Protein AF-A0A8H3FC81-F1 (afdb_monomer)

Sequence (682 aa):
MASRSHATSGPRAGRNNISHRGGIRKRGQHTGYVDRDGDLDMDSNGAGRGRGRGGRRHNTPTPQTNGHGNPFKDTRRNKFDLSAVQRGVFRAMGGAESGPRGRGGSSRLGKAVTGRNNYPTRGLDQIVIRGLQQSKAAANADGGLDALVSWLERKATVPGGEAVRVKKSRPEGNDVIISVRSEDIASVIRLNNYQFAGANLSIDLYQQGKPFAKDRTVSAEAAEVKALLLSALSRRYDQHMKLLDLSKLGEDPELVESGLLDTNSRISKLFPALMGVCDEQFDNQLKKTEAVVSISLANNNLFNLEHVFKLAKAFPNIKNLDLSNNQFKNIHALEKWRFEFPQLEHLVVSGNPIENGDPSFMSSLMDRYPKLRKLETTPGLPTKDVQVRRNPRINMSVAPPDFRDDADISKNFIIQFFPAFDTNRQLLLNEYYDNDTLFSMTANTQSPREQTTTTPHASLDQYIKSSRNLLKINHTRARMNRLAKGREKIRALWNTLPATRHPDLTSEPEKWCIECHSNVAVPDKIISAGVGGLIITAHGEFMQEDGMKRSFDRTIVLGPGAGSGGIRVVSDMMTVRAYGGYEAWVPNSTTQMPPFNVSSQQIRSSPAPIPALPDGFGRSVEGKTEEQLTKETMAMELTGRTHMTIEYSGLCLAESGWNLENAYRAFEGAKGNLPQEAFLPF

pLDDT: mean 72.3, std 24.31, range [21.53, 98.19]

Organism: NCBI:txid116794

Structure (mmCIF, N/CA/C/O backbone):
data_AF-A0A8H3FC81-F1
#
_entry.id   AF-A0A8H3FC81-F1
#
loop_
_atom_site.group_PDB
_atom_site.id
_atom_site.type_symbol
_atom_site.label_atom_id
_atom_site.label_alt_id
_atom_site.label_comp_id
_atom_site.label_asym_id
_atom_site.label_entity_id
_atom_site.label_seq_id
_atom_site.pdbx_PDB_ins_code
_atom_site.Cartn_x
_atom_site.Cartn_y
_atom_site.Cartn_z
_atom_site.occupancy
_atom_site.B_iso_or_equiv
_atom_site.auth_seq_id
_atom_site.auth_comp_id
_atom_site.auth_asym_id
_atom_site.auth_atom_id
_atom_site.pdbx_PDB_model_num
ATOM 1 N N . MET A 1 1 ? -64.518 -14.614 -14.170 1.00 32.28 1 MET A N 1
ATOM 2 C CA . MET A 1 1 ? -65.562 -13.767 -14.799 1.00 32.28 1 MET A CA 1
ATOM 3 C C . MET A 1 1 ? -65.579 -12.397 -14.114 1.00 32.28 1 MET A C 1
ATOM 5 O O . MET A 1 1 ? -64.723 -12.172 -13.271 1.00 32.28 1 MET A O 1
ATOM 9 N N . ALA A 1 2 ? -66.480 -11.501 -14.540 1.00 31.95 2 ALA A N 1
ATOM 10 C CA . ALA A 1 2 ? -66.739 -10.125 -14.069 1.00 31.95 2 ALA A CA 1
ATOM 11 C C . ALA A 1 2 ? -66.873 -9.962 -12.523 1.00 31.95 2 ALA A C 1
ATOM 13 O O . ALA A 1 2 ? -66.941 -10.966 -11.826 1.00 31.95 2 ALA A O 1
ATOM 14 N N . SER A 1 3 ? -66.931 -8.761 -11.917 1.00 30.77 3 SER A N 1
ATOM 15 C CA . SER A 1 3 ? -67.366 -7.418 -12.392 1.00 30.77 3 SER A CA 1
ATOM 16 C C . SER A 1 3 ? -66.769 -6.260 -11.544 1.00 30.77 3 SER A C 1
ATOM 18 O O . SER A 1 3 ? -66.480 -6.496 -10.380 1.00 30.77 3 SER A O 1
ATOM 20 N N . ARG A 1 4 ? -66.423 -5.080 -12.115 1.00 35.16 4 ARG A N 1
ATOM 21 C CA . ARG A 1 4 ? -67.112 -3.735 -12.074 1.00 35.16 4 ARG A CA 1
ATOM 22 C C . ARG A 1 4 ? -67.353 -3.126 -10.659 1.00 35.16 4 ARG A C 1
ATOM 24 O O . ARG A 1 4 ? -67.524 -3.881 -9.720 1.00 35.16 4 ARG A O 1
ATOM 31 N N . SER A 1 5 ? -67.392 -1.803 -10.406 1.00 34.72 5 SER A N 1
ATOM 32 C CA . SER A 1 5 ? -67.641 -0.586 -11.239 1.00 34.72 5 SER A CA 1
ATOM 33 C C . SER A 1 5 ? -66.877 0.650 -10.662 1.00 34.72 5 SER A C 1
ATOM 35 O O . SER A 1 5 ? -66.465 0.583 -9.514 1.00 34.72 5 SER A O 1
ATOM 37 N N . HIS A 1 6 ? -66.463 1.686 -11.422 1.00 35.03 6 HIS A N 1
ATOM 38 C CA . HIS A 1 6 ? -67.117 3.010 -11.690 1.00 35.03 6 HIS A CA 1
ATOM 39 C C . HIS A 1 6 ? -67.587 3.832 -10.445 1.00 35.03 6 HIS A C 1
ATOM 41 O O . HIS A 1 6 ? -67.964 3.231 -9.453 1.00 35.03 6 HIS A O 1
ATOM 47 N N . ALA A 1 7 ? -67.614 5.185 -10.416 1.00 32.62 7 ALA A N 1
ATOM 48 C CA . ALA A 1 7 ? -67.650 6.169 -11.519 1.00 32.62 7 ALA A CA 1
ATOM 49 C C . ALA A 1 7 ? -67.100 7.605 -11.193 1.00 32.62 7 ALA A C 1
ATOM 51 O O . ALA A 1 7 ? -67.294 8.114 -10.098 1.00 32.62 7 ALA A O 1
ATOM 52 N N . THR A 1 8 ? -66.471 8.242 -12.200 1.00 33.41 8 THR A N 1
ATOM 53 C CA . THR A 1 8 ? -66.674 9.615 -12.774 1.00 33.41 8 THR A CA 1
ATOM 54 C C . THR A 1 8 ? -66.892 10.910 -11.951 1.00 33.41 8 THR A C 1
ATOM 56 O O . THR A 1 8 ? -67.850 11.006 -11.190 1.00 33.41 8 THR A O 1
ATOM 59 N N . SER A 1 9 ? -66.203 12.000 -12.354 1.00 29.80 9 SER A N 1
ATOM 60 C CA . SER A 1 9 ? -66.708 13.400 -12.320 1.00 29.80 9 SER A CA 1
ATOM 61 C C . SER A 1 9 ? -65.948 14.369 -13.275 1.00 29.80 9 SER A C 1
ATOM 63 O O . SER A 1 9 ? -64.924 14.011 -13.853 1.00 29.80 9 SER A O 1
ATOM 65 N N . GLY A 1 10 ? -66.485 15.587 -13.467 1.00 24.23 10 GLY A N 1
ATOM 66 C CA . GLY A 1 10 ? -65.972 16.770 -14.211 1.00 24.23 10 GLY A CA 1
ATOM 67 C C . GLY A 1 10 ? -66.926 17.967 -13.944 1.00 24.23 10 GLY A C 1
ATOM 68 O O . GLY A 1 10 ? -67.717 17.824 -13.008 1.00 24.23 10 GLY A O 1
ATOM 69 N N . PRO A 1 11 ? -67.017 19.073 -14.735 1.00 46.19 11 PRO A N 1
ATOM 70 C CA . PRO A 1 11 ? -66.163 19.612 -15.822 1.00 46.19 11 PRO A CA 1
ATOM 71 C C . PRO A 1 11 ? -65.936 21.175 -15.775 1.00 46.19 11 PRO A C 1
ATOM 73 O O . PRO A 1 11 ? -66.490 21.840 -14.908 1.00 46.19 11 PRO A O 1
ATOM 76 N N . ARG A 1 12 ? -65.274 21.779 -16.802 1.00 29.88 12 ARG A N 1
ATOM 77 C CA . ARG A 1 12 ? -65.202 23.254 -17.143 1.00 29.88 12 ARG A CA 1
ATOM 78 C C . ARG A 1 12 ? -64.466 24.168 -16.114 1.00 29.88 12 ARG A C 1
ATOM 80 O O . ARG A 1 12 ? -64.293 23.756 -14.982 1.00 29.88 12 ARG A O 1
ATOM 87 N N . ALA A 1 13 ? -64.031 25.424 -16.359 1.00 30.47 13 ALA A N 1
ATOM 88 C CA . ALA A 1 13 ? -63.556 26.269 -17.501 1.00 30.47 13 ALA A CA 1
ATOM 89 C C . ALA A 1 13 ? -63.007 27.613 -16.886 1.00 30.47 13 ALA A C 1
ATOM 91 O O . ALA A 1 13 ? -63.213 27.809 -15.694 1.00 30.47 13 ALA A O 1
ATOM 92 N N . GLY A 1 14 ? -62.353 28.613 -17.516 1.00 28.66 14 GLY A N 1
ATOM 93 C CA . GLY A 1 14 ? -61.875 28.942 -18.883 1.00 28.66 14 GLY A CA 1
ATOM 94 C C . GLY A 1 14 ? -61.476 30.456 -18.981 1.00 28.66 14 GLY A C 1
ATOM 95 O O . GLY A 1 14 ? -61.712 31.171 -18.012 1.00 28.66 14 GLY A O 1
ATOM 96 N N . ARG A 1 15 ? -60.970 30.962 -20.139 1.00 30.52 15 ARG A 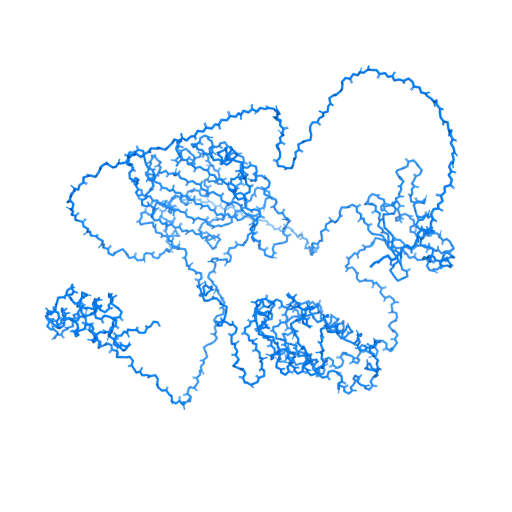N 1
ATOM 97 C CA . ARG A 1 15 ? -60.476 32.367 -20.429 1.00 30.52 15 ARG A CA 1
ATOM 98 C C . ARG A 1 15 ? -59.139 32.764 -19.753 1.00 30.52 15 ARG A C 1
ATOM 100 O O . ARG A 1 15 ? -58.801 32.172 -18.742 1.00 30.52 15 ARG A O 1
ATOM 107 N N . ASN A 1 16 ? -58.310 33.728 -20.204 1.00 30.41 16 ASN A N 1
ATOM 108 C CA . ASN A 1 16 ? -58.124 34.594 -21.409 1.00 30.41 16 ASN A CA 1
ATOM 109 C C . ASN A 1 16 ? -56.579 34.856 -21.509 1.00 30.41 16 ASN A C 1
ATOM 111 O O . ASN A 1 16 ? -55.932 34.745 -20.476 1.00 30.41 16 ASN A O 1
ATOM 115 N N . ASN A 1 17 ? -55.838 35.213 -22.575 1.00 29.75 17 ASN A N 1
ATOM 116 C CA . ASN A 1 17 ? -55.978 35.701 -23.968 1.00 29.75 17 ASN A CA 1
ATOM 117 C C . ASN A 1 17 ? -55.155 37.020 -24.142 1.00 29.75 17 ASN A C 1
ATOM 119 O O . ASN A 1 17 ? -55.218 37.864 -23.255 1.00 29.75 17 ASN A O 1
ATOM 123 N N . ILE A 1 18 ? -54.485 37.223 -25.298 1.00 32.50 18 ILE A N 1
ATOM 124 C CA . ILE A 1 18 ? -53.732 38.441 -25.742 1.00 32.50 18 ILE A CA 1
ATOM 125 C C . ILE A 1 18 ? -52.365 38.689 -25.032 1.00 32.50 18 ILE A C 1
ATOM 127 O O . ILE A 1 18 ? -52.228 38.402 -23.853 1.00 32.50 18 ILE A O 1
ATOM 131 N N . SER A 1 19 ? -51.343 39.352 -25.613 1.00 30.58 19 SER A N 1
ATOM 132 C CA . SER A 1 19 ? -50.511 39.103 -26.827 1.00 30.58 19 SER A CA 1
ATOM 133 C C . SER A 1 19 ? -49.368 40.147 -26.888 1.00 30.58 19 SER A C 1
ATOM 135 O O . SER A 1 19 ? -49.626 41.277 -26.483 1.00 30.58 19 SER A O 1
ATOM 137 N N . HIS A 1 20 ? -48.196 39.862 -27.494 1.00 30.52 20 HIS A N 1
ATOM 138 C CA . HIS A 1 20 ? -47.515 40.814 -28.410 1.00 30.52 20 HIS A CA 1
ATOM 139 C C . HIS A 1 20 ? -46.263 40.274 -29.149 1.00 30.52 20 HIS A C 1
ATOM 141 O O . HIS A 1 20 ? -45.411 39.620 -28.566 1.00 30.52 20 HIS A O 1
ATOM 147 N N . ARG A 1 21 ? -46.199 40.627 -30.446 1.00 31.66 21 ARG A N 1
ATOM 148 C CA . ARG A 1 21 ? -45.056 40.869 -31.369 1.00 31.66 21 ARG A CA 1
ATOM 149 C C . ARG A 1 21 ? -43.679 40.215 -31.105 1.00 31.66 21 ARG A C 1
ATOM 151 O O . ARG A 1 21 ? -43.029 40.481 -30.104 1.00 31.66 21 ARG A O 1
ATOM 158 N N . GLY A 1 22 ? -43.167 39.499 -32.115 1.00 28.27 22 GLY A N 1
ATOM 159 C CA . GLY A 1 22 ? -41.773 39.025 -32.191 1.00 28.27 22 GLY A CA 1
ATOM 160 C C . GLY A 1 22 ? -40.824 39.931 -32.999 1.00 28.27 22 GLY A C 1
ATOM 161 O O . GLY A 1 22 ? -41.234 40.957 -33.539 1.00 28.27 22 GLY A O 1
ATOM 162 N N . GLY A 1 23 ? -39.557 39.513 -33.119 1.00 27.97 23 GLY A N 1
ATOM 163 C CA . GLY A 1 23 ? -38.494 40.182 -33.887 1.00 27.97 23 GLY A CA 1
ATOM 164 C C . GLY A 1 23 ? -37.414 39.192 -34.357 1.00 27.97 23 GLY A C 1
ATOM 165 O O . GLY A 1 23 ? -37.316 38.087 -33.828 1.00 27.97 23 GLY A O 1
ATOM 166 N N . ILE A 1 24 ? -36.629 39.549 -35.383 1.00 30.50 24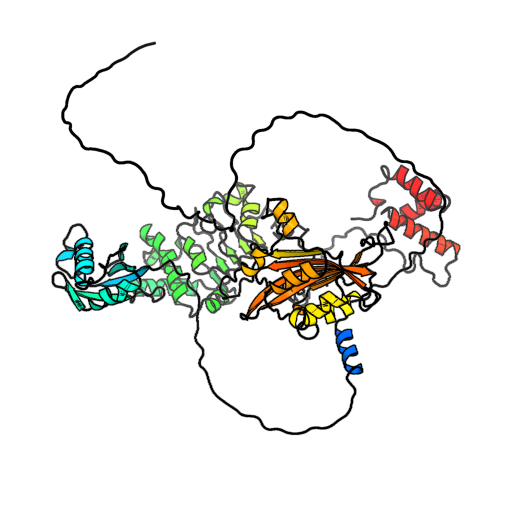 ILE A N 1
ATOM 167 C CA . ILE A 1 24 ? -35.805 38.601 -36.163 1.00 30.50 24 ILE A CA 1
ATOM 168 C C . ILE A 1 24 ? -34.304 38.963 -36.147 1.00 30.50 24 ILE A C 1
ATOM 170 O O . ILE A 1 24 ? -33.935 40.071 -36.513 1.00 30.50 24 ILE A O 1
ATOM 174 N N . ARG A 1 25 ? -33.458 37.956 -35.853 1.00 29.86 25 ARG A N 1
ATOM 175 C CA . ARG A 1 25 ? -31.992 37.844 -36.101 1.00 29.86 25 ARG A CA 1
ATOM 176 C C . ARG A 1 25 ? -31.046 38.928 -35.540 1.00 29.86 25 ARG A C 1
ATOM 178 O O . ARG A 1 25 ? -30.958 40.028 -36.073 1.00 29.86 25 ARG A O 1
ATOM 185 N N . LYS A 1 26 ? -30.052 38.462 -34.771 1.00 28.52 26 LYS A N 1
ATOM 186 C CA . LYS A 1 26 ? -28.643 38.423 -35.238 1.00 28.52 26 LYS A CA 1
ATOM 187 C C . LYS A 1 26 ? -27.841 37.342 -34.496 1.00 28.52 26 LYS A C 1
ATOM 189 O O . LYS A 1 26 ? -28.274 36.862 -33.455 1.00 28.52 26 LYS A O 1
ATOM 194 N N . ARG A 1 27 ? -26.716 36.906 -35.078 1.00 34.88 27 ARG A N 1
ATOM 195 C CA . ARG A 1 27 ? -25.801 35.913 -34.479 1.00 34.88 27 ARG A CA 1
ATOM 196 C C . ARG A 1 27 ? -24.856 36.593 -33.480 1.00 34.88 27 ARG A C 1
ATOM 198 O O . ARG A 1 27 ? -24.304 37.639 -33.805 1.00 34.88 27 ARG A O 1
ATOM 205 N N . GLY A 1 28 ? -24.613 35.938 -32.349 1.00 27.19 28 GLY A N 1
ATOM 206 C CA . GLY A 1 28 ? -23.443 36.120 -31.483 1.00 27.19 28 GLY A CA 1
ATOM 207 C C . GLY A 1 28 ? -22.762 34.760 -31.285 1.00 27.19 28 GLY A C 1
ATOM 208 O O . GLY A 1 28 ? -23.417 33.728 -31.436 1.00 27.19 28 GLY A O 1
ATOM 209 N N . GLN A 1 29 ? -21.453 34.736 -31.036 1.00 30.94 29 GLN A N 1
ATOM 210 C CA . GLN A 1 29 ? -20.688 33.485 -30.942 1.00 30.94 29 GLN A CA 1
ATOM 211 C C . GLN A 1 29 ? -20.950 32.765 -29.613 1.00 30.94 29 GLN A C 1
ATOM 213 O O . GLN A 1 29 ? -20.891 33.384 -28.555 1.00 30.94 29 GLN A O 1
ATOM 218 N N . HIS A 1 30 ? -21.155 31.447 -29.667 1.00 29.67 30 HIS A N 1
ATOM 219 C CA . HIS A 1 30 ? -20.969 30.582 -28.503 1.00 29.67 30 HIS A CA 1
ATOM 220 C C . HIS A 1 30 ? -19.531 30.063 -28.487 1.00 29.67 30 HIS A C 1
ATOM 222 O O . HIS A 1 30 ? -19.045 29.535 -29.487 1.00 29.67 30 HIS A O 1
ATOM 228 N N . THR A 1 31 ? -18.864 30.196 -27.345 1.00 34.22 31 THR A N 1
ATOM 229 C CA . THR A 1 31 ? -17.616 29.492 -27.051 1.00 34.22 31 THR A CA 1
ATOM 230 C C . THR A 1 31 ? -17.909 28.014 -26.795 1.00 34.22 31 THR A C 1
ATOM 232 O O . THR A 1 31 ? -18.851 27.674 -26.077 1.00 34.22 31 THR A O 1
ATOM 235 N N . GLY A 1 32 ? -17.113 27.126 -27.394 1.00 36.81 32 GLY A N 1
ATOM 236 C CA . GLY A 1 32 ? -17.171 25.696 -27.095 1.00 36.81 32 GLY A CA 1
ATOM 237 C C . GLY A 1 32 ? -16.589 25.411 -25.711 1.00 36.81 32 GLY A C 1
ATOM 238 O O . GLY A 1 32 ? -15.549 25.966 -25.355 1.00 36.81 32 GLY A O 1
ATOM 239 N N . TYR A 1 33 ? -17.246 24.546 -24.940 1.00 38.47 33 TYR A N 1
ATOM 240 C CA . TYR A 1 33 ? -16.637 23.963 -23.747 1.00 38.47 33 TYR A CA 1
ATOM 241 C C . TYR A 1 33 ? -15.645 22.879 -24.174 1.00 38.47 33 TYR A C 1
ATOM 243 O O . TYR A 1 33 ? -16.011 21.968 -24.912 1.00 38.47 33 TYR A O 1
ATOM 251 N N . VAL A 1 34 ? -14.410 22.985 -23.687 1.00 43.31 34 VAL A N 1
ATOM 252 C CA . VAL A 1 34 ? -13.430 21.893 -23.709 1.00 43.31 34 VAL A CA 1
ATOM 253 C C . VAL A 1 34 ? -13.700 21.004 -22.496 1.00 43.31 34 VAL A C 1
ATOM 255 O O . VAL A 1 34 ? -14.080 21.508 -21.434 1.00 43.31 34 VAL A O 1
ATOM 258 N N . ASP A 1 35 ? -13.530 19.695 -22.651 1.00 56.59 35 ASP A N 1
ATOM 259 C CA . ASP A 1 35 ? -13.721 18.736 -21.567 1.00 56.59 35 ASP A CA 1
ATOM 260 C C . ASP A 1 35 ? -12.479 18.640 -20.642 1.00 56.59 35 ASP A C 1
ATOM 262 O O . ASP A 1 35 ? -11.594 19.501 -20.662 1.00 56.59 35 ASP A O 1
ATOM 266 N N . ARG A 1 36 ? -12.434 17.633 -19.758 1.00 41.94 36 ARG A N 1
ATOM 267 C CA . ARG A 1 36 ? -11.358 17.494 -18.766 1.00 41.94 36 ARG A CA 1
ATOM 268 C C . ARG A 1 36 ? -10.114 16.756 -19.279 1.00 41.94 36 ARG A C 1
ATOM 270 O O . ARG A 1 36 ? -9.071 16.885 -18.638 1.00 41.94 36 ARG A O 1
ATOM 277 N N . ASP A 1 37 ? -10.209 16.044 -20.401 1.00 51.12 37 ASP A N 1
ATOM 278 C CA . ASP A 1 37 ? -9.068 15.398 -21.062 1.00 51.12 37 ASP A CA 1
ATOM 279 C C . ASP A 1 37 ? -8.472 16.283 -22.181 1.00 51.12 37 ASP A C 1
ATOM 281 O O . ASP A 1 37 ? -7.291 16.146 -22.513 1.00 51.12 37 ASP A O 1
ATOM 285 N N . GLY A 1 38 ? -9.226 17.285 -22.652 1.00 49.28 38 GLY A N 1
ATOM 286 C CA . GLY A 1 38 ? -8.713 18.448 -23.386 1.00 49.28 38 GLY A CA 1
ATOM 287 C C . GLY A 1 38 ? -9.051 18.493 -24.876 1.00 49.28 38 GLY A C 1
ATOM 288 O O . GLY A 1 38 ? -8.530 19.362 -25.578 1.00 49.28 38 GLY A O 1
ATOM 289 N N . ASP A 1 39 ? -9.898 17.583 -25.357 1.00 50.69 39 ASP A N 1
ATOM 290 C CA . ASP A 1 39 ? -10.284 17.499 -26.765 1.00 50.69 39 ASP A CA 1
ATOM 291 C C . ASP A 1 39 ? -11.514 18.379 -27.087 1.00 50.69 39 ASP A C 1
ATOM 293 O O . ASP A 1 39 ? -12.327 18.729 -26.226 1.00 50.69 39 ASP A O 1
ATOM 297 N N . LEU A 1 40 ? -11.631 18.768 -28.361 1.00 40.72 40 LEU A N 1
ATOM 298 C CA . LEU A 1 40 ? -12.757 19.520 -28.924 1.00 40.72 40 LEU A CA 1
ATOM 299 C C . LEU A 1 40 ? -13.397 18.692 -30.041 1.00 40.72 40 LEU A C 1
ATOM 301 O O . LEU A 1 40 ? -12.865 18.638 -31.151 1.00 40.72 40 LEU A O 1
ATOM 305 N N . ASP A 1 41 ? -14.547 18.079 -29.756 1.00 37.34 41 ASP A N 1
ATOM 306 C CA . ASP A 1 41 ? -15.315 17.327 -30.752 1.00 37.34 41 ASP A CA 1
ATOM 307 C C . ASP A 1 41 ? -15.876 18.265 -31.833 1.00 37.34 41 ASP A C 1
ATOM 309 O O . ASP A 1 41 ? -16.852 18.992 -31.639 1.00 37.34 41 ASP A O 1
ATOM 313 N N . MET A 1 42 ? -15.231 18.230 -32.998 1.00 46.91 42 MET A N 1
ATOM 314 C CA . MET A 1 42 ? -15.599 18.957 -34.210 1.00 46.91 42 MET A CA 1
ATOM 315 C C . MET A 1 42 ? -15.561 18.004 -35.406 1.00 46.91 42 MET A C 1
ATOM 317 O O . MET A 1 42 ? -14.600 18.001 -36.167 1.00 46.91 42 MET A O 1
ATOM 321 N N . ASP A 1 43 ? -16.620 17.213 -35.585 1.00 35.41 43 ASP A N 1
ATOM 322 C CA . ASP A 1 43 ? -16.966 16.647 -36.893 1.00 35.41 43 ASP A CA 1
ATOM 323 C C . ASP A 1 43 ? -18.451 16.258 -36.960 1.00 35.41 43 ASP A C 1
ATOM 325 O O . ASP A 1 43 ? -19.036 15.771 -35.991 1.00 35.41 43 ASP A O 1
ATOM 329 N N . SER A 1 44 ? -19.085 16.474 -38.117 1.00 31.56 44 SER A N 1
ATOM 330 C CA . SER A 1 44 ? -20.471 16.051 -38.359 1.00 31.56 44 SER A CA 1
ATOM 331 C C . SER A 1 44 ? -20.728 15.752 -39.840 1.00 31.56 44 SER A C 1
ATOM 333 O O . SER A 1 44 ? -20.261 16.481 -40.710 1.00 31.56 44 SER A O 1
ATOM 335 N N . ASN A 1 45 ? -21.538 14.715 -40.094 1.00 32.28 45 ASN A N 1
ATOM 336 C CA . ASN A 1 45 ? -21.927 14.147 -41.397 1.00 32.28 45 ASN A CA 1
ATOM 337 C C . ASN A 1 45 ? -20.830 13.461 -42.241 1.00 32.28 45 ASN A C 1
ATOM 339 O O . ASN A 1 45 ? -19.771 14.006 -42.519 1.00 32.28 45 ASN A O 1
ATOM 343 N N . GLY A 1 46 ? -21.162 12.265 -42.750 1.00 28.70 46 GLY A N 1
ATOM 344 C CA . GLY A 1 46 ? -20.309 11.491 -43.663 1.00 28.70 46 GLY A CA 1
ATOM 345 C C . GLY A 1 46 ? -20.778 10.044 -43.860 1.00 28.70 46 GLY A C 1
ATOM 346 O O . GLY A 1 46 ? -20.097 9.111 -43.449 1.00 28.70 46 GLY A O 1
ATOM 347 N N . ALA A 1 47 ? -21.963 9.828 -44.442 1.00 30.80 47 ALA A N 1
ATOM 348 C CA . ALA A 1 47 ? -22.516 8.480 -44.633 1.00 30.80 47 ALA A CA 1
ATOM 349 C C . ALA A 1 47 ? -21.989 7.791 -45.911 1.00 30.80 47 ALA A C 1
ATOM 351 O O . ALA A 1 47 ? -22.005 8.384 -46.987 1.00 30.80 47 ALA A O 1
ATOM 352 N N . GLY A 1 48 ? -21.613 6.508 -45.819 1.00 28.75 48 GLY A N 1
ATOM 353 C CA . GLY A 1 48 ? -21.176 5.695 -46.962 1.00 28.75 48 GLY A CA 1
ATOM 354 C C . GLY A 1 48 ? -21.380 4.190 -46.738 1.00 28.75 48 GLY A C 1
ATOM 355 O O . GLY A 1 48 ? -21.153 3.682 -45.643 1.00 28.75 48 GLY A O 1
ATOM 356 N N . ARG A 1 49 ? -21.836 3.466 -47.771 1.00 32.03 49 ARG A N 1
ATOM 357 C CA . ARG A 1 49 ? -22.077 2.005 -47.752 1.00 32.03 49 ARG A CA 1
ATOM 358 C C . ARG A 1 49 ? -20.964 1.264 -48.505 1.00 32.03 49 ARG A C 1
ATOM 360 O O . ARG A 1 49 ? -20.551 1.730 -49.560 1.00 32.03 49 ARG A O 1
ATOM 367 N N . GLY A 1 50 ? -20.585 0.060 -48.065 1.00 28.80 50 GLY A N 1
ATOM 368 C CA . GLY A 1 50 ? -19.706 -0.829 -48.842 1.00 28.80 50 GLY A CA 1
ATOM 369 C C . GLY A 1 50 ? -19.631 -2.262 -48.298 1.00 28.80 50 GLY A C 1
ATOM 370 O O . GLY A 1 50 ? -19.467 -2.464 -47.100 1.00 28.80 50 GLY A O 1
ATOM 371 N N . ARG A 1 51 ? -19.754 -3.265 -49.180 1.00 29.91 51 ARG A N 1
ATOM 372 C CA . ARG A 1 51 ? -19.492 -4.696 -48.904 1.00 29.91 51 ARG A CA 1
ATOM 373 C C . ARG A 1 51 ? -18.152 -5.093 -49.538 1.00 29.91 51 ARG A C 1
ATOM 375 O O . ARG A 1 51 ? -17.846 -4.599 -50.616 1.00 29.91 51 ARG A O 1
ATOM 382 N N . GLY A 1 52 ? -17.438 -6.072 -48.975 1.00 27.41 52 GLY A N 1
ATOM 383 C CA . GLY A 1 52 ? -16.299 -6.701 -49.659 1.00 27.41 52 GLY A CA 1
ATOM 384 C C . GLY A 1 52 ? -15.745 -7.941 -48.949 1.00 27.41 52 GLY A C 1
ATOM 385 O O . GLY A 1 52 ? -15.304 -7.855 -47.809 1.00 27.41 52 GLY A O 1
ATOM 386 N N . ARG A 1 53 ? -15.751 -9.097 -49.628 1.00 29.58 53 ARG A N 1
ATOM 387 C CA . ARG A 1 53 ? -14.946 -10.285 -49.270 1.00 29.58 53 ARG A CA 1
ATOM 388 C C . ARG A 1 53 ? -13.592 -10.198 -49.982 1.00 29.58 53 ARG A C 1
ATOM 390 O O . ARG A 1 53 ? -13.553 -9.732 -51.115 1.00 29.58 53 ARG A O 1
ATOM 397 N N . GLY A 1 54 ? -12.539 -10.780 -49.409 1.00 26.52 54 GLY A N 1
ATOM 398 C CA . GLY A 1 54 ? -11.309 -11.056 -50.161 1.00 26.52 54 GLY A CA 1
ATOM 399 C C . GLY A 1 54 ? -10.144 -11.516 -49.291 1.00 26.52 54 GLY A C 1
ATOM 400 O O . GLY A 1 54 ? -9.430 -10.691 -48.742 1.00 26.52 54 GLY A O 1
ATOM 401 N N . GLY A 1 55 ? -9.932 -12.829 -49.190 1.00 28.11 55 GLY A N 1
ATOM 402 C CA . GLY A 1 55 ? -8.707 -13.406 -48.627 1.00 28.11 55 GLY A CA 1
ATOM 403 C C . GLY A 1 55 ? -7.945 -14.193 -49.692 1.00 28.11 55 GLY A C 1
ATOM 404 O O . GLY A 1 55 ? -8.565 -14.778 -50.580 1.00 28.11 55 GLY A O 1
ATOM 405 N N . ARG A 1 56 ? -6.613 -14.246 -49.595 1.00 27.41 56 ARG A N 1
ATOM 406 C CA . ARG A 1 56 ? -5.766 -15.162 -50.376 1.00 27.41 56 ARG A CA 1
ATOM 407 C C . ARG A 1 56 ? -4.553 -15.609 -49.559 1.00 27.41 56 ARG A C 1
ATOM 409 O O . ARG A 1 56 ? -4.038 -14.850 -48.746 1.00 27.41 56 ARG A O 1
ATOM 416 N N . ARG A 1 57 ? -4.132 -16.856 -49.780 1.00 28.09 57 ARG A N 1
ATOM 417 C CA . ARG A 1 57 ? -2.912 -17.475 -49.235 1.00 28.09 57 ARG A CA 1
ATOM 418 C C . ARG A 1 57 ? -1.857 -17.564 -50.341 1.00 28.09 57 ARG A C 1
ATOM 420 O O . ARG A 1 57 ? -2.241 -17.793 -51.481 1.00 28.09 57 ARG A O 1
ATOM 427 N N . HIS A 1 58 ? -0.582 -17.513 -49.969 1.00 28.41 58 HIS A N 1
ATOM 428 C CA . HIS A 1 58 ? 0.510 -18.372 -50.462 1.00 28.41 58 HIS A CA 1
ATOM 429 C C . HIS A 1 58 ? 1.659 -18.230 -49.444 1.00 28.41 58 HIS A C 1
ATOM 431 O O . HIS A 1 58 ? 1.911 -17.127 -48.973 1.00 28.41 58 HIS A O 1
ATOM 437 N N . ASN A 1 59 ? 2.097 -19.315 -48.802 1.00 26.59 59 ASN A N 1
ATOM 438 C CA . ASN A 1 59 ? 3.018 -20.377 -49.248 1.00 26.59 59 ASN A CA 1
ATOM 439 C C . ASN A 1 59 ? 4.497 -20.006 -49.074 1.00 26.59 59 ASN A C 1
ATOM 441 O O . ASN A 1 59 ? 4.940 -18.932 -49.461 1.00 26.59 59 ASN A O 1
ATOM 445 N N . THR A 1 60 ? 5.233 -20.956 -48.500 1.00 28.55 60 THR A N 1
ATOM 446 C CA . THR A 1 60 ? 6.692 -20.982 -48.355 1.00 28.55 60 THR A CA 1
ATOM 447 C C . THR A 1 60 ? 7.377 -21.319 -49.691 1.00 28.55 60 THR A C 1
ATOM 449 O O . THR A 1 60 ? 6.702 -21.642 -50.674 1.00 28.55 60 THR A O 1
ATOM 452 N N . PRO A 1 61 ? 8.718 -21.252 -49.737 1.00 31.45 61 PRO A N 1
ATOM 453 C CA . PRO A 1 61 ? 9.447 -22.519 -49.601 1.00 31.45 61 PRO A CA 1
ATOM 454 C C . PRO A 1 61 ? 10.629 -22.472 -48.616 1.00 31.45 61 PRO A C 1
ATOM 456 O O . PRO A 1 61 ? 11.244 -21.435 -48.388 1.00 31.45 61 PRO A O 1
ATOM 459 N N . THR A 1 62 ? 10.956 -23.636 -48.057 1.00 28.72 62 THR A N 1
ATOM 460 C CA . THR A 1 62 ? 12.189 -23.918 -47.305 1.00 28.72 62 THR A CA 1
ATOM 461 C C . THR A 1 62 ? 13.276 -24.483 -48.223 1.00 28.72 62 THR A C 1
ATOM 463 O O . THR A 1 62 ? 12.964 -25.187 -49.183 1.00 28.72 62 THR A O 1
ATOM 466 N N . PRO A 1 63 ? 14.555 -24.270 -47.877 1.00 31.25 63 PRO A N 1
ATOM 467 C CA . PRO A 1 63 ? 15.595 -25.279 -48.105 1.00 31.25 63 PRO A CA 1
ATOM 468 C C . PRO A 1 63 ? 16.150 -25.835 -46.781 1.00 31.25 63 PRO A C 1
ATOM 470 O O . PRO A 1 63 ? 16.206 -25.134 -45.773 1.00 31.25 63 PRO A O 1
ATOM 473 N N . GLN A 1 64 ? 16.597 -27.092 -46.792 1.00 26.11 64 GLN A N 1
ATOM 474 C CA . GLN A 1 64 ? 17.394 -27.706 -45.719 1.00 26.11 64 GLN A CA 1
ATOM 475 C C . GLN A 1 64 ? 18.881 -27.700 -46.108 1.00 26.11 64 GLN A C 1
ATOM 477 O O . GLN A 1 64 ? 19.181 -27.883 -47.286 1.00 26.11 64 GLN A O 1
ATOM 482 N N . THR A 1 65 ? 19.807 -27.609 -45.144 1.00 26.48 65 THR A N 1
ATOM 483 C CA . THR A 1 65 ? 20.738 -28.706 -44.748 1.00 26.48 65 THR A CA 1
ATOM 484 C C . THR A 1 65 ? 21.867 -28.229 -43.810 1.00 26.48 65 THR A C 1
ATOM 486 O O . THR A 1 65 ? 22.233 -27.062 -43.821 1.00 26.48 65 THR A O 1
ATOM 489 N N . ASN A 1 66 ? 22.382 -29.170 -43.000 1.00 26.33 66 ASN A N 1
ATOM 490 C CA . ASN A 1 66 ? 23.728 -29.274 -42.391 1.00 26.33 66 ASN A CA 1
ATOM 491 C C . ASN A 1 66 ? 24.372 -27.971 -41.841 1.00 26.33 66 ASN A C 1
ATOM 493 O O . ASN A 1 66 ? 24.903 -27.174 -42.598 1.00 26.33 66 ASN A O 1
ATOM 497 N N . GLY A 1 67 ? 24.424 -27.681 -40.538 1.00 24.88 67 GLY A N 1
ATOM 498 C CA . GLY A 1 67 ? 24.842 -28.552 -39.433 1.00 24.88 67 GLY A CA 1
ATOM 499 C C . GLY A 1 67 ? 26.333 -28.355 -39.099 1.00 24.88 67 GLY A C 1
ATOM 500 O O . GLY A 1 67 ? 27.161 -28.628 -39.955 1.00 24.88 67 GLY A O 1
ATOM 501 N N . HIS A 1 68 ? 26.653 -27.888 -37.879 1.00 28.19 68 HIS A N 1
ATOM 502 C CA . HIS A 1 68 ? 27.774 -28.306 -37.001 1.00 28.19 68 HIS A CA 1
ATOM 503 C C . HIS A 1 68 ? 27.985 -27.313 -35.832 1.00 28.19 68 HIS A C 1
ATOM 505 O O . HIS A 1 68 ? 27.665 -26.136 -35.948 1.00 28.19 68 HIS A O 1
ATOM 511 N N . GLY A 1 69 ? 28.587 -27.787 -34.731 1.00 26.19 69 GLY A N 1
ATOM 512 C CA . GLY A 1 69 ? 29.326 -26.940 -33.779 1.00 26.19 69 GLY A CA 1
ATOM 513 C C . GLY A 1 69 ? 28.526 -26.235 -32.677 1.00 26.19 69 GLY A C 1
ATOM 514 O O . GLY A 1 69 ? 28.365 -25.021 -32.714 1.00 26.19 69 GLY A O 1
ATOM 515 N N . ASN A 1 70 ? 28.135 -26.968 -31.630 1.00 30.86 70 ASN A N 1
ATOM 516 C CA . ASN A 1 70 ? 27.748 -26.376 -30.344 1.00 30.86 70 ASN A CA 1
ATOM 517 C C . ASN A 1 70 ? 28.866 -26.592 -29.308 1.00 30.86 70 ASN A C 1
ATOM 519 O O . ASN A 1 70 ? 29.307 -27.732 -29.149 1.00 30.86 70 ASN A O 1
ATOM 523 N N . PRO A 1 71 ? 29.289 -25.549 -28.576 1.00 31.62 71 PRO A N 1
ATOM 524 C CA . PRO A 1 71 ? 29.862 -25.743 -27.250 1.00 31.62 71 PRO A CA 1
ATOM 525 C C . PRO A 1 71 ? 29.257 -24.763 -26.230 1.00 31.62 71 PRO A C 1
ATOM 527 O O . PRO A 1 71 ? 29.845 -23.726 -25.920 1.00 31.62 71 PRO A O 1
ATOM 530 N N . PHE A 1 72 ? 28.111 -25.118 -25.642 1.00 26.25 72 PHE A N 1
ATOM 531 C CA . PHE A 1 72 ? 27.735 -24.548 -24.345 1.00 26.25 72 PHE A CA 1
ATOM 532 C C . PHE A 1 72 ? 28.769 -24.992 -23.303 1.00 26.25 72 PHE A C 1
ATOM 534 O O . PHE A 1 72 ? 29.041 -26.184 -23.158 1.00 26.25 72 PHE A O 1
ATOM 541 N N . LYS A 1 73 ? 29.355 -24.030 -22.588 1.00 28.05 73 LYS A N 1
ATOM 542 C CA . LYS A 1 73 ? 30.349 -24.258 -21.536 1.00 28.05 73 LYS A CA 1
ATOM 543 C C . LYS A 1 73 ? 29.971 -23.413 -20.326 1.00 28.05 73 LYS A C 1
ATOM 545 O O . LYS A 1 73 ? 29.641 -22.243 -20.502 1.00 28.05 73 LYS A O 1
ATOM 550 N N . ASP A 1 74 ? 30.010 -24.001 -19.131 1.00 32.09 74 ASP A N 1
ATOM 551 C CA . ASP A 1 74 ? 29.566 -23.355 -17.890 1.00 32.09 74 ASP A CA 1
ATOM 552 C C . ASP A 1 74 ? 30.169 -21.959 -17.685 1.00 32.09 74 ASP A C 1
ATOM 554 O O . ASP A 1 74 ? 31.376 -21.809 -17.460 1.00 32.09 74 ASP A O 1
ATOM 558 N N . THR A 1 75 ? 29.309 -20.940 -17.671 1.00 28.27 75 THR A N 1
ATOM 559 C CA . THR A 1 75 ? 29.637 -19.624 -17.124 1.00 28.27 75 THR A CA 1
ATOM 560 C C . THR A 1 75 ? 29.193 -19.556 -15.665 1.00 28.27 75 THR A C 1
ATOM 562 O O . THR A 1 75 ? 28.072 -19.893 -15.283 1.00 28.27 75 THR A O 1
ATOM 565 N N . ARG A 1 76 ? 30.137 -19.176 -14.803 1.00 30.55 76 ARG A N 1
ATOM 566 C CA . ARG A 1 76 ? 29.966 -19.183 -13.347 1.00 30.55 76 ARG A CA 1
ATOM 567 C C . ARG A 1 76 ? 28.993 -18.078 -12.934 1.00 30.55 76 ARG A C 1
ATOM 569 O O . ARG A 1 76 ? 29.027 -16.990 -13.498 1.00 30.55 76 ARG A O 1
ATOM 576 N N . ARG A 1 77 ? 28.193 -18.319 -11.887 1.00 33.09 77 ARG A N 1
ATOM 577 C CA . ARG A 1 77 ? 27.365 -17.284 -11.240 1.00 33.09 77 ARG A CA 1
ATOM 578 C C . ARG A 1 77 ? 28.251 -16.176 -10.652 1.00 33.09 77 ARG A C 1
ATOM 580 O O . ARG A 1 77 ? 28.658 -16.261 -9.494 1.00 33.09 77 ARG A O 1
ATOM 587 N N . ASN A 1 78 ? 28.529 -15.135 -11.433 1.00 32.34 78 ASN A N 1
ATOM 588 C CA . ASN A 1 78 ? 29.149 -13.914 -10.931 1.00 32.34 78 ASN A CA 1
ATOM 589 C C . ASN A 1 78 ? 28.147 -13.185 -10.028 1.00 32.34 78 ASN A C 1
ATOM 591 O O . ASN A 1 78 ? 27.104 -12.712 -10.468 1.00 32.34 78 ASN A O 1
ATOM 595 N N . LYS A 1 79 ? 28.459 -13.129 -8.733 1.00 32.22 79 LYS A N 1
ATOM 596 C CA . LYS A 1 79 ? 27.657 -12.423 -7.733 1.00 32.22 79 LYS A CA 1
ATOM 597 C C . LYS A 1 79 ? 27.924 -10.922 -7.870 1.00 32.22 79 LYS A C 1
ATOM 599 O O . LYS A 1 79 ? 29.076 -10.511 -7.751 1.00 32.22 79 LYS A O 1
ATOM 604 N N . PHE A 1 80 ? 26.887 -10.121 -8.110 1.00 38.62 80 PHE A N 1
ATOM 605 C CA . PHE A 1 80 ? 27.020 -8.675 -8.313 1.00 38.62 80 PHE A CA 1
ATOM 606 C C . PHE A 1 80 ? 27.436 -7.967 -7.009 1.00 38.62 80 PHE A C 1
ATOM 608 O O . PHE A 1 80 ? 26.612 -7.635 -6.158 1.00 38.62 80 PHE A O 1
ATOM 615 N N . ASP A 1 81 ? 28.745 -7.796 -6.822 1.00 41.00 81 ASP A N 1
ATOM 616 C CA . ASP A 1 81 ? 29.342 -7.142 -5.658 1.00 41.00 81 ASP A CA 1
ATOM 617 C C . ASP A 1 81 ? 29.485 -5.632 -5.894 1.00 41.00 81 ASP A C 1
ATOM 619 O O . ASP A 1 81 ? 30.462 -5.161 -6.482 1.00 41.00 81 ASP A O 1
ATOM 623 N N . LEU A 1 82 ? 28.526 -4.859 -5.381 1.00 46.25 82 LEU A N 1
ATOM 624 C CA . LEU A 1 82 ? 28.542 -3.392 -5.420 1.00 46.25 82 LEU A CA 1
ATOM 625 C C . LEU A 1 82 ? 29.802 -2.779 -4.775 1.00 46.25 82 LEU A C 1
ATOM 627 O O . LEU A 1 82 ? 30.237 -1.705 -5.194 1.00 46.25 82 LEU A O 1
ATOM 631 N N . SER A 1 83 ? 30.474 -3.470 -3.841 1.00 39.47 83 SER A N 1
ATOM 632 C CA . SER A 1 83 ? 31.738 -2.977 -3.269 1.00 39.47 83 SER A CA 1
ATOM 633 C C . SER A 1 83 ? 32.903 -2.983 -4.275 1.00 39.47 83 SER A C 1
ATOM 635 O O . SER A 1 83 ? 33.923 -2.331 -4.048 1.00 39.47 83 SER A O 1
ATOM 637 N N . ALA A 1 84 ? 32.761 -3.642 -5.433 1.00 39.41 84 ALA A N 1
ATOM 638 C CA . ALA A 1 84 ? 33.716 -3.531 -6.535 1.00 39.41 84 ALA A CA 1
ATOM 639 C C . ALA A 1 84 ? 33.700 -2.141 -7.199 1.00 39.41 84 ALA A C 1
ATOM 641 O O . ALA A 1 84 ? 34.756 -1.663 -7.613 1.00 39.41 84 ALA A O 1
ATOM 642 N N . VAL A 1 85 ? 32.549 -1.451 -7.236 1.00 41.38 85 VAL A N 1
ATOM 643 C CA . VAL A 1 85 ? 32.449 -0.061 -7.733 1.00 41.38 85 VAL A CA 1
ATOM 644 C C . VAL A 1 85 ? 33.285 0.868 -6.848 1.00 41.38 85 VAL A C 1
ATOM 646 O O . VAL A 1 85 ? 34.099 1.651 -7.342 1.00 41.38 85 VAL A O 1
ATOM 649 N N . GLN A 1 86 ? 33.188 0.677 -5.530 1.00 36.88 86 GLN A N 1
ATOM 650 C CA . GLN A 1 86 ? 33.965 1.395 -4.518 1.00 36.88 86 GLN A CA 1
ATOM 651 C C . GLN A 1 86 ? 35.489 1.210 -4.685 1.00 36.88 86 GLN A C 1
ATOM 653 O O . GLN A 1 86 ? 36.257 2.100 -4.328 1.00 36.88 86 GLN A O 1
ATOM 658 N N . ARG A 1 87 ? 35.940 0.090 -5.272 1.00 35.41 87 ARG A N 1
ATOM 659 C CA . ARG A 1 87 ? 37.362 -0.191 -5.557 1.00 35.41 87 ARG A CA 1
ATOM 660 C C . ARG A 1 87 ? 37.863 0.398 -6.885 1.00 35.41 87 ARG A C 1
ATOM 662 O O . ARG A 1 87 ? 39.072 0.546 -7.049 1.00 35.41 87 ARG A O 1
ATOM 669 N N . GLY A 1 88 ? 36.974 0.757 -7.814 1.00 37.00 88 GLY A N 1
ATOM 670 C CA . GLY A 1 88 ? 37.343 1.368 -9.099 1.00 37.00 88 GLY A CA 1
ATOM 671 C C . GLY A 1 88 ? 37.701 2.854 -8.985 1.00 37.00 88 GLY A C 1
ATOM 672 O O . GLY A 1 88 ? 38.740 3.287 -9.485 1.00 37.00 88 GLY A O 1
ATOM 673 N N . VAL A 1 89 ? 36.875 3.631 -8.276 1.00 34.62 89 VAL A N 1
ATOM 674 C CA . VAL A 1 89 ? 36.989 5.104 -8.207 1.00 34.62 89 VAL A CA 1
ATOM 675 C C . VAL A 1 89 ? 38.328 5.565 -7.610 1.00 34.62 89 VAL A C 1
ATOM 677 O O . VAL A 1 89 ? 38.926 6.524 -8.097 1.00 34.62 89 VAL A O 1
ATOM 680 N N . PHE A 1 90 ? 38.874 4.830 -6.634 1.00 30.30 90 PHE A N 1
ATOM 681 C CA . PHE A 1 90 ? 40.170 5.138 -6.010 1.00 30.30 90 PHE A CA 1
ATOM 682 C C . PHE A 1 90 ? 41.397 4.987 -6.933 1.00 30.30 90 PHE A C 1
ATOM 684 O O . PHE A 1 90 ? 42.487 5.401 -6.543 1.00 30.30 90 PHE A O 1
ATOM 691 N N . ARG A 1 91 ? 41.257 4.446 -8.154 1.00 33.59 91 ARG A N 1
ATOM 692 C CA . ARG A 1 91 ? 42.337 4.427 -9.164 1.00 33.59 91 ARG A CA 1
ATOM 693 C C . ARG A 1 91 ? 42.244 5.528 -10.225 1.00 33.59 91 ARG A C 1
ATOM 695 O O . ARG A 1 91 ? 43.215 5.722 -10.945 1.00 33.59 91 ARG A O 1
ATOM 702 N N . ALA A 1 92 ? 41.130 6.258 -10.310 1.00 32.97 92 ALA A N 1
ATOM 703 C CA . ALA A 1 92 ? 40.905 7.281 -11.340 1.00 32.97 92 ALA A CA 1
ATOM 704 C C . ALA A 1 92 ? 41.175 8.730 -10.873 1.00 32.97 92 ALA A C 1
ATOM 706 O O . ALA A 1 92 ? 41.103 9.651 -11.679 1.00 32.97 92 ALA A O 1
ATOM 707 N N . MET A 1 93 ? 41.475 8.939 -9.585 1.00 29.95 93 MET A N 1
ATOM 708 C CA . MET A 1 93 ? 41.543 10.262 -8.930 1.00 29.95 93 MET A CA 1
ATOM 709 C C . MET A 1 93 ? 42.915 10.570 -8.286 1.00 29.95 93 MET A C 1
ATOM 711 O O . MET A 1 93 ? 43.017 11.385 -7.372 1.00 29.95 93 MET A O 1
ATOM 715 N N . GLY A 1 94 ? 43.989 9.907 -8.729 1.00 25.91 94 GLY A N 1
ATOM 716 C CA . GLY A 1 94 ? 45.346 10.130 -8.213 1.00 25.91 94 GLY A CA 1
ATOM 717 C C . GLY A 1 94 ? 46.086 11.256 -8.942 1.00 25.91 94 GLY A C 1
ATOM 718 O O . GLY A 1 94 ? 46.799 10.973 -9.900 1.00 25.91 94 GLY A O 1
ATOM 719 N N . GLY A 1 95 ? 45.951 12.510 -8.489 1.00 24.89 95 GLY A N 1
ATOM 720 C CA . GLY A 1 95 ? 46.587 13.669 -9.139 1.00 24.89 95 GLY A CA 1
ATOM 721 C C . GLY A 1 95 ? 46.794 14.903 -8.245 1.00 24.89 95 GLY A C 1
ATOM 722 O O . GLY A 1 95 ? 45.920 15.752 -8.164 1.00 24.89 95 GLY A O 1
ATOM 723 N N . ALA A 1 96 ? 47.976 14.983 -7.626 1.00 24.81 96 ALA A N 1
ATOM 724 C CA . ALA A 1 96 ? 48.696 16.173 -7.134 1.00 24.81 96 ALA A CA 1
ATOM 725 C C . ALA A 1 96 ? 47.958 17.351 -6.421 1.00 24.81 96 ALA A C 1
ATOM 727 O O . ALA A 1 96 ? 47.479 18.287 -7.047 1.00 24.81 96 ALA A O 1
ATOM 728 N N . GLU A 1 97 ? 48.126 17.368 -5.090 1.00 24.66 97 GLU A N 1
ATOM 729 C CA . GLU A 1 97 ? 48.625 18.500 -4.266 1.00 24.66 97 GLU A CA 1
ATOM 730 C C . GLU A 1 97 ? 47.807 19.771 -3.904 1.00 24.66 97 GLU A C 1
ATOM 732 O O . GLU A 1 97 ? 47.094 20.393 -4.683 1.00 24.66 97 GLU A O 1
ATOM 737 N N . SER A 1 98 ? 48.128 20.243 -2.685 1.00 25.94 98 SER A N 1
ATOM 738 C CA . SER A 1 98 ? 47.940 21.583 -2.088 1.00 25.94 98 SER A CA 1
ATOM 739 C C . SER A 1 98 ? 46.561 22.002 -1.522 1.00 25.94 98 SER A C 1
ATOM 741 O O . SER A 1 98 ? 45.520 21.962 -2.166 1.00 25.94 98 SER A O 1
ATOM 743 N N . GLY A 1 99 ? 46.591 22.464 -0.262 1.00 22.84 99 GLY A N 1
ATOM 744 C CA . GLY A 1 99 ? 45.559 23.277 0.412 1.00 22.84 99 GLY A CA 1
ATOM 745 C C . GLY A 1 99 ? 46.212 24.570 0.947 1.00 22.84 99 GLY A C 1
ATOM 746 O O . GLY A 1 99 ? 47.167 25.020 0.314 1.00 22.84 99 GLY A O 1
ATOM 747 N N . PRO A 1 100 ? 45.860 25.129 2.134 1.00 39.09 100 PRO A N 1
ATOM 748 C CA . PRO A 1 100 ? 44.822 24.722 3.099 1.00 39.09 100 PRO A CA 1
ATOM 749 C C . PRO A 1 100 ? 44.010 25.906 3.723 1.00 39.09 100 PRO A C 1
ATOM 751 O O . PRO A 1 100 ? 44.228 27.066 3.391 1.00 39.09 100 PRO A O 1
ATOM 754 N N . ARG A 1 101 ? 43.190 25.609 4.759 1.00 24.77 101 ARG A N 1
ATOM 755 C CA . ARG A 1 101 ? 42.441 26.535 5.669 1.00 24.77 101 ARG A CA 1
ATOM 756 C C . ARG A 1 101 ? 41.157 27.161 5.069 1.00 24.77 101 ARG A C 1
ATOM 758 O O . ARG A 1 101 ? 41.103 27.439 3.885 1.00 24.77 101 ARG A O 1
ATOM 765 N N . GLY A 1 102 ? 40.103 27.444 5.848 1.00 22.44 102 GLY A N 1
ATOM 766 C CA . GLY A 1 102 ? 39.850 27.132 7.268 1.00 22.44 102 GLY A CA 1
ATOM 767 C C . GLY A 1 102 ? 38.705 27.963 7.896 1.00 22.44 102 GLY A C 1
ATOM 768 O O . GLY A 1 102 ? 38.190 28.873 7.259 1.00 22.44 102 GLY A O 1
ATOM 769 N N . ARG A 1 103 ? 38.394 27.689 9.180 1.00 24.39 103 ARG A N 1
ATOM 770 C CA . ARG A 1 103 ? 37.313 28.271 10.029 1.00 24.39 103 ARG A CA 1
ATOM 771 C C . ARG A 1 103 ? 35.863 27.923 9.637 1.00 24.39 103 ARG A C 1
ATOM 773 O O . ARG A 1 103 ? 35.521 27.784 8.474 1.00 24.39 103 ARG A O 1
ATOM 780 N N . GLY A 1 104 ? 35.011 27.817 10.661 1.00 21.53 104 GLY A N 1
ATOM 781 C CA . GLY A 1 104 ? 33.555 27.659 10.552 1.00 21.53 104 GLY A CA 1
ATOM 782 C C . GLY A 1 104 ? 32.799 28.720 11.363 1.00 21.53 104 GLY A C 1
ATOM 783 O O . GLY A 1 104 ? 33.412 29.626 11.928 1.00 21.53 104 GLY A O 1
ATOM 784 N N . GLY A 1 105 ? 31.473 28.586 11.446 1.00 24.02 105 GLY A N 1
ATOM 785 C CA . GLY A 1 105 ? 30.573 29.460 12.211 1.00 24.02 105 GLY A CA 1
ATOM 786 C C . GLY A 1 105 ? 29.411 28.669 12.822 1.00 24.02 105 GLY A C 1
ATOM 787 O O . GLY A 1 105 ? 29.111 27.570 12.365 1.00 24.02 105 GLY A O 1
ATOM 788 N N . SER A 1 106 ? 28.786 29.198 13.879 1.00 22.81 106 SER A N 1
ATOM 789 C CA . SER A 1 106 ? 27.807 28.475 14.711 1.00 22.81 106 SER A CA 1
ATOM 790 C C . SER A 1 106 ? 26.503 29.258 14.912 1.00 22.81 106 SER A C 1
ATOM 792 O O . SER A 1 106 ? 26.498 30.488 14.828 1.00 22.81 106 SER A O 1
ATOM 794 N N . SER A 1 107 ? 25.433 28.542 15.292 1.00 24.14 107 SER A N 1
ATOM 795 C CA . SER A 1 107 ? 24.074 29.029 15.618 1.00 24.14 107 SER A CA 1
ATOM 796 C C . SER A 1 107 ? 23.248 29.512 14.397 1.00 24.14 107 SER A C 1
ATOM 798 O O . SER A 1 107 ? 23.813 29.852 13.366 1.00 24.14 107 SER A O 1
ATOM 800 N N . ARG A 1 108 ? 21.901 29.522 14.402 1.00 24.98 108 ARG A N 1
ATOM 801 C CA . ARG A 1 108 ? 20.931 29.633 15.521 1.00 24.98 108 ARG A CA 1
ATOM 802 C C . ARG A 1 108 ? 19.725 28.675 15.421 1.00 24.98 108 ARG A C 1
ATOM 804 O O . ARG A 1 108 ? 19.548 27.966 14.441 1.00 24.98 108 ARG A O 1
ATOM 811 N N . LEU A 1 109 ? 18.917 28.668 16.486 1.00 23.59 109 LEU A N 1
ATOM 812 C CA . LEU A 1 109 ? 17.755 27.801 16.713 1.00 23.59 109 LEU A CA 1
ATOM 813 C C . LEU A 1 109 ? 16.532 28.187 15.852 1.00 23.59 109 LEU A C 1
ATOM 815 O O . LEU A 1 109 ? 16.281 29.370 15.632 1.00 23.59 109 LEU A O 1
ATOM 819 N N . GLY A 1 110 ? 15.696 27.199 15.506 1.00 25.16 110 GLY A N 1
ATOM 820 C CA . GLY A 1 110 ? 14.359 27.381 14.916 1.00 25.16 110 GLY A CA 1
ATOM 821 C C . GLY A 1 110 ? 13.393 26.285 15.388 1.00 25.16 110 GLY A C 1
ATOM 822 O O . GLY A 1 110 ? 13.562 25.125 15.037 1.00 25.16 110 GLY A O 1
ATOM 823 N N . LYS A 1 111 ? 12.425 26.644 16.245 1.00 26.53 111 LYS A N 1
ATOM 824 C CA . LYS A 1 111 ? 11.535 25.727 16.994 1.00 26.53 111 LYS A CA 1
ATOM 825 C C . LYS A 1 111 ? 10.774 24.705 16.132 1.00 26.53 111 LYS A C 1
ATOM 827 O O . LYS A 1 111 ? 10.276 25.032 15.061 1.00 26.53 111 LYS A O 1
ATOM 832 N N . ALA A 1 112 ? 10.564 23.514 16.696 1.00 24.12 112 ALA A N 1
ATOM 833 C C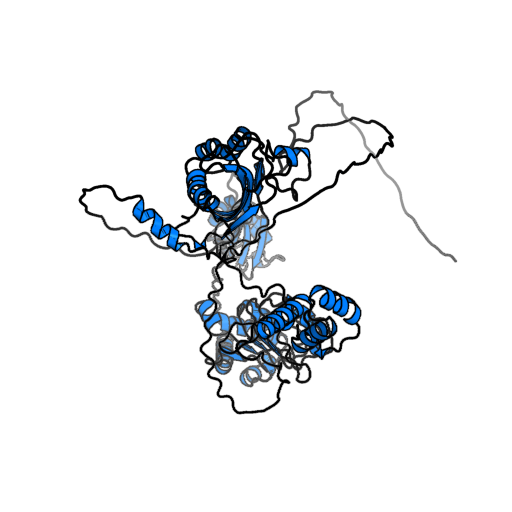A . ALA A 1 112 ? 9.637 22.509 16.177 1.00 24.12 112 ALA A CA 1
ATOM 834 C C . ALA A 1 112 ? 8.158 22.934 16.306 1.00 24.12 112 ALA A C 1
ATOM 836 O O . ALA A 1 112 ? 7.784 23.624 17.257 1.00 24.12 112 ALA A O 1
ATOM 837 N N . VAL A 1 113 ? 7.316 22.438 15.392 1.00 29.70 113 VAL A N 1
ATOM 838 C CA . VAL A 1 113 ? 5.843 22.443 15.471 1.00 29.70 113 VAL A CA 1
ATOM 839 C C . VAL A 1 113 ? 5.331 21.068 15.025 1.00 29.70 113 VAL A C 1
ATOM 841 O O . VAL A 1 113 ? 5.930 20.427 14.163 1.00 29.70 113 VAL A O 1
ATOM 844 N N . THR A 1 114 ? 4.249 20.591 15.636 1.00 27.03 114 THR A N 1
ATOM 845 C CA . THR A 1 114 ? 3.726 19.225 15.495 1.00 27.03 114 THR A CA 1
ATOM 846 C C . THR A 1 114 ? 2.392 19.166 14.737 1.00 27.03 114 THR A C 1
ATOM 848 O O . THR A 1 114 ? 1.529 20.014 14.923 1.00 27.03 114 THR A O 1
ATOM 851 N N . GLY A 1 115 ? 2.172 18.077 13.987 1.00 26.50 115 GLY A N 1
ATOM 852 C CA . GLY A 1 115 ? 0.846 17.441 13.913 1.00 26.50 115 GLY A CA 1
ATOM 853 C C . GLY A 1 115 ? -0.095 17.738 12.728 1.00 26.50 115 GLY A C 1
ATOM 854 O O . GLY A 1 115 ? -0.887 18.665 12.770 1.00 26.50 115 GLY A O 1
ATOM 855 N N . ARG A 1 116 ? -0.128 16.780 11.787 1.00 28.59 116 ARG A N 1
ATOM 856 C CA . ARG A 1 116 ? -1.327 16.146 11.174 1.00 28.59 116 ARG A CA 1
ATOM 857 C C . ARG A 1 116 ? -2.446 16.999 10.527 1.00 28.59 116 ARG A C 1
ATOM 859 O O . ARG A 1 116 ? -3.308 17.553 11.192 1.00 28.59 116 ARG A O 1
ATOM 866 N N . ASN A 1 117 ? -2.520 16.847 9.202 1.00 29.20 117 ASN A N 1
ATOM 867 C CA . ASN A 1 117 ? -3.692 16.641 8.330 1.00 29.20 117 ASN A CA 1
ATOM 868 C C . ASN A 1 117 ? -5.117 16.883 8.878 1.00 29.20 117 ASN A C 1
ATOM 870 O O . ASN A 1 117 ? -5.581 16.167 9.765 1.00 29.20 117 ASN A O 1
ATOM 874 N N . ASN A 1 118 ? -5.901 17.653 8.114 1.00 29.66 118 ASN A N 1
ATOM 875 C CA . ASN A 1 118 ? -7.302 17.322 7.823 1.00 29.66 118 ASN A CA 1
ATOM 876 C C . ASN A 1 118 ? -7.648 17.744 6.374 1.00 29.66 118 ASN A C 1
ATOM 878 O O . ASN A 1 118 ? -7.020 18.658 5.840 1.00 29.66 118 ASN A O 1
ATOM 882 N N . TYR A 1 119 ? -8.596 17.074 5.707 1.00 28.44 119 TYR A N 1
ATOM 883 C CA . TYR A 1 119 ? -8.952 17.378 4.306 1.00 28.44 119 TYR A CA 1
ATOM 884 C C . TYR A 1 119 ? -9.981 18.526 4.220 1.00 28.44 119 TYR A C 1
ATOM 886 O O . TYR A 1 119 ? -11.025 18.436 4.867 1.00 28.44 119 TYR A O 1
ATOM 894 N N . PRO A 1 120 ? -9.765 19.572 3.396 1.00 35.38 120 PRO A N 1
ATOM 895 C CA . PRO A 1 120 ? -10.695 20.696 3.311 1.00 35.38 120 PRO A CA 1
ATOM 896 C C . PRO A 1 120 ? -11.924 20.377 2.445 1.00 35.38 120 PRO A C 1
ATOM 898 O O . PRO A 1 120 ? -11.847 20.284 1.216 1.00 35.38 120 PRO A O 1
ATOM 901 N N . THR A 1 121 ? -13.099 20.304 3.070 1.00 35.03 121 THR A N 1
ATOM 902 C CA . THR A 1 121 ? -14.371 20.540 2.370 1.00 35.03 121 THR A CA 1
ATOM 903 C C . THR A 1 121 ? -14.448 22.004 1.933 1.00 35.03 121 THR A C 1
ATOM 905 O O . THR A 1 121 ? -14.148 22.896 2.722 1.00 35.03 121 THR A O 1
ATOM 908 N N . ARG A 1 122 ? -14.855 22.272 0.685 1.00 44.44 122 ARG A N 1
ATOM 909 C CA . ARG A 1 122 ? -14.859 23.627 0.099 1.00 44.44 122 ARG A CA 1
ATOM 910 C C . ARG A 1 122 ? -15.662 24.652 0.922 1.00 44.44 122 ARG A C 1
ATOM 912 O O . ARG A 1 122 ? -16.889 24.613 0.894 1.00 44.44 122 ARG A O 1
ATOM 919 N N . GLY A 1 123 ? -14.958 25.619 1.514 1.00 59.94 123 GLY A N 1
ATOM 920 C CA . GLY A 1 123 ? -15.445 26.984 1.770 1.00 59.94 123 GLY A CA 1
ATOM 921 C C . GLY A 1 123 ? -16.642 27.142 2.710 1.00 59.94 123 GLY A C 1
ATOM 922 O O . GLY A 1 123 ? -17.370 28.123 2.578 1.00 59.94 123 GLY A O 1
ATOM 923 N N . LEU A 1 124 ? -16.879 26.186 3.613 1.00 75.00 124 LEU A N 1
ATOM 924 C CA . LEU A 1 124 ? -17.857 26.325 4.691 1.00 75.00 124 LEU A CA 1
ATOM 925 C C . LEU A 1 124 ? -17.195 26.013 6.029 1.00 75.00 124 LEU A C 1
ATOM 927 O O . LEU A 1 124 ? -16.834 24.865 6.290 1.00 75.00 124 LEU A O 1
ATOM 931 N N . ASP A 1 125 ? -17.100 27.032 6.872 1.00 82.44 125 ASP A N 1
ATOM 932 C CA . ASP A 1 125 ? -16.546 26.945 8.217 1.00 82.44 125 ASP A CA 1
ATOM 933 C C . ASP A 1 125 ? -17.660 26.902 9.262 1.00 82.44 125 ASP A C 1
ATOM 935 O O . ASP A 1 125 ? -18.793 27.341 9.030 1.00 82.44 125 ASP A O 1
ATOM 939 N N . GLN A 1 126 ? -17.339 26.325 10.419 1.00 88.06 126 GLN A N 1
ATOM 940 C CA . GLN A 1 126 ? -18.301 26.083 11.487 1.00 88.06 126 GLN A CA 1
ATOM 941 C C . GLN A 1 126 ? -18.072 27.022 12.671 1.00 88.06 126 GLN A C 1
ATOM 943 O O . GLN A 1 126 ? -16.944 27.263 13.102 1.00 88.06 126 GLN A O 1
ATOM 948 N N . ILE A 1 127 ? -19.175 27.541 13.202 1.00 88.06 127 ILE A N 1
ATOM 949 C CA . ILE A 1 127 ? -19.220 28.456 14.345 1.00 88.06 127 ILE A CA 1
ATOM 950 C C . ILE A 1 127 ? -20.160 27.838 15.378 1.00 88.06 127 ILE A C 1
ATOM 952 O O . ILE A 1 127 ? -21.238 27.356 15.020 1.00 88.06 127 ILE A O 1
ATOM 956 N N . VAL A 1 128 ? -19.747 27.843 16.644 1.00 89.12 128 VAL A N 1
ATOM 957 C CA . VAL A 1 128 ? -20.564 27.404 17.780 1.00 89.12 128 VAL A CA 1
ATOM 958 C C . VAL A 1 128 ? -21.132 28.620 18.507 1.00 89.12 128 VAL A C 1
ATOM 960 O O . VAL A 1 128 ? -20.436 29.614 18.710 1.00 89.12 128 VAL A O 1
ATOM 963 N N . ILE A 1 129 ? -22.413 28.543 18.861 1.00 88.12 129 ILE A N 1
ATOM 964 C CA . ILE A 1 129 ? -23.192 29.623 19.462 1.00 88.12 129 ILE A CA 1
ATOM 965 C C . ILE A 1 129 ? -23.867 29.102 20.729 1.00 88.12 129 ILE A C 1
ATOM 967 O O . ILE A 1 129 ? -24.644 28.150 20.677 1.00 88.12 129 ILE A O 1
ATOM 971 N N . ARG A 1 130 ? -23.596 29.751 21.861 1.00 88.69 130 ARG A N 1
ATOM 972 C CA . ARG A 1 130 ? -24.180 29.446 23.178 1.00 88.69 130 ARG A CA 1
ATOM 973 C C . ARG A 1 130 ? -25.085 30.583 23.633 1.00 88.69 130 ARG A C 1
ATOM 975 O O . ARG A 1 130 ? -24.949 31.705 23.151 1.00 88.69 130 ARG A O 1
ATOM 982 N N . GLY A 1 131 ? -25.981 30.305 24.579 1.00 82.75 131 GLY A N 1
ATOM 983 C CA . GLY A 1 131 ? -26.920 31.291 25.133 1.00 82.75 131 GLY A CA 1
ATOM 984 C C . GLY A 1 131 ? -28.363 31.165 24.626 1.00 82.75 131 GLY A C 1
ATOM 985 O O . GLY A 1 131 ? -29.237 31.879 25.114 1.00 82.75 131 GLY A O 1
ATOM 986 N N . LEU A 1 132 ? -28.646 30.262 23.673 1.00 86.06 132 LEU A N 1
ATOM 987 C CA . LEU A 1 132 ? -29.997 30.107 23.113 1.00 86.06 132 LEU A CA 1
ATOM 988 C C . LEU A 1 132 ? -31.009 29.626 24.163 1.00 86.06 132 LEU A C 1
ATOM 990 O O . LEU A 1 132 ? -32.065 30.241 24.291 1.00 86.06 132 LEU A O 1
ATOM 994 N N . GLN A 1 133 ? -30.677 28.589 24.942 1.00 82.88 133 GLN A N 1
ATOM 995 C CA . GLN A 1 133 ? -31.563 28.039 25.984 1.00 82.88 133 GLN A CA 1
ATOM 996 C C . GLN A 1 133 ? -31.871 29.040 27.110 1.00 82.88 133 GLN A C 1
ATOM 998 O O . GLN A 1 133 ? -32.930 28.975 27.723 1.00 82.88 133 GLN A O 1
ATOM 1003 N N . GLN A 1 134 ? -30.960 29.978 27.375 1.00 83.94 134 GLN A N 1
ATOM 1004 C CA . GLN A 1 134 ? -31.129 31.049 28.359 1.00 83.94 134 GLN A CA 1
ATOM 1005 C C . GLN A 1 134 ? -31.984 32.209 27.817 1.00 83.94 134 GLN A C 1
ATOM 1007 O O . GLN A 1 134 ? -32.406 33.081 28.577 1.00 83.94 134 GLN A O 1
ATOM 1012 N N . SER A 1 135 ? -32.225 32.251 26.504 1.00 86.62 135 SER A N 1
ATOM 1013 C CA . SER A 1 135 ? -33.009 33.293 25.846 1.00 86.62 135 SER A CA 1
ATOM 1014 C C . SER A 1 135 ? -34.509 32.985 25.879 1.00 86.62 135 SER A C 1
ATOM 1016 O O . SER A 1 135 ? -34.928 31.828 25.861 1.00 86.62 135 SER A O 1
ATOM 1018 N N . LYS A 1 136 ? -35.352 34.021 25.814 1.00 85.75 136 LYS A N 1
ATOM 1019 C CA . LYS A 1 136 ? -36.817 33.859 25.758 1.00 85.75 136 LYS A CA 1
ATOM 1020 C C . LYS A 1 136 ? -37.309 33.132 24.496 1.00 85.75 136 LYS A C 1
ATOM 1022 O O . LYS A 1 136 ? -38.452 32.691 24.475 1.00 85.75 136 LYS A O 1
ATOM 1027 N N . ALA A 1 137 ? -36.468 32.984 23.467 1.00 84.81 137 ALA A N 1
ATOM 1028 C CA . ALA A 1 137 ? -36.795 32.217 22.265 1.00 84.81 137 ALA A CA 1
ATOM 1029 C C . ALA A 1 137 ? -36.759 30.692 22.491 1.00 84.81 137 ALA A C 1
ATOM 1031 O O . ALA A 1 137 ? -37.348 29.958 21.705 1.00 84.81 137 ALA A O 1
ATOM 1032 N N . ALA A 1 138 ? -36.137 30.207 23.575 1.00 83.25 138 ALA A N 1
ATOM 1033 C CA . ALA A 1 138 ? -36.086 28.780 23.909 1.00 83.25 138 ALA A CA 1
ATOM 1034 C C . ALA A 1 138 ? -37.471 28.144 24.149 1.00 83.25 138 ALA A C 1
ATOM 1036 O O . ALA A 1 138 ? -37.609 26.928 24.063 1.00 83.25 138 ALA A O 1
ATOM 1037 N N . ALA A 1 139 ? -38.493 28.961 24.432 1.00 80.88 139 ALA A N 1
ATOM 1038 C CA . ALA A 1 139 ? -39.881 28.532 24.605 1.00 80.88 139 ALA A CA 1
ATOM 1039 C C . ALA A 1 139 ? -40.642 28.311 23.278 1.00 80.88 139 ALA A C 1
ATOM 1041 O O . ALA A 1 139 ? -41.802 27.899 23.300 1.00 80.88 139 ALA A O 1
ATOM 1042 N N . ASN A 1 140 ? -40.026 28.595 22.126 1.00 85.31 140 ASN A N 1
ATOM 1043 C CA . ASN A 1 140 ? 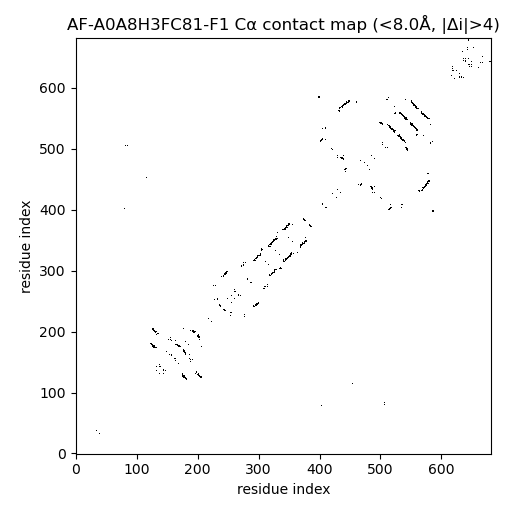-40.617 28.318 20.820 1.00 85.31 140 ASN A CA 1
ATOM 1044 C C . ASN A 1 140 ? -40.608 26.806 20.509 1.00 85.31 140 ASN A C 1
ATOM 1046 O O . ASN A 1 140 ? -39.763 26.060 21.001 1.00 85.31 140 ASN A O 1
ATOM 1050 N N . ALA A 1 141 ? -41.493 26.357 19.613 1.00 79.31 141 ALA A N 1
ATOM 1051 C CA . ALA A 1 141 ? -41.610 24.945 19.220 1.00 79.31 141 ALA A CA 1
ATOM 1052 C C . ALA A 1 141 ? -40.359 24.356 18.523 1.00 79.31 141 ALA A C 1
ATOM 1054 O O . ALA A 1 141 ? -40.207 23.139 18.462 1.00 79.31 141 ALA A O 1
ATOM 1055 N N . ASP A 1 142 ? -39.464 25.207 18.013 1.00 80.62 142 ASP A N 1
ATOM 1056 C CA . ASP A 1 142 ? -38.166 24.873 17.409 1.00 80.62 142 ASP A CA 1
ATOM 1057 C C . ASP A 1 142 ? -36.980 25.023 18.391 1.00 80.62 142 ASP A C 1
ATOM 1059 O O . ASP A 1 142 ? -35.821 24.901 17.993 1.00 80.62 142 ASP A O 1
ATOM 1063 N N . GLY A 1 143 ? -37.244 25.367 19.658 1.00 81.44 143 GLY A N 1
ATOM 1064 C CA . GLY A 1 143 ? -36.223 25.783 20.625 1.00 81.44 143 GLY A CA 1
ATOM 1065 C C . GLY A 1 143 ? -35.600 27.157 20.330 1.00 81.44 143 GLY A C 1
ATOM 1066 O O . GLY A 1 143 ? -34.568 27.495 20.909 1.00 81.44 143 GLY A O 1
ATOM 1067 N N . GLY A 1 144 ? -36.190 27.948 19.426 1.00 84.25 144 GLY A N 1
ATOM 1068 C CA . GLY A 1 144 ? -35.719 29.279 19.037 1.00 84.25 144 GLY A CA 1
ATOM 1069 C C . GLY A 1 144 ? -34.615 29.295 17.974 1.00 84.25 144 GLY A C 1
ATOM 1070 O O . GLY A 1 144 ? -34.030 30.354 17.727 1.00 84.25 144 GLY A O 1
ATOM 1071 N N . LEU A 1 145 ? -34.316 28.152 17.353 1.00 87.06 145 LEU A N 1
ATOM 1072 C CA . LEU A 1 145 ? -33.265 27.981 16.350 1.00 87.06 145 LEU A CA 1
ATOM 1073 C C . LEU A 1 145 ? -33.461 28.871 15.110 1.00 87.06 145 LEU A C 1
ATOM 1075 O O . LEU A 1 145 ? -32.526 29.567 14.707 1.00 87.06 145 LEU A O 1
ATOM 1079 N N . ASP A 1 146 ? -34.659 28.898 14.530 1.00 86.75 146 ASP A N 1
ATOM 1080 C CA . ASP A 1 146 ? -34.964 29.681 13.327 1.00 86.75 146 ASP A CA 1
ATOM 1081 C C . ASP A 1 146 ? -35.011 31.180 13.642 1.00 86.75 146 ASP A C 1
ATOM 1083 O O . ASP A 1 146 ? -34.584 32.011 12.834 1.00 86.75 146 ASP A O 1
ATOM 1087 N N . ALA A 1 147 ? -35.453 31.540 14.852 1.00 88.31 147 ALA A N 1
ATOM 1088 C CA . ALA A 1 147 ? -35.406 32.911 15.353 1.00 88.31 147 ALA A CA 1
ATOM 1089 C C . ALA A 1 147 ? -33.957 33.402 15.538 1.00 88.31 147 ALA A C 1
ATOM 1091 O O . ALA A 1 147 ? -33.647 34.546 15.190 1.00 88.31 147 ALA A O 1
ATOM 1092 N N . LEU A 1 148 ? -33.065 32.534 16.033 1.00 89.62 148 LEU A N 1
ATOM 1093 C CA . LEU A 1 148 ? -31.634 32.803 16.169 1.00 89.62 148 LEU A CA 1
ATOM 1094 C C . LEU A 1 148 ? -30.959 32.943 14.797 1.00 89.62 148 LEU A C 1
ATOM 1096 O O . LEU A 1 148 ? -30.298 33.950 14.553 1.00 89.62 148 LEU A O 1
ATOM 1100 N N . VAL A 1 149 ? -31.166 31.997 13.874 1.00 90.75 149 VAL A N 1
ATOM 1101 C CA . VAL A 1 149 ? -30.619 32.065 12.503 1.00 90.75 149 VAL A CA 1
ATOM 1102 C C . VAL A 1 149 ? -31.103 33.329 11.784 1.00 90.75 149 VAL A C 1
ATOM 1104 O O . VAL A 1 149 ? -30.290 34.101 11.274 1.00 90.75 149 VAL A O 1
ATOM 1107 N N . SER A 1 150 ? -32.405 33.622 11.845 1.00 89.00 150 SER A N 1
ATOM 1108 C CA . SER A 1 150 ? -33.000 34.828 11.250 1.00 89.00 150 SER A CA 1
ATOM 1109 C C . SER A 1 150 ? -32.521 36.132 11.899 1.00 89.00 150 SER A C 1
ATOM 1111 O O . SER A 1 150 ? -32.635 37.203 11.301 1.00 89.00 150 SER A O 1
ATOM 1113 N N . TRP A 1 151 ? -32.015 36.099 13.134 1.00 91.94 151 TRP A N 1
ATOM 1114 C CA . TRP A 1 151 ? -31.368 37.246 13.775 1.00 91.94 151 TRP A CA 1
ATOM 1115 C C . TRP A 1 151 ? -29.903 37.375 13.338 1.00 91.94 151 TRP A C 1
ATOM 1117 O O . TRP A 1 151 ? -29.487 38.472 12.964 1.00 91.94 151 TRP A O 1
ATOM 1127 N N . LEU A 1 152 ? -29.159 36.263 13.292 1.00 90.00 152 LEU A N 1
ATOM 1128 C CA . LEU A 1 152 ? -27.754 36.209 12.876 1.00 90.00 152 LEU A CA 1
ATOM 1129 C C . LEU A 1 152 ? -27.565 36.719 11.445 1.00 90.00 152 LEU A C 1
ATOM 1131 O O . LEU A 1 152 ? -26.763 37.625 11.234 1.00 90.00 152 LEU A O 1
ATOM 1135 N N . GLU A 1 153 ? -28.336 36.223 10.472 1.00 90.62 153 GLU A N 1
ATOM 1136 C CA . GLU A 1 153 ? -28.212 36.663 9.071 1.00 90.62 153 GLU A CA 1
ATOM 1137 C C . GLU A 1 153 ? -28.463 38.171 8.909 1.00 90.62 153 GLU A C 1
ATOM 1139 O O . GLU A 1 153 ? -27.746 38.854 8.173 1.00 90.62 153 GLU A O 1
ATOM 1144 N N . ARG A 1 154 ? -29.443 38.720 9.642 1.00 88.88 154 ARG A N 1
ATOM 1145 C CA . ARG A 1 154 ? -29.776 40.155 9.617 1.00 88.88 154 ARG A CA 1
ATOM 1146 C C . ARG A 1 154 ? -28.770 41.034 10.358 1.00 88.88 154 ARG A C 1
ATOM 1148 O O . ARG A 1 154 ? -28.610 42.187 9.975 1.00 88.88 154 ARG A O 1
ATOM 1155 N N . LYS A 1 155 ? -28.132 40.541 11.426 1.00 88.25 155 LYS A N 1
ATOM 1156 C CA . LYS A 1 155 ? -27.169 41.314 12.233 1.00 88.25 155 LYS A CA 1
ATOM 1157 C C . LYS A 1 155 ? -25.722 41.183 11.760 1.00 88.25 155 LYS A C 1
ATOM 1159 O O . LYS A 1 155 ? -24.946 42.113 11.966 1.00 88.25 155 LYS A O 1
ATOM 1164 N N . ALA A 1 156 ? -25.362 40.075 11.116 1.00 86.94 156 ALA A N 1
ATOM 1165 C CA . ALA A 1 156 ? -24.040 39.886 10.530 1.00 86.94 156 ALA A CA 1
ATOM 1166 C C . ALA A 1 156 ? -23.898 40.659 9.207 1.00 86.94 156 ALA A C 1
ATOM 1168 O O . ALA A 1 156 ? -22.854 41.269 8.976 1.00 86.94 156 ALA A O 1
ATOM 1169 N N . THR A 1 157 ? -24.955 40.699 8.381 1.00 87.38 157 THR A N 1
ATOM 1170 C CA . THR A 1 157 ? -24.982 41.472 7.126 1.00 87.38 157 THR A CA 1
ATOM 1171 C C . THR A 1 157 ? -24.727 42.961 7.385 1.00 87.38 157 THR A C 1
ATOM 1173 O O . THR A 1 157 ? -25.460 43.617 8.124 1.00 87.38 157 THR A O 1
ATOM 1176 N N . VAL A 1 158 ? -23.686 43.507 6.753 1.00 78.75 158 VAL A N 1
ATOM 1177 C CA . VAL A 1 158 ? -23.345 44.938 6.802 1.00 78.75 158 VAL A CA 1
ATOM 1178 C C . VAL A 1 158 ? -24.182 45.698 5.760 1.00 78.75 158 VAL A C 1
ATOM 1180 O O . VAL A 1 158 ? -24.338 45.192 4.648 1.00 78.75 158 VAL A O 1
ATOM 1183 N N . PRO A 1 159 ? -24.704 46.908 6.054 1.00 69.50 159 PRO A N 1
ATOM 1184 C CA . PRO A 1 159 ? -25.382 47.731 5.052 1.00 69.50 159 PRO A CA 1
ATOM 1185 C C . PRO A 1 159 ? -24.497 47.964 3.816 1.00 69.50 159 PRO A C 1
ATOM 1187 O O . PRO A 1 159 ? -23.412 48.526 3.928 1.00 69.50 159 PRO A O 1
ATOM 1190 N N . GLY A 1 160 ? -24.958 47.509 2.647 1.00 69.12 160 GLY A N 1
ATOM 1191 C CA . GLY A 1 160 ? -24.222 47.593 1.377 1.00 69.12 160 GLY A CA 1
ATOM 1192 C C . GLY A 1 160 ? -23.255 46.436 1.071 1.00 69.12 160 GLY A C 1
ATOM 1193 O O . GLY A 1 160 ? -22.657 46.443 0.000 1.00 69.12 160 GLY A O 1
ATOM 1194 N N . GLY A 1 161 ? -23.100 45.447 1.961 1.00 72.69 161 GLY A N 1
ATOM 1195 C CA . GLY A 1 161 ? -22.306 44.232 1.711 1.00 72.69 161 GLY A CA 1
ATOM 1196 C C . GLY A 1 161 ? -23.106 43.076 1.088 1.00 72.69 161 GLY A C 1
ATOM 1197 O O . GLY A 1 161 ? -24.329 43.156 0.953 1.00 72.69 161 GLY A O 1
ATOM 1198 N N . GLU A 1 162 ? -22.429 41.968 0.750 1.00 78.06 162 GLU A N 1
ATOM 1199 C CA . GLU A 1 162 ? -23.121 40.703 0.442 1.00 78.06 162 GLU A CA 1
ATOM 1200 C C . GLU A 1 162 ? -23.879 40.208 1.691 1.00 78.06 162 GLU A C 1
ATOM 1202 O O . GLU A 1 162 ? -23.457 40.415 2.833 1.00 78.06 162 GLU A O 1
ATOM 1207 N N . ALA A 1 163 ? -25.043 39.592 1.480 1.00 83.50 163 ALA A N 1
ATOM 1208 C CA . ALA A 1 163 ? -25.914 39.166 2.565 1.00 83.50 163 ALA A CA 1
ATOM 1209 C C . ALA A 1 163 ? -25.454 37.823 3.155 1.00 83.50 163 ALA A C 1
ATOM 1211 O O . ALA A 1 163 ? -25.526 36.790 2.486 1.00 83.50 163 ALA A O 1
ATOM 1212 N N . VAL A 1 164 ? -25.051 37.837 4.429 1.00 86.81 164 VAL A N 1
ATOM 1213 C CA . VAL A 1 164 ? -24.588 36.655 5.177 1.00 86.81 164 VAL A CA 1
ATOM 1214 C C . VAL A 1 164 ? -25.688 35.592 5.200 1.00 86.81 164 VAL A C 1
ATOM 1216 O O . VAL A 1 164 ? -26.851 35.905 5.480 1.00 86.81 164 VAL A O 1
ATOM 1219 N N . ARG A 1 165 ? -25.342 34.329 4.908 1.00 87.69 165 ARG A N 1
ATOM 1220 C CA . ARG A 1 165 ? -26.310 33.216 4.875 1.00 87.69 165 ARG A CA 1
ATOM 1221 C C . ARG A 1 165 ? -25.800 31.951 5.553 1.00 87.69 165 ARG A C 1
ATOM 1223 O O . ARG A 1 165 ? -24.831 31.342 5.098 1.00 87.69 165 ARG A O 1
ATOM 1230 N N . VAL A 1 166 ? -26.537 31.488 6.559 1.00 89.25 166 VAL A N 1
ATOM 1231 C CA . VAL A 1 166 ? -26.315 30.201 7.222 1.00 89.25 166 VAL A CA 1
ATOM 1232 C C . VAL A 1 166 ? -26.700 29.082 6.254 1.00 89.25 166 VAL A C 1
ATOM 1234 O O . VAL A 1 166 ? -27.842 28.975 5.817 1.00 89.25 166 VAL A O 1
ATOM 1237 N N . LYS A 1 167 ? -25.736 28.237 5.876 1.00 86.62 167 LYS A N 1
ATOM 1238 C CA . LYS A 1 167 ? -25.964 27.132 4.926 1.00 86.62 167 LYS A CA 1
ATOM 1239 C C . LYS A 1 167 ? -26.463 25.861 5.598 1.00 86.62 167 LYS A C 1
ATOM 1241 O O . LYS A 1 167 ? -27.108 25.049 4.941 1.00 86.62 167 LYS A O 1
ATOM 1246 N N . LYS A 1 168 ? -26.144 25.682 6.882 1.00 83.81 168 LYS A N 1
ATOM 1247 C CA . LYS A 1 168 ? -26.665 24.629 7.765 1.00 83.81 168 LYS A CA 1
ATOM 1248 C C . LYS A 1 168 ? -26.686 25.146 9.198 1.00 83.81 168 LYS A C 1
ATOM 1250 O O . LYS A 1 168 ? -25.723 25.785 9.615 1.00 83.81 168 LYS A O 1
ATOM 1255 N N . SER A 1 169 ? -27.720 24.809 9.952 1.00 88.25 169 SER A N 1
ATOM 1256 C CA . SER A 1 169 ? -27.797 24.956 11.407 1.00 88.25 169 SER A CA 1
ATOM 1257 C C . SER A 1 169 ? -28.109 23.591 12.024 1.00 88.25 169 SER A C 1
ATOM 1259 O O . SER A 1 169 ? -28.749 22.749 11.391 1.00 88.25 169 SER A O 1
ATOM 1261 N N . ARG A 1 170 ? -27.622 23.337 13.241 1.00 84.56 170 ARG A N 1
ATOM 1262 C CA . ARG A 1 170 ? -28.000 22.168 14.048 1.00 84.56 170 ARG A CA 1
ATOM 1263 C C . ARG A 1 170 ? -27.788 22.445 15.541 1.00 84.56 170 ARG A C 1
ATOM 1265 O O . ARG A 1 170 ? -26.752 23.015 15.886 1.00 84.56 170 ARG A O 1
ATOM 1272 N N . PRO A 1 171 ? -28.698 22.029 16.434 1.00 81.88 171 PRO A N 1
ATOM 1273 C CA . PRO A 1 171 ? -28.402 21.974 17.860 1.00 81.88 171 PRO A CA 1
ATOM 1274 C C . PRO A 1 171 ? -27.425 20.820 18.158 1.00 81.88 171 PRO A C 1
ATOM 1276 O O . PRO A 1 171 ? -27.483 19.761 17.528 1.00 81.88 171 PRO A O 1
ATOM 1279 N N . GLU A 1 172 ? -26.531 21.010 19.127 1.00 77.25 172 GLU A N 1
ATOM 1280 C CA . GLU A 1 172 ? -25.693 19.962 19.721 1.00 77.25 172 GLU A CA 1
ATOM 1281 C C . GLU A 1 172 ? -25.676 20.145 21.247 1.00 77.25 172 GLU A C 1
ATOM 1283 O O . GLU A 1 172 ? -24.848 20.856 21.814 1.00 77.25 172 GLU A O 1
ATOM 1288 N N . GLY A 1 173 ? -26.647 19.524 21.923 1.00 77.06 173 GLY A N 1
ATOM 1289 C CA . GLY A 1 173 ? -26.875 19.731 23.354 1.00 77.06 173 GLY A CA 1
ATOM 1290 C C . GLY A 1 173 ? -27.459 21.117 23.628 1.00 77.06 173 GLY A C 1
ATOM 1291 O O . GLY A 1 173 ? -28.570 21.411 23.189 1.00 77.06 173 GLY A O 1
ATOM 1292 N N . ASN A 1 174 ? -26.711 21.952 24.352 1.00 75.31 174 ASN A N 1
ATOM 1293 C CA . ASN A 1 174 ? -27.125 23.313 24.718 1.00 75.31 174 ASN A CA 1
ATOM 1294 C C . ASN A 1 174 ? -26.574 24.390 23.765 1.00 75.31 174 ASN A C 1
ATOM 1296 O O . ASN A 1 174 ? -27.012 25.541 23.821 1.00 75.31 174 ASN A O 1
ATOM 1300 N N . ASP A 1 175 ? -25.651 24.003 22.880 1.00 81.94 175 ASP A N 1
ATOM 1301 C CA . ASP A 1 175 ? -25.018 24.869 21.891 1.00 81.94 175 ASP A CA 1
ATOM 1302 C C . ASP A 1 175 ? -25.679 24.676 20.511 1.00 81.94 175 ASP A C 1
ATOM 1304 O O . ASP A 1 175 ? -26.189 23.603 20.179 1.00 81.94 175 ASP A O 1
ATOM 1308 N N . VAL A 1 176 ? -25.636 25.706 19.666 1.00 86.00 176 VAL A N 1
ATOM 1309 C CA . VAL A 1 176 ? -26.035 25.644 18.253 1.00 86.00 176 VAL A CA 1
ATOM 1310 C C . VAL A 1 176 ? -24.797 25.763 17.379 1.00 86.00 176 VAL A C 1
ATOM 1312 O O . VAL A 1 176 ? -24.020 26.702 17.521 1.00 86.00 176 VAL A O 1
ATOM 1315 N N . ILE A 1 177 ? -24.629 24.842 16.434 1.00 88.62 177 ILE A N 1
ATOM 1316 C CA . ILE A 1 177 ? -23.552 24.892 15.446 1.00 88.62 177 ILE A CA 1
ATOM 1317 C C . ILE A 1 177 ? -24.137 25.305 14.101 1.00 88.62 177 ILE A C 1
ATOM 1319 O O . ILE A 1 177 ? -25.041 24.656 13.566 1.00 88.62 177 ILE A O 1
ATOM 1323 N N . ILE A 1 178 ? -23.591 26.379 13.539 1.00 89.69 178 ILE A N 1
ATOM 1324 C CA . ILE A 1 178 ? -23.916 26.863 12.197 1.00 89.69 178 ILE A CA 1
ATOM 1325 C C . ILE A 1 178 ? -22.738 26.642 11.246 1.00 89.69 178 ILE A C 1
ATOM 1327 O O . ILE A 1 178 ? -21.582 26.603 11.660 1.00 89.69 178 ILE A O 1
ATOM 1331 N N . SER A 1 179 ? -23.036 26.493 9.958 1.00 87.69 179 SER A N 1
ATOM 1332 C CA . SER A 1 179 ? -22.059 26.504 8.865 1.00 87.69 179 SER A CA 1
ATOM 1333 C C . SER A 1 179 ? -22.308 27.727 7.983 1.00 87.69 179 SER A C 1
ATOM 1335 O O . SER A 1 179 ? -23.392 27.852 7.405 1.00 87.69 179 SER A O 1
ATOM 1337 N N . VAL A 1 180 ? -21.318 28.608 7.878 1.00 88.44 180 VAL A N 1
ATOM 1338 C CA . VAL A 1 180 ? -21.331 29.830 7.050 1.00 88.44 180 VAL A CA 1
ATOM 1339 C C . VAL A 1 180 ? -20.175 29.780 6.051 1.00 88.44 180 VAL A C 1
ATOM 1341 O O . VAL A 1 180 ? -19.344 28.874 6.138 1.00 88.44 180 VAL A O 1
ATOM 1344 N N . ARG A 1 181 ? -20.110 30.697 5.078 1.00 84.88 181 ARG A N 1
ATOM 1345 C CA . ARG A 1 181 ? -18.929 30.752 4.206 1.00 84.88 181 ARG A CA 1
ATOM 1346 C C . ARG A 1 181 ? -17.702 31.254 4.972 1.00 84.88 181 ARG A C 1
ATOM 1348 O O . ARG A 1 181 ? -17.842 31.976 5.958 1.00 84.88 181 ARG A O 1
ATOM 1355 N N . SER A 1 182 ? -16.506 30.910 4.501 1.00 80.19 182 SER A N 1
ATOM 1356 C CA . SER A 1 182 ? -15.244 31.322 5.134 1.00 80.19 182 SER A CA 1
ATOM 1357 C C . SER A 1 182 ? -15.092 32.851 5.231 1.00 80.19 182 SER A C 1
ATOM 1359 O O . SER A 1 182 ? -14.570 33.360 6.220 1.00 80.19 182 SER A O 1
ATOM 1361 N N . GLU A 1 183 ? -15.607 33.599 4.252 1.00 80.88 183 GLU A N 1
ATOM 1362 C CA . GLU A 1 183 ? -15.641 35.067 4.264 1.00 80.88 183 GLU A CA 1
ATOM 1363 C C . GLU A 1 183 ? -16.666 35.670 5.251 1.00 80.88 183 GLU A C 1
ATOM 1365 O O . GLU A 1 183 ? -16.449 36.766 5.769 1.00 80.88 183 GLU A O 1
ATOM 1370 N N . ASP A 1 184 ? -17.747 34.951 5.580 1.00 85.19 184 ASP A N 1
ATOM 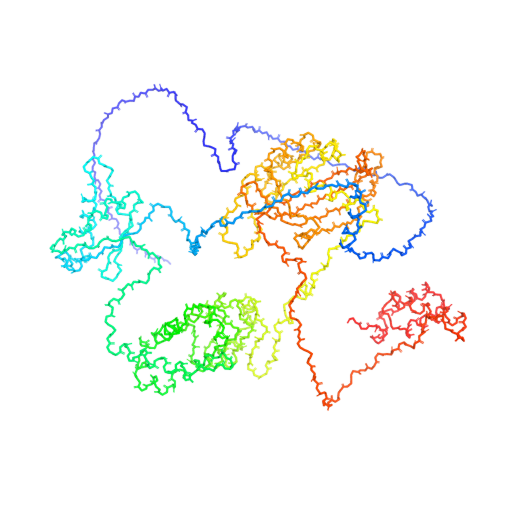1371 C CA . ASP A 1 184 ? -18.808 35.427 6.484 1.00 85.19 184 ASP A CA 1
ATOM 1372 C C . ASP A 1 184 ? -18.384 35.398 7.967 1.00 85.19 184 ASP A C 1
ATOM 1374 O O . ASP A 1 184 ? -18.981 36.088 8.801 1.00 85.19 184 ASP A O 1
ATOM 1378 N N . ILE A 1 185 ? -17.364 34.599 8.316 1.00 83.81 185 ILE A N 1
ATOM 1379 C CA . ILE A 1 185 ? -16.960 34.293 9.701 1.00 83.81 185 ILE A CA 1
ATOM 1380 C C . ILE A 1 185 ? -16.801 35.558 10.550 1.00 83.81 185 ILE A C 1
ATOM 1382 O O . ILE A 1 185 ? -17.385 35.659 11.630 1.00 83.81 185 ILE A O 1
ATOM 1386 N N . ALA A 1 186 ? -16.013 36.527 10.077 1.00 81.62 186 ALA A N 1
ATOM 1387 C CA . ALA A 1 186 ? -15.686 37.729 10.844 1.00 81.62 186 ALA A CA 1
ATOM 1388 C C . ALA A 1 186 ? -16.936 38.575 11.147 1.00 81.62 186 ALA A C 1
ATOM 1390 O O . ALA A 1 186 ? -17.088 39.105 12.250 1.00 81.62 186 ALA A O 1
ATOM 1391 N N . SER A 1 187 ? -17.870 38.638 10.194 1.00 84.88 187 SER A N 1
ATOM 1392 C CA . SER A 1 187 ? -19.149 39.342 10.328 1.00 84.88 187 SER A CA 1
ATOM 1393 C C . SER A 1 187 ? -20.056 38.718 11.391 1.00 84.88 187 SER A C 1
ATOM 1395 O O . SER A 1 187 ? -20.790 39.451 12.059 1.00 84.88 187 SER A O 1
ATOM 1397 N N . VAL A 1 188 ? -19.981 37.392 11.569 1.00 86.19 188 VAL A N 1
ATOM 1398 C CA . VAL A 1 188 ? -20.744 36.624 12.568 1.00 86.19 188 VAL A CA 1
ATOM 1399 C C . VAL A 1 188 ? -20.073 36.646 13.945 1.00 86.19 188 VAL A C 1
ATOM 1401 O O . VAL A 1 188 ? -20.747 36.922 14.933 1.00 86.19 188 VAL A O 1
ATOM 1404 N N . ILE A 1 189 ? -18.755 36.428 14.039 1.00 86.06 189 ILE A N 1
ATOM 1405 C CA . ILE A 1 189 ? -18.015 36.446 15.320 1.00 86.06 189 ILE A CA 1
ATOM 1406 C C . ILE A 1 189 ? -18.069 37.828 15.987 1.00 86.06 189 ILE A C 1
ATOM 1408 O O . ILE A 1 189 ? -18.101 37.926 17.211 1.00 86.06 189 ILE A O 1
ATOM 1412 N N . ARG A 1 190 ? -18.190 38.910 15.208 1.00 85.81 190 ARG A N 1
ATOM 1413 C CA . ARG A 1 190 ? -18.453 40.269 15.716 1.00 85.81 190 ARG A CA 1
ATOM 1414 C C . ARG A 1 190 ? -19.733 40.384 16.568 1.00 85.81 190 ARG A C 1
ATOM 1416 O O . ARG A 1 190 ? -19.869 41.355 17.306 1.00 85.81 190 ARG A O 1
ATOM 1423 N N . LEU A 1 191 ? -20.657 39.421 16.484 1.00 86.12 191 LEU A N 1
ATOM 1424 C CA . LEU A 1 191 ? -21.867 39.349 17.313 1.00 86.12 191 LEU A CA 1
ATOM 1425 C C . LEU A 1 191 ? -21.648 38.621 18.656 1.00 86.12 191 LEU A C 1
ATOM 1427 O O . LEU A 1 191 ? -22.603 38.426 19.406 1.00 86.12 191 LEU A O 1
ATOM 1431 N N . ASN A 1 192 ? -20.418 38.217 18.987 1.00 88.25 192 ASN A N 1
ATOM 1432 C CA . ASN A 1 192 ? -20.093 37.668 20.302 1.00 88.25 192 ASN A CA 1
ATOM 1433 C C . ASN A 1 192 ? -20.432 38.684 21.416 1.00 88.25 192 ASN A C 1
ATOM 1435 O O . ASN A 1 192 ? -20.184 39.882 21.276 1.00 88.25 192 ASN A O 1
ATOM 1439 N N . ASN A 1 193 ? -21.010 38.203 22.515 1.00 84.69 193 ASN A N 1
ATOM 1440 C CA . ASN A 1 193 ? -21.591 38.966 23.628 1.00 84.69 193 ASN A CA 1
ATOM 1441 C C . ASN A 1 193 ? -22.796 39.873 23.292 1.00 84.69 193 ASN A C 1
ATOM 1443 O O . ASN A 1 193 ? -23.254 40.607 24.168 1.00 84.69 193 ASN A O 1
ATOM 1447 N N . TYR A 1 194 ? -23.366 39.825 22.080 1.00 88.44 194 TYR A N 1
ATOM 1448 C CA . TYR A 1 194 ? -24.619 40.540 21.795 1.00 88.44 194 TYR A CA 1
ATOM 1449 C C . TYR A 1 194 ? -25.813 39.876 22.490 1.00 88.44 194 TYR A C 1
ATOM 1451 O O . TYR A 1 194 ? -25.903 38.650 22.577 1.00 88.44 194 TYR A O 1
ATOM 1459 N N . GLN A 1 195 ? -26.780 40.693 22.915 1.00 88.44 195 GLN A N 1
ATOM 1460 C CA . GLN A 1 195 ? -28.019 40.208 23.514 1.00 88.44 195 GLN A CA 1
ATOM 1461 C C . GLN A 1 195 ? -29.031 39.763 22.440 1.00 88.44 195 GLN A C 1
ATOM 1463 O O . GLN A 1 195 ? -29.427 40.540 21.566 1.00 88.44 195 GLN A O 1
ATOM 1468 N N . PHE A 1 196 ? -29.501 38.521 22.546 1.00 89.12 196 PHE A N 1
ATOM 1469 C CA . PHE A 1 196 ? -30.570 37.922 21.750 1.00 89.12 196 PHE A CA 1
ATOM 1470 C C . PHE A 1 196 ? -31.694 37.434 22.674 1.00 89.12 196 PHE A C 1
ATOM 1472 O O . PHE A 1 196 ? -31.459 36.685 23.619 1.00 89.12 196 PHE A O 1
ATOM 1479 N N . ALA A 1 197 ? -32.926 37.894 22.425 1.00 85.19 197 ALA A N 1
ATOM 1480 C CA . ALA A 1 197 ? -34.131 37.537 23.188 1.00 85.19 197 ALA A CA 1
ATOM 1481 C C . ALA A 1 197 ? -33.963 37.560 24.733 1.00 85.19 197 ALA A C 1
ATOM 1483 O O . ALA A 1 197 ? -34.606 36.796 25.451 1.00 85.19 197 ALA A O 1
ATOM 1484 N N . GLY A 1 198 ? -33.114 38.458 25.250 1.00 80.81 198 GLY A N 1
ATOM 1485 C CA . GLY A 1 198 ? -32.842 38.658 26.679 1.00 80.81 198 GLY A CA 1
ATOM 1486 C C . GLY A 1 198 ? -31.529 38.058 27.205 1.00 80.81 198 GLY A C 1
ATOM 1487 O O . GLY A 1 198 ? -31.039 38.546 28.219 1.00 80.81 198 GLY A O 1
ATOM 1488 N N . ALA A 1 199 ? -30.921 37.088 26.517 1.00 86.69 199 ALA A N 1
ATOM 1489 C CA . ALA A 1 199 ? -29.654 36.465 26.923 1.00 86.69 199 ALA A CA 1
ATOM 1490 C C . ALA A 1 199 ? -28.483 36.922 26.042 1.00 86.69 199 ALA A C 1
ATOM 1492 O O . ALA A 1 199 ? -28.680 37.244 24.873 1.00 86.69 199 ALA A O 1
ATOM 1493 N N . ASN A 1 200 ? -27.264 36.930 26.580 1.00 87.12 200 ASN A N 1
ATOM 1494 C CA . ASN A 1 200 ? -26.062 37.236 25.800 1.00 87.12 200 ASN A CA 1
ATOM 1495 C C . ASN A 1 200 ? -25.564 35.974 25.084 1.00 87.12 200 ASN A C 1
ATOM 1497 O O . ASN A 1 200 ? -25.476 34.910 25.697 1.00 87.12 200 ASN A O 1
ATOM 1501 N N . LEU A 1 201 ? -25.226 36.095 23.799 1.00 88.31 201 LEU A N 1
ATOM 1502 C CA . LEU A 1 201 ? -24.688 34.991 23.007 1.00 88.31 201 LEU A CA 1
ATOM 1503 C C . LEU A 1 201 ? -23.164 34.896 23.139 1.00 88.31 201 LEU A C 1
ATOM 1505 O O . LEU A 1 201 ? -22.471 35.898 22.988 1.00 88.31 201 LEU A O 1
ATOM 1509 N N . SER A 1 202 ? -22.638 33.687 23.331 1.00 86.88 202 SER A N 1
ATOM 1510 C CA . SER A 1 202 ? -21.208 33.379 23.163 1.00 86.88 202 SER A CA 1
ATOM 1511 C C . SER A 1 202 ? -21.010 32.766 21.776 1.00 86.88 202 SER A C 1
ATOM 1513 O O . SER A 1 202 ? -21.732 31.835 21.426 1.00 86.88 202 SER A O 1
ATOM 1515 N N . ILE A 1 203 ? -20.092 33.308 20.970 1.00 89.31 203 ILE A N 1
ATOM 1516 C CA . ILE A 1 203 ? -19.890 32.922 19.561 1.00 89.31 203 ILE A CA 1
ATOM 1517 C C . ILE A 1 203 ? -18.401 32.659 19.297 1.00 89.31 203 ILE A C 1
ATOM 1519 O O . ILE A 1 203 ? -17.609 33.600 19.255 1.00 89.31 203 ILE A O 1
ATOM 1523 N N . ASP A 1 204 ? -18.044 31.390 19.072 1.00 83.12 204 ASP A N 1
ATOM 1524 C CA . ASP A 1 204 ? -16.664 30.919 18.869 1.00 83.12 204 ASP A CA 1
ATOM 1525 C C . ASP A 1 204 ? -16.500 30.130 17.554 1.00 83.12 204 ASP A C 1
ATOM 1527 O O . ASP A 1 204 ? -17.445 29.532 17.035 1.00 83.12 204 ASP A O 1
ATOM 1531 N N . LEU A 1 205 ? -15.267 30.038 17.040 1.00 81.06 205 LEU A N 1
ATOM 1532 C CA . LEU A 1 205 ? -14.922 29.089 15.971 1.00 81.06 205 LEU A CA 1
ATOM 1533 C C . LEU A 1 205 ? -15.027 27.636 16.458 1.00 81.06 205 LEU A C 1
ATOM 1535 O O . LEU A 1 205 ? -14.452 27.270 17.485 1.00 81.06 205 LEU A O 1
ATOM 1539 N N . TYR A 1 206 ? -15.688 26.779 15.678 1.00 76.69 206 TYR A N 1
ATOM 1540 C CA . TYR A 1 206 ? -15.823 25.356 15.987 1.00 76.69 206 TYR A CA 1
ATOM 1541 C C . TYR A 1 206 ? -14.537 24.587 15.642 1.00 76.69 206 TYR A C 1
ATOM 1543 O O . TYR A 1 206 ? -14.337 24.104 14.527 1.00 76.69 206 TYR A O 1
ATOM 1551 N N . GLN A 1 207 ? -13.637 24.476 16.620 1.00 66.75 207 GLN A N 1
ATOM 1552 C CA . GLN A 1 207 ? -12.369 23.759 16.476 1.00 66.75 207 GLN A CA 1
ATOM 1553 C C . GLN A 1 207 ? -12.557 22.247 16.667 1.00 66.75 207 GLN A C 1
ATOM 1555 O O . GLN A 1 207 ? -12.567 21.752 17.796 1.00 66.75 207 GLN A O 1
ATOM 1560 N N . GLN A 1 208 ? -12.653 21.498 15.562 1.00 48.16 208 GLN A N 1
ATOM 1561 C CA . GLN A 1 208 ? -12.583 20.032 15.599 1.00 48.16 208 GLN A CA 1
ATOM 1562 C C . GLN A 1 208 ? -11.298 19.577 16.311 1.00 48.16 208 GLN A C 1
ATOM 1564 O O . GLN A 1 208 ? -10.200 19.990 15.944 1.00 48.16 208 GLN A O 1
ATOM 1569 N N . GLY A 1 209 ? -11.431 18.701 17.309 1.00 44.94 209 GLY A N 1
ATOM 1570 C CA . GLY A 1 209 ? -10.294 18.083 18.002 1.00 44.94 209 GLY A CA 1
ATOM 1571 C C . GLY A 1 209 ? -9.912 18.705 19.348 1.00 44.94 209 GLY A C 1
ATOM 1572 O O . GLY A 1 209 ? -9.160 18.075 20.088 1.00 44.94 209 GLY A O 1
ATOM 1573 N N . LYS A 1 210 ? -10.475 19.857 19.740 1.00 35.59 210 LYS A N 1
ATOM 1574 C CA . LYS A 1 210 ? -10.558 20.176 21.175 1.00 35.59 210 LYS A CA 1
ATOM 1575 C C . LYS A 1 210 ? -11.670 19.326 21.797 1.00 35.59 210 LYS A C 1
ATOM 1577 O O . LYS A 1 210 ? -12.758 19.267 21.219 1.00 35.59 210 LYS A O 1
ATOM 1582 N N . PRO A 1 211 ? -11.454 18.685 22.960 1.00 33.56 211 PRO A N 1
ATOM 1583 C CA . PRO A 1 211 ? -12.563 18.165 23.743 1.00 33.56 211 PRO A CA 1
ATOM 1584 C C . PRO A 1 211 ? -13.534 19.310 24.034 1.00 33.56 211 PRO A C 1
ATOM 1586 O O . PRO A 1 211 ? -13.098 20.409 24.384 1.00 33.56 211 PRO A O 1
ATOM 1589 N N . PHE A 1 212 ? -14.841 19.059 23.928 1.00 34.41 212 PHE A N 1
ATOM 1590 C CA . PHE A 1 212 ? -15.816 19.950 24.550 1.00 34.41 212 PHE A CA 1
ATOM 1591 C C . PHE A 1 212 ? -15.425 20.105 26.020 1.00 34.41 212 PHE A C 1
ATOM 1593 O O . PHE A 1 212 ? -15.275 19.095 26.717 1.00 34.41 212 PHE A O 1
ATOM 1600 N N . ALA A 1 213 ? -15.264 21.350 26.472 1.00 32.97 213 ALA A N 1
ATOM 1601 C CA . ALA A 1 213 ? -15.073 21.669 27.877 1.00 32.97 213 ALA A CA 1
ATOM 1602 C C . ALA A 1 213 ? -16.355 21.292 28.623 1.00 32.97 213 ALA A C 1
ATOM 1604 O O . ALA A 1 213 ? -17.288 22.079 28.765 1.00 32.97 213 ALA A O 1
ATOM 1605 N N . LYS A 1 214 ? -16.425 20.024 29.032 1.00 41.56 214 LYS A N 1
ATOM 1606 C CA . LYS A 1 214 ? -17.440 19.535 29.943 1.00 41.56 214 LYS A CA 1
ATOM 1607 C C . LYS A 1 214 ? -17.161 20.167 31.300 1.00 41.56 214 LYS A C 1
ATOM 1609 O O . LYS A 1 214 ? -16.561 19.517 32.149 1.00 41.56 214 LYS A O 1
ATOM 1614 N N . ASP A 1 215 ? -17.797 21.304 31.553 1.00 32.28 215 ASP A N 1
ATOM 1615 C CA . ASP A 1 215 ? -18.391 21.565 32.866 1.00 32.28 215 ASP A CA 1
ATOM 1616 C C . ASP A 1 215 ? -19.574 20.602 33.089 1.00 32.28 215 ASP A C 1
ATOM 1618 O O . ASP A 1 215 ? -20.715 20.968 33.357 1.00 32.28 215 ASP A O 1
ATOM 1622 N N . ARG A 1 216 ? -19.270 19.303 32.988 1.00 42.53 216 ARG A N 1
ATOM 1623 C CA . ARG A 1 216 ? -19.793 18.360 33.950 1.00 42.53 216 ARG A CA 1
ATOM 1624 C C . ARG A 1 216 ? -18.935 18.572 35.183 1.00 42.53 216 ARG A C 1
ATOM 1626 O O . ARG A 1 216 ? -17.845 18.012 35.279 1.00 42.53 216 ARG A O 1
ATOM 1633 N N . THR A 1 217 ? -19.496 19.274 36.158 1.00 37.84 217 THR A N 1
ATOM 1634 C CA . THR A 1 217 ? -19.441 18.726 37.509 1.00 37.84 217 THR A CA 1
ATOM 1635 C C . THR A 1 217 ? -19.806 17.247 37.381 1.00 37.84 217 THR A C 1
ATOM 1637 O O . THR A 1 217 ? -20.927 16.888 37.014 1.00 37.84 217 THR A O 1
ATOM 1640 N N . VAL A 1 218 ? -18.804 16.376 37.504 1.00 45.44 218 VAL A N 1
ATOM 1641 C CA . VAL A 1 218 ? -19.043 14.937 37.484 1.00 45.44 218 VAL A CA 1
ATOM 1642 C C . VAL A 1 218 ? -19.856 14.679 38.741 1.00 45.44 218 VAL A C 1
ATOM 1644 O O . VAL A 1 218 ? -19.355 14.913 39.839 1.00 45.44 218 VAL A O 1
ATOM 1647 N N . SER A 1 219 ? -21.129 14.308 38.582 1.00 58.16 219 SER A N 1
ATOM 1648 C CA . SER A 1 219 ? -21.972 13.995 39.734 1.00 58.16 219 SER A CA 1
ATOM 1649 C C . SER A 1 219 ? -21.300 12.868 40.524 1.00 58.16 219 SER A C 1
ATOM 1651 O O . SER A 1 219 ? -20.579 12.057 39.932 1.00 58.16 219 SER A O 1
ATOM 1653 N N . ALA A 1 220 ? -21.440 12.861 41.851 1.00 64.38 220 ALA A N 1
ATOM 1654 C CA . ALA A 1 220 ? -20.626 11.998 42.712 1.00 64.38 220 ALA A CA 1
ATOM 1655 C C . ALA A 1 220 ? -20.721 10.521 42.287 1.00 64.38 220 ALA A C 1
ATOM 1657 O O . ALA A 1 220 ? -19.705 9.844 42.153 1.00 64.38 220 ALA A O 1
ATOM 1658 N N . GLU A 1 221 ? -21.923 10.097 41.904 1.00 69.06 221 GLU A N 1
ATOM 1659 C CA . GLU A 1 221 ? -22.266 8.764 41.407 1.00 69.06 221 GLU A CA 1
ATOM 1660 C C . GLU A 1 221 ? -21.543 8.439 40.085 1.00 69.06 221 GLU A C 1
ATOM 1662 O O . GLU A 1 221 ? -21.139 7.307 39.838 1.00 69.06 221 GLU A O 1
ATOM 1667 N N . ALA A 1 222 ? -21.334 9.429 39.209 1.00 73.00 222 ALA A N 1
ATOM 1668 C CA . ALA A 1 222 ? -20.605 9.252 37.953 1.00 73.00 222 ALA A CA 1
ATOM 1669 C C . ALA A 1 222 ? -19.076 9.212 38.143 1.00 73.00 222 ALA A C 1
ATOM 1671 O O . ALA A 1 222 ? -18.374 8.632 37.310 1.00 73.00 222 ALA A O 1
ATOM 1672 N N . ALA A 1 223 ? -18.554 9.809 39.220 1.00 78.56 223 ALA A N 1
ATOM 1673 C CA . ALA A 1 223 ? -17.149 9.687 39.613 1.00 78.56 223 ALA A CA 1
ATOM 1674 C C . ALA A 1 223 ? -16.890 8.339 40.306 1.00 78.56 223 ALA A C 1
ATOM 1676 O O . ALA A 1 223 ? -15.920 7.657 39.980 1.00 78.56 223 ALA A O 1
ATOM 1677 N N . GLU A 1 224 ? -17.802 7.927 41.184 1.00 83.25 224 GLU A N 1
ATOM 1678 C CA . GLU A 1 224 ? -17.824 6.636 41.873 1.00 83.25 224 GLU A CA 1
ATOM 1679 C C . GLU A 1 224 ? -17.919 5.465 40.884 1.00 83.25 224 GLU A C 1
ATOM 1681 O O . GLU A 1 224 ? -17.046 4.599 40.875 1.00 83.25 224 GLU A O 1
ATOM 1686 N N . VAL A 1 225 ? -18.874 5.496 39.944 1.00 83.94 225 VAL A N 1
ATOM 1687 C CA . VAL A 1 225 ? -18.962 4.504 38.856 1.00 83.94 225 VAL A CA 1
ATOM 1688 C C . VAL A 1 225 ? -17.683 4.476 38.013 1.00 83.94 225 VAL A C 1
ATOM 1690 O O . VAL A 1 225 ? -17.229 3.399 37.632 1.00 83.94 225 VAL A O 1
ATOM 1693 N N . LYS A 1 226 ? -17.042 5.622 37.738 1.00 85.62 226 LYS A N 1
ATOM 1694 C CA . LYS A 1 226 ? -15.746 5.637 37.034 1.00 85.62 226 LYS A CA 1
ATOM 1695 C C . LYS A 1 226 ? -14.636 4.967 37.856 1.00 85.62 226 LYS A C 1
ATOM 1697 O O . LYS A 1 226 ? -13.836 4.232 37.278 1.00 85.62 226 LYS A O 1
ATOM 1702 N N . ALA A 1 227 ? -14.577 5.208 39.165 1.00 85.50 227 ALA A N 1
ATOM 1703 C CA . ALA A 1 227 ? -13.593 4.592 40.055 1.00 85.50 227 ALA A CA 1
ATOM 1704 C C . ALA A 1 227 ? -13.794 3.070 40.157 1.00 85.50 227 ALA A C 1
ATOM 1706 O O . ALA A 1 227 ? -12.831 2.317 40.018 1.00 85.50 227 ALA A O 1
ATOM 1707 N N . LEU A 1 228 ? -15.045 2.616 40.288 1.00 87.25 228 LEU A N 1
ATOM 1708 C CA . LEU A 1 228 ? -15.411 1.200 40.282 1.00 87.25 228 LEU A CA 1
ATOM 1709 C C . LEU A 1 228 ? -14.996 0.507 38.976 1.00 87.25 228 LEU A C 1
ATOM 1711 O O . LEU A 1 228 ? -14.325 -0.521 39.007 1.00 87.25 228 LEU A O 1
ATOM 1715 N N . LEU A 1 229 ? -15.333 1.094 37.821 1.00 87.25 229 LEU A N 1
ATOM 1716 C CA . LEU A 1 229 ? -14.947 0.544 36.517 1.00 87.25 229 LEU A CA 1
ATOM 1717 C C . LEU A 1 229 ? -13.422 0.474 36.354 1.00 87.25 229 LEU A C 1
ATOM 1719 O O . LEU A 1 229 ? -12.924 -0.473 35.752 1.00 87.25 229 LEU A O 1
ATOM 1723 N N . LEU A 1 230 ? -12.673 1.437 36.904 1.00 87.88 230 LEU A N 1
ATOM 1724 C CA . LEU A 1 230 ? -11.209 1.400 36.907 1.00 87.88 230 LEU A CA 1
ATOM 1725 C C . LEU A 1 230 ? -10.651 0.298 37.827 1.00 87.88 230 LEU A C 1
ATOM 1727 O O . LEU A 1 230 ? -9.686 -0.359 37.444 1.00 87.88 230 LEU A O 1
ATOM 1731 N N . SER A 1 231 ? -11.269 0.063 38.989 1.00 87.56 231 SER A N 1
ATOM 1732 C CA . SER A 1 231 ? -10.918 -1.033 39.907 1.00 87.56 231 SER A CA 1
ATOM 1733 C C . SER A 1 231 ? -11.144 -2.405 39.263 1.00 87.56 231 SER A C 1
ATOM 1735 O O . SER A 1 231 ? -10.242 -3.241 39.231 1.00 87.56 231 SER A O 1
ATOM 1737 N N . ALA A 1 232 ? -12.311 -2.610 38.645 1.00 87.44 232 ALA A N 1
ATOM 1738 C CA . ALA A 1 232 ? -12.618 -3.841 37.924 1.00 87.44 232 ALA A CA 1
ATOM 1739 C C . ALA A 1 232 ? -11.662 -4.068 36.735 1.00 87.44 232 ALA A C 1
ATOM 1741 O O . ALA A 1 232 ? -11.218 -5.192 36.507 1.00 87.44 232 ALA A O 1
ATOM 1742 N N . LEU A 1 233 ? -11.299 -3.009 35.997 1.00 89.38 233 LEU A N 1
ATOM 1743 C CA . LEU A 1 233 ? -10.342 -3.081 34.885 1.00 89.38 233 LEU A CA 1
ATOM 1744 C C . LEU A 1 233 ? -8.910 -3.402 35.338 1.00 89.38 233 LEU A C 1
ATOM 1746 O O . LEU A 1 233 ? -8.235 -4.172 34.659 1.00 89.38 233 LEU A O 1
ATOM 1750 N N . SER A 1 234 ? -8.437 -2.839 36.455 1.00 88.75 234 SER A N 1
ATOM 1751 C CA . SER A 1 234 ? -7.081 -3.102 36.959 1.00 88.75 234 SER A CA 1
ATOM 1752 C C . SER A 1 234 ? -6.957 -4.504 37.562 1.00 88.75 234 SER A C 1
ATOM 1754 O O . SER A 1 234 ? -5.996 -5.207 37.257 1.00 88.75 234 SER A O 1
ATOM 1756 N N . ARG A 1 235 ? -7.976 -4.964 38.305 1.00 91.50 235 ARG A N 1
ATOM 1757 C CA . ARG A 1 235 ? -8.113 -6.352 38.791 1.00 91.50 235 ARG A CA 1
ATOM 1758 C C . ARG A 1 235 ? -8.117 -7.387 37.656 1.00 91.50 235 ARG A C 1
ATOM 1760 O O . ARG A 1 235 ? -7.714 -8.526 37.869 1.00 91.50 235 ARG A O 1
ATOM 1767 N N . ARG A 1 236 ? -8.564 -6.994 36.459 1.00 91.38 236 ARG A N 1
ATOM 1768 C CA . ARG A 1 236 ? -8.688 -7.836 35.254 1.00 91.38 236 ARG A CA 1
ATOM 1769 C C . ARG A 1 236 ? -7.573 -7.636 34.218 1.00 91.38 236 ARG A C 1
ATOM 1771 O O . ARG A 1 236 ? -7.703 -8.107 33.088 1.00 91.38 236 ARG A O 1
ATOM 1778 N N . TYR A 1 237 ? -6.489 -6.944 34.565 1.00 93.62 237 TYR A N 1
ATOM 1779 C CA . TYR A 1 237 ? -5.362 -6.714 33.660 1.00 93.62 237 TYR A CA 1
ATOM 1780 C C . TYR A 1 237 ? -4.102 -7.462 34.117 1.00 93.62 237 TYR A C 1
ATOM 1782 O O . TYR A 1 237 ? -3.491 -7.129 35.131 1.00 93.62 237 TYR A O 1
ATOM 1790 N N . ASP A 1 238 ? -3.674 -8.443 33.322 1.00 91.56 238 ASP A N 1
ATOM 1791 C CA . ASP A 1 238 ? -2.389 -9.120 33.492 1.00 91.56 238 ASP A CA 1
ATOM 1792 C C . ASP A 1 238 ? -1.290 -8.335 32.756 1.00 91.56 238 ASP A C 1
ATOM 1794 O O . ASP A 1 238 ? -1.223 -8.304 31.521 1.00 91.56 238 ASP A O 1
ATOM 1798 N N . GLN A 1 239 ? -0.395 -7.718 33.532 1.00 89.12 239 GLN A N 1
ATOM 1799 C CA . GLN A 1 239 ? 0.748 -6.948 33.037 1.00 89.12 239 GLN A CA 1
ATOM 1800 C C . GLN A 1 239 ? 1.826 -7.809 32.348 1.00 89.12 239 GLN A C 1
ATOM 1802 O O . GLN A 1 239 ? 2.535 -7.304 31.474 1.00 89.12 239 GLN A O 1
ATOM 1807 N N . HIS A 1 240 ? 1.968 -9.082 32.723 1.00 87.69 240 HIS A N 1
ATOM 1808 C CA . HIS A 1 240 ? 2.948 -10.006 32.152 1.00 87.69 240 HIS A CA 1
ATOM 1809 C C . HIS A 1 240 ? 2.466 -10.556 30.802 1.00 87.69 240 HIS A C 1
ATOM 1811 O O . HIS A 1 240 ? 3.191 -10.474 29.810 1.00 87.69 240 HIS A O 1
ATOM 1817 N N . MET A 1 241 ? 1.220 -11.039 30.729 1.00 87.69 241 MET A N 1
ATOM 1818 C CA . MET A 1 241 ? 0.603 -11.490 29.471 1.00 87.69 241 MET A CA 1
ATOM 1819 C C . MET A 1 241 ? 0.088 -10.345 28.584 1.00 87.69 241 MET A C 1
ATOM 1821 O O . MET A 1 241 ? -0.314 -10.586 27.438 1.00 87.69 241 MET A O 1
ATOM 1825 N N . LYS A 1 242 ? 0.105 -9.101 29.087 1.00 92.88 242 LYS A N 1
ATOM 1826 C CA . LYS A 1 242 ? -0.419 -7.903 28.404 1.00 92.88 242 LYS A CA 1
ATOM 1827 C C . LYS A 1 242 ? -1.871 -8.102 27.963 1.00 92.88 242 LYS A C 1
ATOM 1829 O O . LYS A 1 242 ? -2.256 -7.774 26.834 1.00 92.88 242 LYS A O 1
ATOM 1834 N N . LEU A 1 243 ? -2.637 -8.721 28.861 1.00 93.38 243 LEU A N 1
ATOM 1835 C CA . LEU A 1 243 ? -3.973 -9.261 28.645 1.00 93.38 243 LEU A CA 1
ATOM 1836 C C . LEU A 1 243 ? -4.990 -8.490 29.481 1.00 93.38 243 LEU A C 1
ATOM 1838 O O . LEU A 1 243 ? -4.853 -8.400 30.696 1.00 93.38 243 LEU A O 1
ATOM 1842 N N . LEU A 1 244 ? -6.028 -7.977 28.824 1.00 94.06 244 LEU A N 1
ATOM 1843 C CA . LEU A 1 244 ? -7.216 -7.452 29.489 1.00 94.06 244 LEU A CA 1
ATOM 1844 C C . LEU A 1 244 ? -8.328 -8.510 29.441 1.00 94.06 244 LEU A C 1
ATOM 1846 O O . LEU A 1 244 ? -8.857 -8.815 28.367 1.00 94.06 244 LEU A O 1
ATOM 1850 N N . ASP A 1 245 ? -8.667 -9.082 30.593 1.00 93.38 245 ASP A N 1
ATOM 1851 C CA . ASP A 1 245 ? -9.686 -10.122 30.717 1.00 93.38 245 ASP A CA 1
ATOM 1852 C C . ASP A 1 245 ? -11.081 -9.519 30.941 1.00 93.38 245 ASP A C 1
ATOM 1854 O O . ASP A 1 245 ? -11.522 -9.253 32.062 1.00 93.38 245 ASP A O 1
ATOM 1858 N N . LEU A 1 246 ? -11.805 -9.322 29.842 1.00 92.56 246 LEU A N 1
ATOM 1859 C CA . LEU A 1 246 ? -13.204 -8.906 29.842 1.00 92.56 246 LEU A CA 1
ATOM 1860 C C . LEU A 1 246 ? -14.150 -10.116 29.705 1.00 92.56 246 LEU A C 1
ATOM 1862 O O . LEU A 1 246 ? -15.283 -9.949 29.250 1.00 92.56 246 LEU A O 1
ATOM 1866 N N . SER A 1 247 ? -13.720 -11.331 30.068 1.00 92.25 247 SER A N 1
ATOM 1867 C CA . SER A 1 247 ? -14.584 -12.517 30.111 1.00 92.25 247 SER A CA 1
ATOM 1868 C C . SER A 1 247 ? -15.580 -12.466 31.278 1.00 92.25 247 SER A C 1
ATOM 1870 O O . SER A 1 247 ? -15.310 -11.865 32.323 1.00 92.25 247 SER A O 1
ATOM 1872 N N . LYS A 1 248 ? -16.751 -13.098 31.110 1.00 90.31 248 LYS A N 1
ATOM 1873 C CA . LYS A 1 248 ? -17.791 -13.227 32.156 1.00 90.31 248 LYS A CA 1
ATOM 1874 C C . LYS A 1 248 ? -18.164 -11.906 32.862 1.00 90.31 248 LYS A C 1
ATOM 1876 O O . LYS A 1 248 ? -18.443 -11.902 34.057 1.00 90.31 248 LYS A O 1
ATOM 1881 N N . LEU A 1 249 ? -18.198 -10.765 32.164 1.00 87.25 249 LEU A N 1
ATOM 1882 C CA . LEU A 1 249 ? -18.463 -9.463 32.811 1.00 87.25 249 LEU A CA 1
ATOM 1883 C C . LEU A 1 249 ? -19.863 -9.357 33.438 1.00 87.25 249 LEU A C 1
ATOM 1885 O O . LEU A 1 249 ? -20.058 -8.563 34.352 1.00 87.25 249 LEU A O 1
ATOM 1889 N N . GLY A 1 250 ? -20.825 -10.162 32.975 1.00 83.12 250 GLY A N 1
ATOM 1890 C CA . GLY A 1 250 ? -22.152 -10.279 33.590 1.00 83.12 250 GLY A CA 1
ATOM 1891 C C . GLY A 1 250 ? -22.190 -11.089 34.895 1.00 83.12 250 GLY A C 1
ATOM 1892 O O . GLY A 1 250 ? -23.216 -11.087 35.563 1.00 83.12 250 GLY A O 1
ATOM 1893 N N . GLU A 1 251 ? -21.100 -11.777 35.248 1.00 86.50 251 GLU A N 1
ATOM 1894 C CA . GLU A 1 251 ? -20.949 -12.561 36.485 1.00 86.50 251 GLU A CA 1
ATOM 1895 C C . GLU A 1 251 ? -19.990 -11.886 37.490 1.00 86.50 251 GLU A C 1
ATOM 1897 O O . GLU A 1 251 ? -19.717 -12.449 38.547 1.00 86.50 251 GLU A O 1
ATOM 1902 N N . ASP A 1 252 ? -19.437 -10.707 37.175 1.00 87.50 252 ASP A N 1
ATOM 1903 C CA . ASP A 1 252 ? -18.454 -10.043 38.038 1.00 87.50 252 ASP A CA 1
ATOM 1904 C C . ASP A 1 252 ? -19.125 -9.425 39.284 1.00 87.50 252 ASP A C 1
ATOM 1906 O O . ASP A 1 252 ? -19.976 -8.544 39.119 1.00 87.50 252 ASP A O 1
ATOM 1910 N N . PRO A 1 253 ? -18.753 -9.827 40.519 1.00 84.62 253 PRO A N 1
ATOM 1911 C CA . PRO A 1 253 ? -19.459 -9.402 41.730 1.00 84.62 253 PRO A CA 1
ATOM 1912 C C . PRO A 1 253 ? -19.550 -7.882 41.908 1.00 84.62 253 PRO A C 1
ATOM 1914 O O . PRO A 1 253 ? -20.619 -7.380 42.242 1.00 84.62 253 PRO A O 1
ATOM 1917 N N . GLU A 1 254 ? -18.483 -7.136 41.602 1.00 83.19 254 GLU A N 1
ATOM 1918 C CA . GLU A 1 254 ? -18.448 -5.670 41.743 1.00 83.19 254 GLU A CA 1
ATOM 1919 C C . GLU A 1 254 ? -19.393 -4.972 40.737 1.00 83.19 254 GLU A C 1
ATOM 1921 O O . GLU A 1 254 ? -19.981 -3.924 41.020 1.00 83.19 254 GLU A O 1
ATOM 1926 N N . LEU A 1 255 ? -19.582 -5.558 39.548 1.00 83.69 255 LEU A N 1
ATOM 1927 C CA . LEU A 1 255 ? -20.483 -5.030 38.513 1.00 83.69 255 LEU A CA 1
ATOM 1928 C C . LEU A 1 255 ? -21.949 -5.436 38.733 1.00 83.69 255 LEU A C 1
ATOM 1930 O O . LEU A 1 255 ? -22.852 -4.724 38.286 1.00 83.69 255 LEU A O 1
ATOM 1934 N N . VAL A 1 256 ? -22.184 -6.553 39.428 1.00 85.94 256 VAL A N 1
ATOM 1935 C CA . VAL A 1 256 ? -23.514 -6.985 39.882 1.00 85.94 256 VAL A CA 1
ATOM 1936 C C . VAL A 1 256 ? -23.970 -6.145 41.078 1.00 85.94 256 VAL A C 1
ATOM 1938 O O . VAL A 1 256 ? -25.050 -5.562 41.026 1.00 85.94 256 VAL A O 1
ATOM 1941 N N . GLU A 1 257 ? -23.145 -6.014 42.120 1.00 84.50 257 GLU A N 1
ATOM 1942 C CA . GLU A 1 257 ? -23.481 -5.287 43.357 1.00 84.50 257 GLU A CA 1
ATOM 1943 C C . GLU A 1 257 ? -23.746 -3.789 43.118 1.00 84.50 257 GLU A C 1
ATOM 1945 O O . GLU A 1 257 ? -24.623 -3.196 43.741 1.00 84.50 257 GLU A O 1
ATOM 1950 N N . SER A 1 258 ? -23.064 -3.183 42.143 1.00 80.31 258 SER A N 1
ATOM 1951 C CA . SER A 1 258 ? -23.266 -1.779 41.748 1.00 80.31 258 SER A CA 1
ATOM 1952 C C . SER A 1 258 ? -24.529 -1.501 40.918 1.00 80.31 258 SER A C 1
ATOM 1954 O O . SER A 1 258 ? -24.766 -0.358 40.514 1.00 80.31 258 SER A O 1
ATOM 1956 N N . GLY A 1 259 ? -25.328 -2.522 40.593 1.00 80.06 259 GLY A N 1
ATOM 1957 C CA . GLY A 1 259 ? -26.544 -2.387 39.785 1.00 80.06 259 GLY A CA 1
ATOM 1958 C C . GLY A 1 259 ? -26.307 -1.933 38.333 1.00 80.06 259 GLY A C 1
ATOM 1959 O O . GLY A 1 259 ? -27.238 -1.598 37.591 1.00 80.06 259 GLY A O 1
ATOM 1960 N N . LEU A 1 260 ? -25.057 -1.910 37.858 1.00 77.94 260 LEU A N 1
ATOM 1961 C CA . LEU A 1 260 ? -24.735 -1.511 36.481 1.00 77.94 260 LEU A CA 1
ATOM 1962 C C . LEU A 1 260 ? -25.269 -2.507 35.433 1.00 77.94 260 LEU A C 1
ATOM 1964 O O . LEU A 1 260 ? -25.340 -2.176 34.245 1.00 77.94 260 LEU A O 1
ATOM 1968 N N . LEU A 1 261 ? -25.697 -3.690 35.875 1.00 79.44 261 LEU A N 1
ATOM 1969 C CA . LEU A 1 261 ? -26.240 -4.767 35.051 1.00 79.44 261 LEU A CA 1
ATOM 1970 C C . LEU A 1 261 ? -27.782 -4.874 35.086 1.00 79.44 261 LEU A C 1
ATOM 1972 O O . LEU A 1 261 ? -28.344 -5.530 34.216 1.00 79.44 261 LEU A O 1
ATOM 1976 N N . ASP A 1 262 ? -28.485 -4.160 35.979 1.00 78.62 262 ASP A N 1
ATOM 1977 C CA . ASP A 1 262 ? -29.945 -4.276 36.222 1.00 78.62 262 ASP A CA 1
ATOM 1978 C C . ASP A 1 262 ? -30.855 -4.046 35.001 1.00 78.62 262 ASP A C 1
ATOM 1980 O O . ASP A 1 262 ? -32.067 -4.258 35.049 1.00 78.62 262 ASP A O 1
ATOM 1984 N N . THR A 1 263 ? -30.341 -3.454 33.922 1.00 79.12 263 THR A N 1
ATOM 1985 C CA . THR A 1 263 ? -31.169 -2.995 32.802 1.00 79.12 263 THR A CA 1
ATOM 1986 C C . THR A 1 263 ? -30.370 -2.938 31.508 1.00 79.12 263 THR A C 1
ATOM 1988 O O . THR A 1 263 ? -29.288 -2.354 31.468 1.00 79.12 263 THR A O 1
ATOM 1991 N N . ASN A 1 264 ? -30.960 -3.392 30.396 1.00 76.00 264 ASN A N 1
ATOM 1992 C CA . ASN A 1 264 ? -30.367 -3.329 29.047 1.00 76.00 264 ASN A CA 1
ATOM 1993 C C . ASN A 1 264 ? -29.838 -1.929 28.654 1.00 76.00 264 ASN A C 1
ATOM 1995 O O . ASN A 1 264 ? -28.855 -1.815 27.922 1.00 76.00 264 ASN A O 1
ATOM 1999 N N . SER A 1 265 ? -30.449 -0.855 29.173 1.00 77.56 265 SER A N 1
ATOM 2000 C CA . SER A 1 265 ? -30.005 0.544 29.021 1.00 77.56 265 SER A CA 1
ATOM 2001 C C . SER A 1 265 ? -28.683 0.859 29.736 1.00 77.56 265 SER A C 1
ATOM 2003 O O . SER A 1 265 ? -27.923 1.691 29.240 1.00 77.56 265 SER A O 1
ATOM 2005 N N . ARG A 1 266 ? -28.396 0.215 30.878 1.00 79.00 266 ARG A N 1
ATOM 2006 C CA . ARG A 1 266 ? -27.115 0.304 31.599 1.00 79.00 266 ARG A CA 1
ATOM 2007 C C . ARG A 1 266 ? -26.073 -0.624 30.961 1.00 79.00 266 ARG A C 1
ATOM 2009 O O . ARG A 1 266 ? -25.020 -0.132 30.565 1.00 79.00 266 ARG A O 1
ATOM 2016 N N . ILE A 1 267 ? -26.419 -1.890 30.690 1.00 79.00 267 ILE A N 1
ATOM 2017 C CA . ILE A 1 267 ? -25.552 -2.868 29.991 1.00 79.00 267 ILE A CA 1
ATOM 2018 C C . ILE A 1 267 ? -25.027 -2.300 28.657 1.00 79.00 267 ILE A C 1
ATOM 2020 O O . ILE A 1 267 ? -23.826 -2.309 28.392 1.00 79.00 267 ILE A O 1
ATOM 2024 N N . SER A 1 268 ? -25.903 -1.701 27.840 1.00 79.06 268 SER A N 1
ATOM 2025 C CA . SER A 1 268 ? -25.520 -1.096 26.549 1.00 79.06 268 SER A CA 1
ATOM 2026 C C . SER A 1 268 ? -24.608 0.134 26.670 1.00 79.06 268 SER A C 1
ATOM 2028 O O . SER A 1 268 ? -24.061 0.591 25.666 1.00 79.06 268 SER A O 1
ATOM 2030 N N . LYS A 1 269 ? -24.447 0.694 27.875 1.00 83.31 269 LYS A N 1
ATOM 2031 C CA . LYS A 1 269 ? -23.545 1.815 28.184 1.00 83.31 269 LYS A CA 1
ATOM 2032 C C . LYS A 1 269 ? -22.282 1.359 28.921 1.00 83.31 269 LYS A C 1
ATOM 2034 O O . LYS A 1 269 ? -21.280 2.058 28.816 1.00 83.31 269 LYS A O 1
ATOM 2039 N N . LEU A 1 270 ? -22.303 0.196 29.580 1.00 84.69 270 LEU A N 1
ATOM 2040 C CA . LEU A 1 270 ? -21.186 -0.373 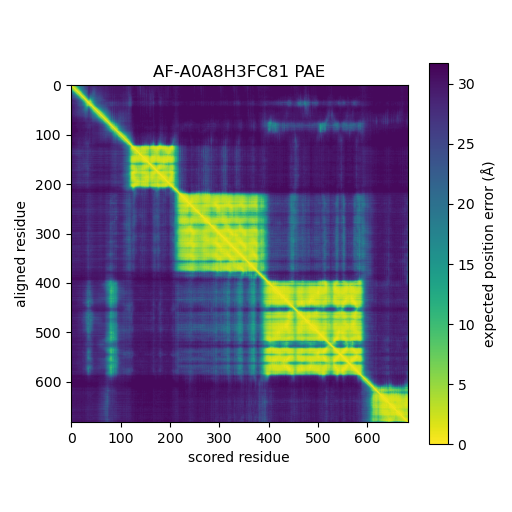30.339 1.00 84.69 270 LEU A CA 1
ATOM 2041 C C . LEU A 1 270 ? -19.930 -0.548 29.475 1.00 84.69 270 LEU A C 1
ATOM 2043 O O . LEU A 1 270 ? -18.910 0.067 29.762 1.00 84.69 270 LEU A O 1
ATOM 2047 N N . PHE A 1 271 ? -20.008 -1.293 28.368 1.00 84.50 271 PHE A N 1
ATOM 2048 C CA . PHE A 1 271 ? -18.872 -1.452 27.445 1.00 84.50 271 PHE A CA 1
ATOM 2049 C C . PHE A 1 271 ? -18.365 -0.109 26.884 1.00 84.50 271 PHE A C 1
ATOM 2051 O O . PHE A 1 271 ? -17.164 0.156 26.953 1.00 84.50 271 PHE A O 1
ATOM 2058 N N . PRO A 1 272 ? -19.234 0.794 26.385 1.00 85.31 272 PRO A N 1
ATOM 2059 C CA . PRO A 1 272 ? -18.832 2.153 26.033 1.00 85.31 272 PRO A CA 1
ATOM 2060 C C . PRO A 1 272 ? -18.177 2.978 27.150 1.00 85.31 272 PRO A C 1
ATOM 2062 O O . PRO A 1 272 ? -17.356 3.834 26.823 1.00 85.31 272 PRO A O 1
ATOM 2065 N N . ALA A 1 273 ? -18.532 2.756 28.418 1.00 85.62 273 ALA A N 1
ATOM 2066 C CA . ALA A 1 273 ? -17.926 3.421 29.569 1.00 85.62 273 ALA A CA 1
ATOM 2067 C C . ALA A 1 273 ? -16.560 2.812 29.914 1.00 85.62 273 ALA A C 1
ATOM 2069 O O . ALA A 1 273 ? -15.592 3.559 30.000 1.00 85.62 273 ALA A O 1
ATOM 2070 N N . LEU A 1 274 ? -16.457 1.478 29.998 1.00 86.06 274 LEU A N 1
ATOM 2071 C CA . LEU A 1 274 ? -15.197 0.742 30.174 1.00 86.06 274 LEU A CA 1
ATOM 2072 C C . LEU A 1 274 ? -14.150 1.186 29.146 1.00 86.06 274 LEU A C 1
ATOM 2074 O O . LEU A 1 274 ? -13.040 1.551 29.517 1.00 86.06 274 LEU A O 1
ATOM 2078 N N . MET A 1 275 ? -14.520 1.246 27.861 1.00 89.38 275 MET A N 1
ATOM 2079 C CA . MET A 1 275 ? -13.614 1.707 26.802 1.00 89.38 275 MET A CA 1
ATOM 2080 C C . MET A 1 275 ? -13.161 3.160 26.998 1.00 89.38 275 MET A C 1
ATOM 2082 O O . MET A 1 275 ? -11.989 3.451 26.786 1.00 89.38 275 MET A O 1
ATOM 2086 N N . GLY A 1 276 ? -14.053 4.052 27.446 1.00 85.75 276 GLY A N 1
ATOM 2087 C CA . GLY A 1 276 ? -13.705 5.442 27.758 1.00 85.75 276 GLY A CA 1
ATOM 2088 C C . GLY A 1 276 ? -12.778 5.572 28.970 1.00 85.75 276 GLY A C 1
ATOM 2089 O O . GLY A 1 276 ? -11.831 6.349 28.930 1.00 85.75 276 GLY A O 1
ATOM 2090 N N . VAL A 1 277 ? -12.983 4.762 30.015 1.00 86.56 277 VAL A N 1
ATOM 2091 C CA . VAL A 1 277 ? -12.056 4.681 31.156 1.00 86.56 277 VAL A CA 1
ATOM 2092 C C . VAL A 1 277 ? -10.693 4.161 30.690 1.00 86.56 277 VAL A C 1
ATOM 2094 O O . VAL A 1 277 ? -9.680 4.765 31.025 1.00 86.56 277 VAL A O 1
ATOM 2097 N N . CYS A 1 278 ? -10.650 3.126 29.843 1.00 84.69 278 CYS A N 1
ATOM 2098 C CA . CYS A 1 278 ? -9.410 2.654 29.220 1.00 84.69 278 CYS A CA 1
ATOM 2099 C C . CYS A 1 278 ? -8.731 3.708 28.331 1.00 84.69 278 CYS A C 1
ATOM 2101 O O . CYS A 1 278 ? -7.508 3.726 28.271 1.00 84.69 278 CYS A O 1
ATOM 2103 N N . ASP A 1 279 ? -9.475 4.549 27.607 1.00 84.12 279 ASP A N 1
ATOM 2104 C CA . ASP A 1 279 ? -8.906 5.649 26.811 1.00 84.12 279 ASP A CA 1
ATOM 2105 C C . ASP A 1 279 ? -8.268 6.723 27.713 1.00 84.12 279 ASP A C 1
ATOM 2107 O O . ASP A 1 279 ? -7.203 7.242 27.391 1.00 84.12 279 ASP A O 1
ATOM 2111 N N . GLU A 1 280 ? -8.870 7.009 28.870 1.00 84.94 280 GLU A N 1
ATOM 2112 C CA . GLU A 1 280 ? -8.397 8.017 29.831 1.00 84.94 280 GLU A CA 1
ATOM 2113 C C . GLU A 1 280 ? -7.207 7.560 30.709 1.00 84.94 280 GLU A C 1
ATOM 2115 O O . GLU A 1 280 ? -6.669 8.377 31.453 1.00 84.94 280 GLU A O 1
ATOM 2120 N N . GLN A 1 281 ? -6.774 6.291 30.647 1.00 82.12 281 GLN A N 1
ATOM 2121 C CA . GLN A 1 281 ? -5.628 5.772 31.426 1.00 82.12 281 GLN A CA 1
ATOM 2122 C C . GLN A 1 281 ? -4.258 5.872 30.728 1.00 82.12 281 GLN A C 1
ATOM 2124 O O . GLN A 1 281 ? -3.241 5.606 31.368 1.00 82.12 281 GLN A O 1
ATOM 2129 N N . PHE A 1 282 ? -4.184 6.234 29.441 1.00 80.88 282 PHE A N 1
ATOM 2130 C CA . PHE A 1 282 ? -2.914 6.248 28.698 1.00 80.88 282 PHE A CA 1
ATOM 2131 C C . PHE A 1 282 ? -2.661 7.591 28.006 1.00 80.88 282 PHE A C 1
ATOM 2133 O O . PHE A 1 282 ? -3.425 7.990 27.132 1.00 80.88 282 PHE A O 1
ATOM 2140 N N . ASP A 1 283 ? -1.520 8.232 28.295 1.00 76.94 283 ASP A N 1
ATOM 2141 C CA . ASP A 1 283 ? -1.136 9.523 27.686 1.00 76.94 283 ASP A CA 1
ATOM 2142 C C . ASP A 1 283 ? -1.099 9.494 26.147 1.00 76.94 283 ASP A C 1
ATOM 2144 O O . ASP A 1 283 ? -1.187 10.531 25.489 1.00 76.94 283 ASP A O 1
ATOM 2148 N N . ASN A 1 284 ? -0.861 8.315 25.558 1.00 77.94 284 ASN A N 1
ATOM 2149 C CA . ASN A 1 284 ? -0.782 8.138 24.115 1.00 77.94 284 ASN A CA 1
ATOM 2150 C C . ASN A 1 284 ? -1.105 6.703 23.657 1.00 77.94 284 ASN A C 1
ATOM 2152 O O . ASN A 1 284 ? -0.967 5.722 24.391 1.00 77.94 284 ASN A O 1
ATOM 2156 N N . GLN A 1 285 ? -1.471 6.591 22.376 1.00 76.12 285 GLN A N 1
ATOM 2157 C CA . GLN A 1 285 ? -1.874 5.339 21.730 1.00 76.12 285 GLN A CA 1
ATOM 2158 C C . GLN A 1 285 ? -0.749 4.289 21.632 1.00 76.12 285 GLN A C 1
ATOM 2160 O O . GLN A 1 285 ? -1.048 3.100 21.513 1.00 76.12 285 GLN A O 1
ATOM 2165 N N . LEU A 1 286 ? 0.528 4.696 21.668 1.00 77.69 286 LEU A N 1
ATOM 2166 C CA . LEU A 1 286 ? 1.666 3.770 21.596 1.00 77.69 286 LEU A CA 1
ATOM 2167 C C . LEU A 1 286 ? 1.802 3.010 22.916 1.00 77.69 286 LEU A C 1
ATOM 2169 O O . LEU A 1 286 ? 1.660 1.792 22.906 1.00 77.69 286 LEU A O 1
ATOM 2173 N N . LYS A 1 287 ? 1.891 3.723 24.052 1.00 81.81 287 LYS A N 1
ATOM 2174 C CA . LYS A 1 287 ? 1.829 3.133 25.403 1.00 81.81 287 LYS A CA 1
ATOM 2175 C C . LYS A 1 287 ? 0.622 2.203 25.559 1.00 81.81 287 LYS A C 1
ATOM 2177 O O . LYS A 1 287 ? 0.763 1.100 26.074 1.00 81.81 287 LYS A O 1
ATOM 2182 N N . LYS A 1 288 ? -0.553 2.617 25.068 1.00 83.88 288 LYS A N 1
ATOM 2183 C CA . LYS A 1 288 ? -1.779 1.803 25.106 1.00 83.88 288 LYS A CA 1
ATOM 2184 C C . LYS A 1 288 ? -1.656 0.492 24.316 1.00 83.88 288 LYS A C 1
ATOM 2186 O O . LYS A 1 288 ? -2.074 -0.554 24.802 1.00 83.88 288 LYS A O 1
ATOM 2191 N N . THR A 1 289 ? -1.061 0.547 23.122 1.00 81.88 289 THR A N 1
ATOM 2192 C CA . THR A 1 289 ? -0.811 -0.627 22.258 1.00 81.88 289 THR A CA 1
ATOM 2193 C C . THR A 1 289 ? 0.298 -1.529 22.820 1.00 81.88 289 THR A C 1
ATOM 2195 O O . THR A 1 289 ? 0.263 -2.742 22.644 1.00 81.88 289 THR A O 1
ATOM 2198 N N . GLU A 1 290 ? 1.280 -0.952 23.512 1.00 83.38 290 GLU A N 1
ATOM 2199 C CA . GLU A 1 290 ? 2.349 -1.687 24.194 1.00 83.38 290 GLU A CA 1
ATOM 2200 C C . GLU A 1 290 ? 1.893 -2.328 25.510 1.00 83.38 290 GLU A C 1
ATOM 2202 O O . GLU A 1 290 ? 2.494 -3.321 25.920 1.00 83.38 290 GLU A O 1
ATOM 2207 N N . ALA A 1 291 ? 0.867 -1.782 26.168 1.00 85.94 291 ALA A N 1
ATOM 2208 C CA . ALA A 1 291 ? 0.277 -2.323 27.390 1.00 85.94 291 ALA A CA 1
ATOM 2209 C C . ALA A 1 291 ? -0.747 -3.431 27.101 1.00 85.94 291 ALA A C 1
ATOM 2211 O O . ALA A 1 291 ? -0.626 -4.523 27.643 1.00 85.94 291 ALA A O 1
ATOM 2212 N N . VAL A 1 292 ? -1.728 -3.187 26.223 1.00 90.88 292 VAL A N 1
ATOM 2213 C CA . VAL A 1 292 ? -2.788 -4.161 25.912 1.00 90.88 292 VAL A CA 1
ATOM 2214 C C . VAL A 1 292 ? -2.567 -4.749 24.520 1.00 90.88 292 VAL A C 1
ATOM 2216 O O . VAL A 1 292 ? -2.894 -4.140 23.501 1.00 90.88 292 VAL A O 1
ATOM 2219 N N . VAL A 1 293 ? -2.012 -5.961 24.499 1.00 92.44 293 VAL A N 1
ATOM 2220 C CA . VAL A 1 293 ? -1.718 -6.745 23.285 1.00 92.44 293 VAL A CA 1
ATOM 2221 C C . VAL A 1 293 ? -2.770 -7.839 23.064 1.00 92.44 293 VAL A C 1
ATOM 2223 O O . VAL A 1 293 ? -3.047 -8.213 21.918 1.00 92.44 293 VAL A O 1
ATOM 2226 N N . SER A 1 294 ? -3.366 -8.322 24.156 1.00 93.50 294 SER A N 1
ATOM 2227 C CA . SER A 1 294 ? -4.325 -9.424 24.202 1.00 93.50 294 SER A CA 1
ATOM 2228 C C . SER A 1 294 ? -5.620 -8.980 24.890 1.00 93.50 294 SER A C 1
ATOM 2230 O O . SER A 1 294 ? -5.565 -8.256 25.884 1.00 93.50 294 SER A O 1
ATOM 2232 N N . ILE A 1 295 ? -6.785 -9.422 24.407 1.00 95.44 295 ILE A N 1
ATOM 2233 C CA . ILE A 1 295 ? -8.083 -9.177 25.064 1.00 95.44 295 ILE A CA 1
ATOM 2234 C C . ILE A 1 295 ? -8.946 -10.443 24.995 1.00 95.44 295 ILE A C 1
ATOM 2236 O O . ILE A 1 295 ? -9.103 -11.010 23.913 1.00 95.44 295 ILE A O 1
ATOM 2240 N N . SER A 1 296 ? -9.541 -10.857 26.119 1.00 95.56 296 SER A N 1
ATOM 2241 C CA . SER A 1 296 ? -10.608 -11.873 26.127 1.00 95.56 296 SER A CA 1
ATOM 2242 C C . SER A 1 296 ? -11.981 -11.235 26.307 1.00 95.56 296 SER A C 1
ATOM 2244 O O . SER A 1 296 ? -12.150 -10.306 27.091 1.00 95.56 296 SER A O 1
ATOM 2246 N N . LEU A 1 297 ? -12.964 -11.755 25.575 1.00 94.56 297 LEU A N 1
ATOM 2247 C CA . LEU A 1 297 ? -14.401 -11.542 25.736 1.00 94.56 297 LEU A CA 1
ATOM 2248 C C . LEU A 1 297 ? -15.136 -12.886 25.876 1.00 94.56 297 LEU A C 1
ATOM 2250 O O . LEU A 1 297 ? -16.320 -12.987 25.527 1.00 94.56 297 LEU A O 1
ATOM 2254 N N . ALA A 1 298 ? -14.459 -13.924 26.367 1.00 94.25 298 ALA A N 1
ATOM 2255 C CA . ALA A 1 298 ? -15.046 -15.249 26.494 1.00 94.25 298 ALA A CA 1
ATOM 2256 C C . ALA A 1 298 ? -16.268 -15.278 27.427 1.00 94.25 298 ALA A C 1
ATOM 2258 O O . ALA A 1 298 ? -16.370 -14.494 28.374 1.00 94.25 298 ALA A O 1
ATOM 2259 N N . ASN A 1 299 ? -17.184 -16.223 27.198 1.00 93.31 299 ASN A N 1
ATOM 2260 C CA . ASN A 1 299 ? -18.313 -16.504 28.100 1.00 93.31 299 ASN A CA 1
ATOM 2261 C C . ASN A 1 299 ? -19.223 -15.283 28.399 1.00 93.31 299 ASN A C 1
ATOM 2263 O O . ASN A 1 299 ? -19.819 -15.199 29.470 1.00 93.31 299 ASN A O 1
ATOM 2267 N N . ASN A 1 300 ? -19.343 -14.318 27.479 1.00 92.19 300 ASN A N 1
ATOM 2268 C CA . ASN A 1 300 ? -20.186 -13.121 27.653 1.00 92.19 300 ASN A CA 1
ATOM 2269 C C . ASN A 1 300 ? -21.587 -13.255 27.024 1.00 92.19 300 ASN A C 1
ATOM 2271 O O . ASN A 1 300 ? -22.318 -12.270 26.926 1.00 92.19 300 ASN A O 1
ATOM 2275 N N . ASN A 1 301 ? -21.972 -14.459 26.580 1.00 91.25 301 ASN A N 1
ATOM 2276 C CA . ASN A 1 301 ? -23.258 -14.749 25.930 1.00 91.25 301 ASN A CA 1
ATOM 2277 C C . ASN A 1 301 ? -23.574 -13.844 24.716 1.00 91.25 301 ASN A C 1
ATOM 2279 O O . ASN A 1 301 ? -24.733 -13.567 24.405 1.00 91.25 301 ASN A O 1
ATOM 2283 N N . LEU A 1 302 ? -22.541 -13.380 24.003 1.00 91.12 302 LEU A N 1
ATOM 2284 C CA . LEU A 1 302 ? -22.687 -12.447 22.887 1.00 91.12 302 LEU A CA 1
ATOM 2285 C C . LEU A 1 302 ? -23.300 -13.140 21.661 1.00 91.12 302 LEU A C 1
ATOM 2287 O O . LEU A 1 302 ? -22.683 -14.011 21.053 1.00 91.12 302 LEU A O 1
ATOM 2291 N N . PHE A 1 303 ? -24.500 -12.716 21.260 1.00 91.50 303 PHE A N 1
ATOM 2292 C CA . PHE A 1 303 ? -25.144 -13.156 20.012 1.00 91.50 303 PHE A CA 1
ATOM 2293 C C . PHE A 1 303 ? -24.603 -12.425 18.773 1.00 91.50 303 PHE A C 1
ATOM 2295 O O . PHE A 1 303 ? -24.659 -12.945 17.659 1.00 91.50 303 PHE A O 1
ATOM 2302 N N . ASN A 1 304 ? -24.116 -11.197 18.962 1.00 91.38 304 ASN A N 1
ATOM 2303 C CA . ASN A 1 304 ? -23.519 -10.328 17.951 1.00 91.38 304 ASN A CA 1
ATOM 2304 C C . ASN A 1 304 ? -22.617 -9.278 18.638 1.00 91.38 304 ASN A C 1
ATOM 2306 O O . ASN A 1 304 ? -22.539 -9.211 19.865 1.00 91.38 304 ASN A O 1
ATOM 2310 N N . LEU A 1 305 ? -21.941 -8.441 17.851 1.00 91.56 305 LEU A N 1
ATOM 2311 C CA . LEU A 1 305 ? -21.004 -7.430 18.359 1.00 91.56 305 LEU A CA 1
ATOM 2312 C C . LEU A 1 305 ? -21.640 -6.096 18.820 1.00 91.56 305 LEU A C 1
ATOM 2314 O O . LEU A 1 305 ? -20.923 -5.114 19.009 1.00 91.56 305 LEU A O 1
ATOM 2318 N N . GLU A 1 306 ? -22.965 -5.995 18.973 1.00 87.88 306 GLU A N 1
ATOM 2319 C CA . GLU A 1 306 ? -23.673 -4.716 19.167 1.00 87.88 306 GLU A CA 1
ATOM 2320 C C . GLU A 1 306 ? -23.217 -3.923 20.393 1.00 87.88 306 GLU A C 1
ATOM 2322 O O . GLU A 1 306 ? -22.979 -2.722 20.272 1.00 87.88 306 GLU A O 1
ATOM 2327 N N . HIS A 1 307 ? -23.049 -4.574 21.542 1.00 85.56 307 HIS A N 1
ATOM 2328 C CA . HIS A 1 307 ? -22.655 -3.893 22.779 1.00 85.56 307 HIS A CA 1
ATOM 2329 C C . HIS A 1 307 ? -21.136 -3.661 22.864 1.00 85.56 307 HIS A C 1
ATOM 2331 O O . HIS A 1 307 ? -20.693 -2.674 23.451 1.00 85.56 307 HIS A O 1
ATOM 2337 N N . VAL A 1 308 ? -20.336 -4.525 22.226 1.00 89.81 308 VAL A N 1
ATOM 2338 C CA . VAL A 1 308 ? -18.864 -4.534 22.333 1.00 89.81 308 VAL A CA 1
ATOM 2339 C C . VAL A 1 308 ? -18.140 -3.758 21.229 1.00 89.81 308 VAL A C 1
ATOM 2341 O O . VAL A 1 308 ? -16.952 -3.481 21.378 1.00 89.81 308 VAL A O 1
ATOM 2344 N N . PHE A 1 309 ? -18.817 -3.366 20.137 1.00 89.00 309 PHE A N 1
ATOM 2345 C CA . PHE A 1 309 ? -18.176 -2.880 18.898 1.00 89.00 309 PHE A CA 1
ATOM 2346 C C . PHE A 1 309 ? -17.098 -1.795 19.081 1.00 89.00 309 PHE A C 1
ATOM 2348 O O . PHE A 1 309 ? -16.144 -1.745 18.304 1.00 89.00 309 PHE A O 1
ATOM 2355 N N . LYS A 1 310 ? -17.215 -0.944 20.111 1.00 89.06 310 LYS A N 1
ATOM 2356 C CA . LYS A 1 310 ? -16.238 0.114 20.418 1.00 89.06 310 LYS A CA 1
ATOM 2357 C C . LYS A 1 310 ? -14.831 -0.399 20.756 1.00 89.06 310 LYS A C 1
ATOM 2359 O O . LYS A 1 310 ? -13.900 0.394 20.629 1.00 89.06 310 LYS A O 1
ATOM 2364 N N . LEU A 1 311 ? -14.655 -1.678 21.110 1.00 90.25 311 LEU A N 1
ATOM 2365 C CA . LEU A 1 311 ? -13.342 -2.285 21.376 1.00 90.25 311 LEU A CA 1
ATOM 2366 C C . LEU A 1 311 ? -12.343 -2.020 20.239 1.00 90.25 311 LEU A C 1
ATOM 2368 O O . LEU A 1 311 ? -11.218 -1.608 20.501 1.00 90.25 311 LEU A O 1
ATOM 2372 N N . ALA A 1 312 ? -12.781 -2.159 18.983 1.00 90.75 312 ALA A N 1
ATOM 2373 C CA . ALA A 1 312 ? -11.954 -1.905 17.802 1.00 90.75 312 ALA A CA 1
ATOM 2374 C C . ALA A 1 312 ? -11.425 -0.465 17.719 1.00 90.75 312 ALA A C 1
ATOM 2376 O O . ALA A 1 312 ? -10.311 -0.240 17.259 1.00 90.75 312 ALA A O 1
ATOM 2377 N N . LYS A 1 313 ? -12.183 0.517 18.223 1.00 89.19 313 LYS A N 1
ATOM 2378 C CA . LYS A 1 313 ? -11.757 1.925 18.246 1.00 89.19 313 LYS A CA 1
ATOM 2379 C C . LYS A 1 313 ? -10.821 2.232 19.411 1.00 89.19 313 LYS A C 1
ATOM 2381 O O . LYS A 1 313 ? -9.901 3.025 19.246 1.00 89.19 313 LYS A O 1
ATOM 2386 N N . ALA A 1 314 ? -11.039 1.594 20.559 1.00 87.81 314 ALA A N 1
ATOM 2387 C CA . ALA A 1 314 ? -10.189 1.748 21.735 1.00 87.81 314 ALA A CA 1
ATOM 2388 C C . ALA A 1 314 ? -8.830 1.040 21.562 1.00 87.81 314 ALA A C 1
ATOM 2390 O O . ALA A 1 314 ? -7.793 1.590 21.942 1.00 87.81 314 ALA A O 1
ATOM 2391 N N . PHE A 1 315 ? -8.823 -0.161 20.978 1.00 90.94 315 PHE A N 1
ATOM 2392 C CA . PHE A 1 315 ? -7.652 -1.034 20.855 1.00 90.94 315 PHE A CA 1
ATOM 2393 C C . PHE A 1 315 ? -7.486 -1.589 19.415 1.00 90.94 315 PHE A C 1
ATOM 2395 O O . PHE A 1 315 ? -7.527 -2.801 19.205 1.00 90.94 315 PHE A O 1
ATOM 2402 N N . PRO A 1 316 ? -7.266 -0.733 18.395 1.00 91.25 316 PRO A N 1
ATOM 2403 C CA . PRO A 1 316 ? -7.226 -1.143 16.982 1.00 91.25 316 PRO A CA 1
ATOM 2404 C C . PRO A 1 316 ? -6.043 -2.050 16.600 1.00 91.25 316 PRO A C 1
ATOM 2406 O O . PRO A 1 316 ? -6.055 -2.652 15.531 1.00 91.25 316 PRO A O 1
ATOM 2409 N N . ASN A 1 317 ? -5.009 -2.141 17.442 1.00 91.25 317 ASN A N 1
ATOM 2410 C CA . ASN A 1 317 ? -3.737 -2.803 17.131 1.00 91.25 317 ASN A CA 1
ATOM 2411 C C . ASN A 1 317 ? -3.463 -4.063 17.978 1.00 91.25 317 ASN A C 1
ATOM 2413 O O . ASN A 1 317 ? -2.312 -4.491 18.060 1.00 91.25 317 ASN A O 1
ATOM 2417 N N . ILE A 1 318 ? -4.485 -4.652 18.614 1.00 94.12 318 ILE A N 1
ATOM 2418 C CA . ILE A 1 318 ? -4.320 -5.915 19.358 1.00 94.12 318 ILE A CA 1
ATOM 2419 C C . ILE A 1 318 ? -3.862 -7.051 18.443 1.00 94.12 318 ILE A C 1
ATOM 2421 O O . ILE A 1 318 ? -4.180 -7.084 17.251 1.00 94.12 318 ILE A O 1
ATOM 2425 N N . LYS A 1 319 ? -3.131 -7.997 19.034 1.00 93.44 319 LYS A N 1
ATOM 2426 C CA . LYS A 1 319 ? -2.637 -9.199 18.357 1.00 93.44 319 LYS A CA 1
ATOM 2427 C C . LYS A 1 319 ? -3.455 -10.435 18.688 1.00 93.44 319 LYS A C 1
ATOM 2429 O O . LYS A 1 319 ? -3.598 -11.292 17.822 1.00 93.44 319 LYS A O 1
ATOM 2434 N N . ASN A 1 320 ? -3.990 -10.521 19.903 1.00 93.31 320 ASN A N 1
ATOM 2435 C CA . ASN A 1 320 ? -4.724 -11.690 20.373 1.00 93.31 320 ASN A CA 1
ATOM 2436 C C . ASN A 1 320 ? -6.137 -11.272 20.800 1.00 93.31 320 ASN A C 1
ATOM 2438 O O . ASN A 1 320 ? -6.286 -10.365 21.621 1.00 93.31 320 ASN A O 1
ATOM 2442 N N . LEU A 1 321 ? -7.157 -11.934 20.257 1.00 95.31 321 LEU A N 1
ATOM 2443 C CA . LEU A 1 321 ? -8.557 -11.733 20.631 1.00 95.31 321 LEU A CA 1
ATOM 2444 C C . LEU A 1 321 ? -9.206 -13.086 20.922 1.00 95.31 321 LEU A C 1
ATOM 2446 O O . LEU A 1 321 ? -9.158 -13.989 20.091 1.00 95.31 321 LEU A O 1
ATOM 2450 N N . ASP A 1 322 ? -9.841 -13.215 22.079 1.00 94.62 322 ASP A N 1
ATOM 2451 C CA . ASP A 1 322 ? -10.595 -14.408 22.458 1.00 94.62 322 ASP A CA 1
ATOM 2452 C C . ASP A 1 322 ? -12.096 -14.097 22.521 1.00 94.62 322 ASP A C 1
ATOM 2454 O O . ASP A 1 322 ? -12.535 -13.192 23.229 1.00 94.62 322 ASP A O 1
ATOM 2458 N N . LEU A 1 323 ? -12.871 -14.834 21.725 1.00 94.56 323 LEU A N 1
ATOM 2459 C CA . LEU A 1 323 ? -14.324 -14.749 21.586 1.00 94.56 323 LEU A CA 1
ATOM 2460 C C . LEU A 1 323 ? -15.013 -16.069 21.971 1.00 94.56 323 LEU A C 1
ATOM 2462 O O . LEU A 1 323 ? -16.177 -16.284 21.616 1.00 94.56 323 LEU A O 1
ATOM 2466 N N . SER A 1 324 ? -14.313 -16.965 22.667 1.00 93.25 324 SER A N 1
ATOM 2467 C CA . SER A 1 324 ? -14.793 -18.315 22.960 1.00 93.25 324 SER A CA 1
ATOM 2468 C C . SER A 1 324 ? -16.069 -18.347 23.811 1.00 93.25 324 SER A C 1
ATOM 2470 O O . SER A 1 324 ? -16.376 -17.418 24.561 1.00 93.25 324 SER A O 1
ATOM 2472 N N . ASN A 1 325 ? -16.835 -19.434 23.700 1.00 92.94 325 ASN A N 1
ATOM 2473 C CA . ASN A 1 325 ? -18.025 -19.703 24.514 1.00 92.94 325 ASN A CA 1
ATOM 2474 C C . ASN A 1 325 ? -19.068 -18.563 24.463 1.00 92.94 325 ASN A C 1
ATOM 2476 O O . ASN A 1 325 ? -19.656 -18.169 25.471 1.00 92.94 325 ASN A O 1
ATOM 2480 N N . ASN A 1 326 ? -19.271 -17.996 23.273 1.00 94.44 326 ASN A N 1
ATOM 2481 C CA . ASN A 1 326 ? -20.308 -17.007 22.983 1.00 94.44 326 ASN A CA 1
ATOM 2482 C C . ASN A 1 326 ? -21.390 -17.621 22.071 1.00 94.44 326 ASN A C 1
ATOM 2484 O O . ASN A 1 326 ? -21.394 -18.817 21.783 1.00 94.44 326 ASN A O 1
ATOM 2488 N N . GLN A 1 327 ? -22.366 -16.816 21.651 1.00 93.94 327 GLN A N 1
ATOM 2489 C CA . GLN A 1 327 ? -23.562 -17.272 20.934 1.00 93.94 327 GLN A CA 1
ATOM 2490 C C . GLN A 1 327 ? -23.578 -16.815 19.466 1.00 93.94 327 GLN A C 1
ATOM 2492 O O . GLN A 1 327 ? -24.644 -16.633 18.868 1.00 93.94 327 GLN A O 1
ATOM 2497 N N . PHE A 1 328 ? -22.400 -16.632 18.858 1.00 92.50 328 PHE A N 1
ATOM 2498 C CA . PHE A 1 328 ? -22.282 -16.258 17.450 1.00 92.50 328 PHE A CA 1
ATOM 2499 C C . PHE A 1 328 ? -22.743 -17.419 16.553 1.00 92.50 328 PHE A C 1
ATOM 2501 O O . PHE A 1 328 ? -22.168 -18.506 16.581 1.00 92.50 328 PHE A O 1
ATOM 2508 N N . LYS A 1 329 ? -23.793 -17.194 15.750 1.00 89.62 329 LYS A N 1
ATOM 2509 C CA . LYS A 1 329 ? -24.419 -18.230 14.898 1.00 89.62 329 LYS A CA 1
ATOM 2510 C C . LYS A 1 329 ? -23.941 -18.249 13.444 1.00 89.62 329 LYS A C 1
ATOM 2512 O O . LYS A 1 329 ? -24.130 -19.248 12.763 1.00 89.62 329 LYS A O 1
ATOM 2517 N N . ASN A 1 330 ? -23.388 -17.146 12.946 1.00 88.38 330 ASN A N 1
ATOM 2518 C CA . ASN A 1 330 ? -22.940 -16.984 11.561 1.00 88.38 330 ASN A CA 1
ATOM 2519 C C . ASN A 1 330 ? -21.936 -15.825 11.456 1.00 88.38 330 ASN A C 1
ATOM 2521 O O . ASN A 1 330 ? -21.860 -14.982 12.354 1.00 88.38 330 ASN A O 1
ATOM 2525 N N . ILE A 1 331 ? -21.189 -15.747 10.350 1.00 87.81 331 ILE A N 1
ATOM 2526 C CA . ILE A 1 331 ? -20.163 -14.708 10.145 1.00 87.81 331 ILE A CA 1
ATOM 2527 C C . ILE A 1 331 ? -20.723 -13.271 10.189 1.00 87.81 331 ILE A C 1
ATOM 2529 O O . ILE A 1 331 ? -20.009 -12.342 10.568 1.00 87.81 331 ILE A O 1
ATOM 2533 N N . HIS A 1 332 ? -22.008 -13.071 9.878 1.00 88.94 332 HIS A N 1
ATOM 2534 C CA . HIS A 1 332 ? -22.648 -11.752 9.921 1.00 88.94 332 HIS A CA 1
ATOM 2535 C C . HIS A 1 332 ? -22.804 -11.205 11.353 1.00 88.94 332 HIS A C 1
ATOM 2537 O O . HIS A 1 332 ? -22.777 -9.991 11.552 1.00 88.94 332 HIS A O 1
ATOM 2543 N N . ALA A 1 333 ? -22.849 -12.068 12.374 1.00 90.56 333 ALA A N 1
ATOM 2544 C CA . ALA A 1 333 ? -22.790 -11.640 13.774 1.00 90.56 333 ALA A CA 1
ATOM 2545 C C . ALA A 1 333 ? -21.506 -10.845 14.104 1.00 90.56 333 ALA A C 1
ATOM 2547 O O . ALA A 1 333 ? -21.520 -9.999 15.004 1.00 90.56 333 ALA A O 1
ATOM 2548 N N . LEU A 1 334 ? -20.429 -11.077 13.336 1.00 90.81 334 LEU A N 1
ATOM 2549 C CA . LEU A 1 334 ? -19.127 -10.415 13.442 1.00 90.81 334 LEU A CA 1
ATOM 2550 C C . LEU A 1 334 ? -18.945 -9.236 12.456 1.00 90.81 334 LEU A C 1
ATOM 2552 O O . LEU A 1 334 ? -17.855 -8.672 12.362 1.00 90.81 334 LEU A O 1
ATOM 2556 N N . GLU A 1 335 ? -19.982 -8.820 11.713 1.00 90.06 335 GLU A N 1
ATOM 2557 C CA . GLU A 1 335 ? -19.836 -7.816 10.640 1.00 90.06 335 GLU A CA 1
ATOM 2558 C C . GLU A 1 335 ? -19.393 -6.433 11.152 1.00 90.06 335 GLU A C 1
ATOM 2560 O O . GLU A 1 335 ? -18.682 -5.726 10.441 1.00 90.06 335 GLU A O 1
ATOM 2565 N N . LYS A 1 336 ? -19.714 -6.064 12.406 1.00 90.88 336 LYS A N 1
ATOM 2566 C CA . LYS A 1 336 ? -19.267 -4.789 13.008 1.00 90.88 336 LYS A CA 1
ATOM 2567 C C . LYS A 1 336 ? -17.745 -4.697 13.240 1.00 90.88 336 LYS A C 1
ATOM 2569 O O . LYS A 1 336 ? -17.274 -3.599 13.513 1.00 90.88 336 LYS A O 1
ATOM 2574 N N . TRP A 1 337 ? -16.991 -5.798 13.116 1.00 93.50 337 TRP A N 1
ATOM 2575 C CA . TRP A 1 337 ? -15.515 -5.822 13.136 1.00 93.50 337 TRP A CA 1
ATOM 2576 C C . TRP A 1 337 ? -14.898 -6.342 11.831 1.00 93.50 337 TRP A C 1
ATOM 2578 O O . TRP A 1 337 ? -13.767 -6.835 11.804 1.00 93.50 337 TRP A O 1
ATOM 2588 N N . ARG A 1 338 ? -15.628 -6.236 10.718 1.00 90.06 338 ARG A N 1
ATOM 2589 C CA . ARG A 1 338 ? -15.086 -6.516 9.390 1.00 90.06 338 ARG A CA 1
ATOM 2590 C C . ARG A 1 338 ? -13.964 -5.529 9.045 1.00 90.06 338 ARG A C 1
ATOM 2592 O O . ARG A 1 338 ? -14.211 -4.332 8.968 1.00 90.06 338 ARG A O 1
ATOM 2599 N N . PHE A 1 339 ? -12.767 -6.058 8.783 1.00 87.12 339 PHE A N 1
ATOM 2600 C CA . PHE A 1 339 ? -11.534 -5.301 8.501 1.00 87.12 339 PHE A CA 1
ATOM 2601 C C . PHE A 1 339 ? -11.018 -4.415 9.655 1.00 87.12 339 PHE A C 1
ATOM 2603 O O . PHE A 1 339 ? -10.079 -3.645 9.459 1.00 87.12 339 PHE A O 1
ATOM 2610 N N . GLU A 1 340 ? -11.580 -4.552 10.858 1.00 91.06 340 GLU A N 1
ATOM 2611 C CA . GLU A 1 340 ? -10.971 -4.026 12.085 1.00 91.06 340 GLU A CA 1
ATOM 2612 C C . GLU A 1 340 ? -9.788 -4.920 12.517 1.00 91.06 340 GLU A C 1
ATOM 2614 O O . GLU A 1 340 ? -9.574 -5.999 11.964 1.00 91.06 340 GLU A O 1
ATOM 2619 N N . PHE A 1 341 ? -9.010 -4.486 13.512 1.00 92.69 341 PHE A N 1
ATOM 2620 C CA . PHE A 1 341 ? -7.850 -5.223 14.047 1.00 92.69 341 PHE A CA 1
ATOM 2621 C C . PHE A 1 341 ? -6.817 -5.688 12.984 1.00 92.69 341 PHE A C 1
ATOM 2623 O O . PHE A 1 341 ? -6.475 -6.872 12.916 1.00 92.69 341 PHE A O 1
ATOM 2630 N N . PRO A 1 342 ? -6.236 -4.786 12.164 1.00 88.69 342 PRO A N 1
ATOM 2631 C CA . PRO A 1 342 ? -5.257 -5.141 11.122 1.00 88.69 342 PRO A CA 1
ATOM 2632 C C . PRO A 1 342 ? -3.952 -5.788 11.633 1.00 88.69 342 PRO A C 1
ATOM 2634 O O . PRO A 1 342 ? -3.147 -6.251 10.822 1.00 88.69 342 PRO A O 1
ATOM 2637 N N . GLN A 1 343 ? -3.720 -5.816 12.952 1.00 90.50 343 GLN A N 1
ATOM 2638 C CA . GLN A 1 343 ? -2.581 -6.493 13.586 1.00 90.50 343 GLN A CA 1
ATOM 2639 C C . GLN A 1 343 ? -2.935 -7.843 14.234 1.00 90.50 343 GLN A C 1
ATOM 2641 O O . GLN A 1 343 ? -2.053 -8.449 14.836 1.00 90.50 343 GLN A O 1
ATOM 2646 N N . LEU A 1 344 ? -4.176 -8.330 14.105 1.00 92.00 344 LEU A N 1
ATOM 2647 C CA . LEU A 1 344 ? -4.620 -9.572 14.741 1.00 92.00 344 LEU A CA 1
ATOM 2648 C C . LEU A 1 344 ? -3.840 -10.784 14.206 1.00 92.00 344 LEU A C 1
ATOM 2650 O O . LEU A 1 344 ? -3.892 -11.083 13.014 1.00 92.00 344 LEU A O 1
ATOM 2654 N N . GLU A 1 345 ? -3.133 -11.482 15.094 1.00 89.56 345 GLU A N 1
ATOM 2655 C CA . GLU A 1 345 ? -2.315 -12.668 14.812 1.00 89.56 345 GLU A CA 1
ATOM 2656 C C . GLU A 1 345 ? -2.945 -13.958 15.364 1.00 89.56 345 GLU A C 1
ATOM 2658 O O . GLU A 1 345 ? -2.785 -15.022 14.757 1.00 89.56 345 GLU A O 1
ATOM 2663 N N . HIS A 1 346 ? -3.687 -13.866 16.473 1.00 89.75 346 HIS A N 1
ATOM 2664 C CA . HIS A 1 346 ? -4.406 -14.972 17.102 1.00 89.75 346 HIS A CA 1
ATOM 2665 C C . HIS A 1 346 ? -5.876 -14.610 17.354 1.00 89.75 346 HIS A C 1
ATOM 2667 O O . HIS A 1 346 ? -6.181 -13.550 17.903 1.00 89.75 346 HIS A O 1
ATOM 2673 N N . LEU A 1 347 ? -6.779 -15.518 16.980 1.00 91.94 347 LEU A N 1
ATOM 2674 C CA . LEU A 1 347 ? -8.206 -15.446 17.272 1.00 91.94 347 LEU A CA 1
ATOM 2675 C C . LEU A 1 347 ? -8.680 -16.774 17.885 1.00 91.94 347 LEU A C 1
ATOM 2677 O O . LEU A 1 347 ? -8.464 -17.828 17.289 1.00 91.94 347 LEU A O 1
ATOM 2681 N N . VAL A 1 348 ? -9.357 -16.723 19.032 1.00 91.06 348 VAL A N 1
ATOM 2682 C CA . VAL A 1 348 ? -10.029 -17.885 19.644 1.00 91.06 348 VAL A CA 1
ATOM 2683 C C . VAL A 1 348 ? -11.535 -17.751 19.423 1.00 91.06 348 VAL A C 1
ATOM 2685 O O . VAL A 1 348 ? -12.113 -16.705 19.714 1.00 91.06 348 VAL A O 1
ATOM 2688 N N . VAL A 1 349 ? -12.177 -18.790 18.885 1.00 90.19 349 VAL A N 1
ATOM 2689 C CA . VAL A 1 349 ? -13.626 -18.823 18.576 1.00 90.19 349 VAL A CA 1
ATOM 2690 C C . VAL A 1 349 ? -14.312 -20.117 19.024 1.00 90.19 349 VAL A C 1
ATOM 2692 O O . VAL A 1 349 ? -15.494 -20.295 18.746 1.00 90.19 349 VAL A O 1
ATOM 2695 N N . SER A 1 350 ? -13.600 -20.991 19.736 1.00 89.31 350 SER A N 1
ATOM 2696 C CA . SER A 1 350 ? -14.112 -22.244 20.308 1.00 89.31 350 SER A CA 1
ATOM 2697 C C . SER A 1 350 ? -15.402 -22.066 21.125 1.00 89.31 350 SER A C 1
ATOM 2699 O O . SER A 1 350 ? -15.662 -21.004 21.690 1.00 89.31 350 SER A O 1
ATOM 2701 N N . GLY A 1 351 ? -16.236 -23.101 21.194 1.00 86.75 351 GLY A N 1
ATOM 2702 C CA . GLY A 1 351 ? -17.523 -23.070 21.889 1.00 86.75 351 GLY A CA 1
ATOM 2703 C C . GLY A 1 351 ? -18.587 -22.168 21.247 1.00 86.75 351 GLY A C 1
ATOM 2704 O O . GLY A 1 351 ? -19.538 -21.807 21.936 1.00 86.75 351 GLY A O 1
ATOM 2705 N N . ASN A 1 352 ? -18.459 -21.779 19.969 1.00 90.75 352 ASN A N 1
ATOM 2706 C CA . ASN A 1 352 ? -19.456 -20.942 19.283 1.00 90.75 352 ASN A CA 1
ATOM 2707 C C . ASN A 1 352 ? -20.230 -21.729 18.202 1.00 90.75 352 ASN A C 1
ATOM 2709 O O . ASN A 1 352 ? -19.612 -22.406 17.378 1.00 90.75 352 ASN A O 1
ATOM 2713 N N . PRO A 1 353 ? -21.567 -21.571 18.085 1.00 89.38 353 PRO A N 1
ATOM 2714 C CA . PRO A 1 353 ? -22.368 -22.273 17.069 1.00 89.38 353 PRO A CA 1
ATOM 2715 C C . PRO A 1 353 ? -21.899 -22.086 15.610 1.00 89.38 353 PRO A C 1
ATOM 2717 O O . PRO A 1 353 ? -22.092 -22.973 14.778 1.00 89.38 353 PRO A O 1
ATOM 2720 N N . ILE A 1 354 ? -21.256 -20.953 15.307 1.00 86.56 354 ILE A N 1
ATOM 2721 C CA . ILE A 1 354 ? -20.653 -20.618 14.006 1.00 86.56 354 ILE A CA 1
ATOM 2722 C C . ILE A 1 354 ? -19.662 -21.669 13.479 1.00 86.56 354 ILE A C 1
ATOM 2724 O O . ILE A 1 354 ? -19.577 -21.853 12.267 1.00 86.56 354 ILE A O 1
ATOM 2728 N N . GLU A 1 355 ? -18.950 -22.381 14.361 1.00 79.44 355 GLU A N 1
ATOM 2729 C CA . GLU A 1 355 ? -17.919 -23.360 13.982 1.00 79.44 355 GLU A CA 1
ATOM 2730 C C . GLU A 1 355 ? -18.490 -24.533 13.172 1.00 79.44 355 GLU A C 1
ATOM 2732 O O . GLU A 1 355 ? -17.826 -25.048 12.274 1.00 79.44 355 GLU A O 1
ATOM 2737 N N . ASN A 1 356 ? -19.732 -24.924 13.476 1.00 78.06 356 ASN A N 1
ATOM 2738 C CA . ASN A 1 356 ? -20.422 -26.056 12.857 1.00 78.06 356 ASN A CA 1
ATOM 2739 C C . ASN A 1 356 ? -21.436 -25.627 11.779 1.00 78.06 356 ASN A C 1
ATOM 2741 O O . ASN A 1 356 ? -21.878 -26.458 10.990 1.00 78.06 356 ASN A O 1
ATOM 2745 N N . GLY A 1 357 ? -21.839 -24.350 11.760 1.00 68.69 357 GLY A N 1
ATOM 2746 C CA . GLY A 1 357 ? -22.934 -23.856 10.918 1.00 68.69 357 GLY A CA 1
ATOM 2747 C C . GLY A 1 357 ? -22.538 -23.329 9.534 1.00 68.69 357 GLY A C 1
ATOM 2748 O O . GLY A 1 357 ? -23.399 -23.244 8.661 1.00 68.69 357 GLY A O 1
ATOM 2749 N N . ASP A 1 358 ? -21.274 -22.951 9.317 1.00 71.75 358 ASP A N 1
ATOM 2750 C CA . ASP A 1 358 ? -20.852 -22.210 8.118 1.00 71.75 358 ASP A CA 1
ATOM 2751 C C . ASP A 1 358 ? -19.496 -22.707 7.563 1.00 71.75 358 ASP A C 1
ATOM 2753 O O . ASP A 1 358 ? -18.436 -22.310 8.054 1.00 71.75 358 ASP A O 1
ATOM 2757 N N . PRO A 1 359 ? -19.482 -23.523 6.488 1.00 71.62 359 PRO A N 1
ATOM 2758 C CA . PRO A 1 359 ? -18.245 -23.966 5.834 1.00 71.62 359 PRO A CA 1
ATOM 2759 C C . PRO A 1 359 ? -17.368 -22.827 5.278 1.00 71.62 359 PRO A C 1
ATOM 2761 O O . PRO A 1 359 ? -16.172 -23.027 5.061 1.00 71.62 359 PRO A O 1
ATOM 2764 N N . SER A 1 360 ? -17.937 -21.636 5.052 1.00 76.12 360 SER A N 1
ATOM 2765 C CA . SER A 1 360 ? -17.234 -20.446 4.554 1.00 76.12 360 SER A CA 1
ATOM 2766 C C . SER A 1 360 ? -16.666 -19.553 5.668 1.00 76.12 360 SER A C 1
ATOM 2768 O O . SER A 1 360 ? -15.945 -18.590 5.377 1.00 76.12 360 SER A O 1
ATOM 2770 N N . PHE A 1 361 ? -16.937 -19.884 6.937 1.00 81.88 361 PHE A N 1
ATOM 2771 C CA . PHE A 1 361 ? -16.479 -19.154 8.122 1.00 81.88 361 PHE A CA 1
ATOM 2772 C C . PHE A 1 361 ? -14.962 -18.935 8.116 1.00 81.88 361 PHE A C 1
ATOM 2774 O O . PHE A 1 361 ? -14.491 -17.805 8.245 1.00 81.88 361 PHE A O 1
ATOM 2781 N N . MET A 1 362 ? -14.188 -20.003 7.888 1.00 77.56 362 MET A N 1
ATOM 2782 C CA . MET A 1 362 ? -12.724 -19.942 7.917 1.00 77.56 362 MET A CA 1
ATOM 2783 C C . MET A 1 362 ? -12.144 -19.025 6.836 1.00 77.56 362 MET A C 1
ATOM 2785 O O . MET A 1 362 ? -11.309 -18.181 7.149 1.00 77.56 362 MET A O 1
ATOM 2789 N N . SER A 1 363 ? -12.588 -19.153 5.581 1.00 77.44 363 SER A N 1
ATOM 2790 C CA . SER A 1 363 ? -12.165 -18.255 4.494 1.00 77.44 363 SER A CA 1
ATOM 2791 C C . SER A 1 363 ? -12.566 -16.811 4.789 1.00 77.44 363 SER A C 1
ATOM 2793 O O . SER A 1 363 ? -11.741 -15.908 4.686 1.00 77.44 363 SER A O 1
ATOM 2795 N N . SER A 1 364 ? -13.790 -16.603 5.282 1.00 83.19 364 SER A N 1
ATOM 2796 C CA . SER A 1 364 ? -14.285 -15.275 5.641 1.00 83.19 364 SER A CA 1
ATOM 2797 C C . SER A 1 364 ? -13.466 -14.609 6.751 1.00 83.19 364 SER A C 1
ATOM 2799 O O . SER A 1 364 ? -13.296 -13.393 6.717 1.00 83.19 364 SER A O 1
ATOM 2801 N N . LEU A 1 365 ? -12.937 -15.364 7.722 1.00 84.88 365 LEU A N 1
ATOM 2802 C CA . LEU A 1 365 ? -11.996 -14.843 8.723 1.00 84.88 365 LEU A CA 1
ATOM 2803 C C . LEU A 1 365 ? -10.614 -14.543 8.122 1.00 84.88 365 LEU A C 1
ATOM 2805 O O . LEU A 1 365 ? -10.036 -13.497 8.421 1.00 84.88 365 LEU A O 1
ATOM 2809 N N . MET A 1 366 ? -10.092 -15.425 7.263 1.00 78.56 366 MET A N 1
ATOM 2810 C CA . MET A 1 366 ? -8.781 -15.251 6.619 1.00 78.56 366 MET A CA 1
ATOM 2811 C C . MET A 1 366 ? -8.724 -14.017 5.707 1.00 78.56 366 MET A C 1
ATOM 2813 O O . MET A 1 366 ? -7.668 -13.384 5.636 1.00 78.56 366 MET A O 1
ATOM 2817 N N . ASP A 1 367 ? -9.844 -13.663 5.069 1.00 82.31 367 ASP A N 1
ATOM 2818 C CA . ASP A 1 367 ? -10.007 -12.451 4.254 1.00 82.31 367 ASP A CA 1
ATOM 2819 C C . ASP A 1 367 ? -10.222 -11.186 5.106 1.00 82.31 367 ASP A C 1
ATOM 2821 O O . ASP A 1 367 ? -9.804 -10.093 4.721 1.00 82.31 367 ASP A O 1
ATOM 2825 N N . ARG A 1 368 ? -10.874 -11.309 6.273 1.00 86.94 368 ARG A N 1
ATOM 2826 C CA . ARG A 1 368 ? -11.130 -10.183 7.195 1.00 86.94 368 ARG A CA 1
ATOM 2827 C C . ARG A 1 368 ? -9.893 -9.749 7.974 1.00 86.94 368 ARG A C 1
ATOM 2829 O O . ARG A 1 368 ? -9.778 -8.559 8.258 1.00 86.94 368 ARG A O 1
ATOM 2836 N N . TYR A 1 369 ? -8.997 -10.681 8.306 1.00 89.19 369 TYR A N 1
ATOM 2837 C CA . TYR A 1 369 ? -7.854 -10.448 9.197 1.00 89.19 369 TYR A CA 1
ATOM 2838 C C . TYR A 1 369 ? -6.515 -10.811 8.514 1.00 89.19 369 TYR A C 1
ATOM 2840 O O . TYR A 1 369 ? -6.000 -11.927 8.664 1.00 89.19 369 TYR A O 1
ATOM 2848 N N . PRO A 1 370 ? -5.897 -9.875 7.758 1.00 81.81 370 PRO A N 1
ATOM 2849 C CA . PRO A 1 370 ? -4.710 -10.143 6.938 1.00 81.81 370 PRO A CA 1
ATOM 2850 C C . PRO A 1 370 ? -3.464 -10.645 7.683 1.00 81.81 370 PRO A C 1
ATOM 2852 O O . PRO A 1 370 ? -2.581 -11.211 7.044 1.00 81.81 370 PRO A O 1
ATOM 2855 N N . LYS A 1 371 ? -3.375 -10.511 9.012 1.00 83.25 371 LYS A N 1
ATOM 2856 C CA . LYS A 1 371 ? -2.243 -11.022 9.812 1.00 83.25 371 LYS A CA 1
ATOM 2857 C C . LYS A 1 371 ? -2.542 -12.275 10.641 1.00 83.25 371 LYS A C 1
ATOM 2859 O O . LYS A 1 371 ? -1.629 -12.783 11.288 1.00 83.25 371 LYS A O 1
ATOM 2864 N N . LEU A 1 372 ? -3.760 -12.818 10.559 1.00 83.81 372 LEU A N 1
ATOM 2865 C CA . LEU A 1 372 ? -4.169 -13.981 11.344 1.00 83.81 372 LEU A CA 1
ATOM 2866 C C . LEU A 1 372 ? -3.304 -15.208 11.006 1.00 83.81 372 LEU A C 1
ATOM 2868 O O . LEU A 1 372 ? -3.209 -15.614 9.847 1.00 83.81 372 LEU A O 1
ATOM 2872 N N . ARG A 1 373 ? -2.665 -15.779 12.032 1.00 77.75 373 ARG A N 1
ATOM 2873 C CA . ARG A 1 373 ? -1.748 -16.930 11.959 1.00 77.75 373 ARG A CA 1
ATOM 2874 C C . ARG A 1 373 ? -2.321 -18.148 12.674 1.00 77.75 373 ARG A C 1
ATOM 2876 O O . ARG A 1 373 ? -2.264 -19.248 12.129 1.00 77.75 373 ARG A O 1
ATOM 2883 N N . LYS A 1 374 ? -2.889 -17.930 13.862 1.00 82.25 374 LYS A N 1
ATOM 2884 C CA . LYS A 1 374 ? -3.526 -18.951 14.699 1.00 82.25 374 LYS A CA 1
ATOM 2885 C C . LYS A 1 374 ? -5.034 -18.720 14.759 1.00 82.25 374 LYS A C 1
ATOM 2887 O O . LYS A 1 374 ? -5.474 -17.583 14.925 1.00 82.25 374 LYS A O 1
ATOM 2892 N N . LEU A 1 375 ? -5.803 -19.799 14.654 1.00 83.75 375 LEU A N 1
ATOM 2893 C CA . LEU A 1 375 ? -7.246 -19.811 14.880 1.00 83.75 375 LEU A CA 1
ATOM 2894 C C . LEU A 1 375 ? -7.582 -21.024 15.751 1.00 83.75 375 LEU A C 1
ATOM 2896 O O . LEU A 1 375 ? -7.417 -22.160 15.304 1.00 83.75 375 LEU A O 1
ATOM 2900 N N . GLU A 1 376 ? -8.028 -20.781 16.979 1.00 80.12 376 GLU A N 1
ATOM 2901 C CA . GLU A 1 376 ? -8.389 -21.835 17.930 1.00 80.12 376 GLU A CA 1
ATOM 2902 C C . GLU A 1 376 ? -9.900 -22.110 17.897 1.00 80.12 376 GLU A C 1
ATOM 2904 O O . GLU A 1 376 ? -10.734 -21.220 18.092 1.00 80.12 376 GLU A O 1
ATOM 2909 N N . THR A 1 377 ? -10.231 -23.373 17.624 1.00 76.81 377 THR A N 1
ATOM 2910 C CA . THR A 1 377 ? -11.583 -23.944 17.532 1.00 76.81 377 THR A CA 1
ATOM 2911 C C . THR A 1 377 ? -11.747 -25.073 18.549 1.00 76.81 377 THR A C 1
ATOM 2913 O O . THR A 1 377 ? -10.767 -25.568 19.105 1.00 76.81 377 THR A O 1
ATOM 2916 N N . THR A 1 378 ? -12.983 -25.501 18.783 1.00 65.06 378 THR A N 1
ATOM 2917 C CA . THR A 1 378 ? -13.337 -26.594 19.696 1.00 65.06 378 THR A CA 1
ATOM 2918 C C . THR A 1 378 ? -12.544 -27.878 19.372 1.00 65.06 378 THR A C 1
ATOM 2920 O O . THR A 1 378 ? -12.445 -28.238 18.190 1.00 65.06 378 THR A O 1
ATOM 2923 N N . PRO A 1 379 ? -11.972 -28.587 20.374 1.00 47.50 379 PRO A N 1
ATOM 2924 C CA . PRO A 1 379 ? -11.168 -29.788 20.142 1.00 47.50 379 PRO A CA 1
ATOM 2925 C C . PRO A 1 379 ? -11.925 -30.858 19.345 1.00 47.50 379 PRO A C 1
ATOM 2927 O O . PRO A 1 379 ? -12.983 -31.324 19.758 1.00 47.50 379 PRO A O 1
ATOM 2930 N N . GLY A 1 380 ? -11.376 -31.236 18.189 1.00 48.12 380 GLY A N 1
ATOM 2931 C CA . GLY A 1 380 ? -12.004 -32.161 17.236 1.00 48.12 380 GLY A CA 1
ATOM 2932 C C . GLY A 1 380 ? -11.837 -31.703 15.787 1.00 48.12 380 GLY A C 1
ATOM 2933 O O . GLY A 1 380 ? -11.622 -32.524 14.897 1.00 48.12 380 GLY A O 1
ATOM 2934 N N . LEU A 1 381 ? -11.804 -30.387 15.551 1.00 45.94 381 LEU A N 1
ATOM 2935 C CA . LEU A 1 381 ? -11.111 -29.841 14.384 1.00 45.94 381 LEU A CA 1
ATOM 2936 C C . LEU A 1 381 ? -9.608 -29.754 14.700 1.00 45.94 381 LEU A C 1
ATOM 2938 O O . LEU A 1 381 ? -9.256 -29.322 15.799 1.00 45.94 381 LEU A O 1
ATOM 2942 N N . PRO A 1 382 ? -8.706 -30.102 13.761 1.00 44.62 382 PRO A N 1
ATOM 2943 C CA . PRO A 1 382 ? -7.295 -29.782 13.926 1.00 44.62 382 PRO A CA 1
ATOM 2944 C C . PRO A 1 382 ? -7.124 -28.260 13.969 1.00 44.62 382 PRO A C 1
ATOM 2946 O O . PRO A 1 382 ? -7.765 -27.543 13.191 1.00 44.62 382 PRO A O 1
ATOM 2949 N N . THR A 1 383 ? -6.232 -27.775 14.834 1.00 46.47 383 THR A N 1
ATOM 2950 C CA . THR A 1 383 ? -5.753 -26.388 14.843 1.00 46.47 383 THR A CA 1
ATOM 2951 C C . THR A 1 383 ? -5.107 -26.088 13.494 1.00 46.47 383 THR A C 1
ATOM 2953 O O . THR A 1 383 ? -3.972 -26.461 13.211 1.00 46.47 383 THR A O 1
ATOM 2956 N N . LYS A 1 384 ? -5.875 -25.458 12.604 1.00 51.47 384 LYS A N 1
ATOM 2957 C CA . LYS A 1 384 ? -5.434 -25.147 11.244 1.00 51.47 384 LYS A CA 1
ATOM 2958 C C . LYS A 1 384 ? -4.537 -23.920 11.294 1.00 51.47 384 LYS A C 1
ATOM 2960 O O . LYS A 1 384 ? -5.039 -22.798 11.234 1.00 51.47 384 LYS A O 1
ATOM 2965 N N . ASP A 1 385 ? -3.226 -24.148 11.348 1.00 51.97 385 ASP A N 1
ATOM 2966 C CA . ASP A 1 385 ? -2.229 -23.114 11.078 1.00 51.97 385 ASP A CA 1
ATOM 2967 C C . ASP A 1 385 ? -2.583 -22.406 9.766 1.00 51.97 385 ASP A C 1
ATOM 2969 O O . ASP A 1 385 ? -2.533 -22.980 8.673 1.00 51.97 385 ASP A O 1
ATOM 2973 N N . VAL A 1 386 ? -2.982 -21.136 9.879 1.00 51.44 386 VAL A N 1
ATOM 2974 C CA . VAL A 1 386 ? -3.616 -20.376 8.786 1.00 51.44 386 VAL A CA 1
ATOM 2975 C C . VAL A 1 386 ? -2.663 -20.214 7.593 1.00 51.44 386 VAL A C 1
ATOM 2977 O O . VAL A 1 386 ? -3.095 -20.065 6.448 1.00 51.44 386 VAL A O 1
ATOM 2980 N N . GLN A 1 387 ? -1.359 -20.334 7.854 1.00 47.31 387 GLN A N 1
ATOM 2981 C CA . GLN A 1 387 ? -0.287 -20.320 6.863 1.00 47.31 387 GLN A CA 1
ATOM 2982 C C . GLN A 1 387 ? -0.477 -21.380 5.763 1.00 47.31 387 GLN A C 1
ATOM 2984 O O . GLN A 1 387 ? -0.271 -21.070 4.594 1.00 47.31 387 GLN A O 1
ATOM 2989 N N . VAL A 1 388 ? -0.954 -22.588 6.093 1.00 45.78 388 VAL A N 1
ATOM 2990 C CA . VAL A 1 388 ? -1.048 -23.714 5.136 1.00 45.78 388 VAL A CA 1
ATOM 2991 C C . VAL A 1 388 ? -2.077 -23.460 4.021 1.00 45.78 388 VAL A C 1
ATOM 2993 O O . VAL A 1 388 ? -1.986 -24.049 2.946 1.00 45.78 388 VAL A O 1
ATOM 2996 N N . ARG A 1 389 ? -3.052 -22.561 4.233 1.00 46.12 389 ARG A N 1
ATOM 2997 C CA . ARG A 1 389 ? -4.073 -22.213 3.223 1.00 46.12 389 ARG A CA 1
ATOM 2998 C C . ARG A 1 389 ? -3.835 -20.885 2.504 1.00 46.12 389 ARG A C 1
ATOM 3000 O O . ARG A 1 389 ? -4.512 -20.613 1.514 1.00 46.12 389 ARG A O 1
ATOM 3007 N N . ARG A 1 390 ? -2.859 -20.075 2.925 1.00 49.12 390 ARG A N 1
ATOM 3008 C CA . ARG A 1 390 ? -2.480 -18.852 2.203 1.00 49.12 390 ARG A CA 1
ATOM 3009 C C . ARG A 1 390 ? -1.457 -19.161 1.113 1.00 49.12 390 ARG A C 1
ATOM 3011 O O . ARG A 1 390 ? -0.264 -19.033 1.333 1.00 49.12 390 ARG A O 1
ATOM 3018 N N . ASN A 1 391 ? -1.972 -19.537 -0.063 1.00 44.84 391 ASN A N 1
ATOM 3019 C CA . ASN A 1 391 ? -1.309 -19.525 -1.377 1.00 44.84 391 ASN A CA 1
ATOM 3020 C C . ASN A 1 391 ? 0.232 -19.723 -1.352 1.00 44.84 391 ASN A C 1
ATOM 3022 O O . ASN A 1 391 ? 0.961 -18.731 -1.258 1.00 44.84 391 ASN A O 1
ATOM 3026 N N . PRO A 1 392 ? 0.767 -20.942 -1.588 1.00 43.72 392 PRO A N 1
ATOM 3027 C CA . PRO A 1 392 ? 2.220 -21.196 -1.576 1.00 43.72 392 PRO A CA 1
ATOM 3028 C C . PRO A 1 392 ? 3.024 -20.414 -2.640 1.00 43.72 392 PRO A C 1
ATOM 3030 O O . PRO A 1 392 ? 4.248 -20.466 -2.659 1.00 43.72 392 PRO A O 1
ATOM 3033 N N . ARG A 1 393 ? 2.353 -19.644 -3.507 1.00 43.56 393 ARG A N 1
ATOM 3034 C CA . ARG A 1 393 ? 2.947 -18.767 -4.528 1.00 43.56 393 ARG A CA 1
ATOM 3035 C C . ARG A 1 393 ? 3.507 -17.438 -3.992 1.00 43.56 393 ARG A C 1
ATOM 3037 O O . ARG A 1 393 ? 4.095 -16.706 -4.778 1.00 43.56 393 ARG A O 1
ATOM 3044 N N . ILE A 1 394 ? 3.319 -17.103 -2.708 1.00 49.34 394 ILE A N 1
ATOM 3045 C CA . ILE A 1 394 ? 3.798 -15.831 -2.110 1.00 49.34 394 ILE A CA 1
ATOM 3046 C C . ILE A 1 394 ? 4.749 -16.054 -0.911 1.00 49.34 394 ILE A C 1
ATOM 3048 O O . ILE A 1 394 ? 4.991 -15.144 -0.128 1.00 49.34 394 ILE A O 1
ATOM 3052 N N . ASN A 1 395 ? 5.341 -17.250 -0.801 1.00 44.91 395 ASN A N 1
ATOM 3053 C CA . ASN A 1 395 ? 6.471 -17.529 0.102 1.00 44.91 395 ASN A CA 1
ATOM 3054 C C . ASN A 1 395 ? 7.824 -17.577 -0.637 1.00 44.91 395 ASN A C 1
ATOM 3056 O O . ASN A 1 395 ? 8.812 -18.082 -0.108 1.00 44.91 395 ASN A O 1
ATOM 3060 N N . MET A 1 396 ? 7.897 -17.025 -1.852 1.00 53.91 396 MET A N 1
ATOM 3061 C CA . MET A 1 396 ? 9.186 -16.684 -2.453 1.00 53.91 396 MET A CA 1
ATOM 3062 C C . MET A 1 396 ? 9.763 -15.494 -1.684 1.00 53.91 396 MET A C 1
ATOM 3064 O O . MET A 1 396 ? 9.209 -14.396 -1.738 1.00 53.91 396 MET A O 1
ATOM 3068 N N . SER A 1 397 ? 10.865 -15.712 -0.960 1.00 64.44 397 SER A N 1
ATOM 3069 C CA . SER A 1 397 ? 11.689 -14.603 -0.469 1.00 64.44 397 SER A CA 1
ATOM 3070 C C . SER A 1 397 ? 12.100 -13.738 -1.659 1.00 64.44 397 SER A C 1
ATOM 3072 O O . SER A 1 397 ? 12.397 -14.280 -2.727 1.00 64.44 397 SER A O 1
ATOM 3074 N N . VAL A 1 398 ? 12.117 -12.414 -1.492 1.00 69.62 398 VAL A N 1
ATOM 3075 C CA . VAL A 1 398 ? 12.505 -11.517 -2.585 1.00 69.62 398 VAL A CA 1
ATOM 3076 C C . VAL A 1 398 ? 13.945 -11.834 -2.985 1.00 69.62 398 VAL A C 1
ATOM 3078 O O . VAL A 1 398 ? 14.852 -11.826 -2.149 1.00 69.62 398 VAL A O 1
ATOM 3081 N N . ALA A 1 399 ? 14.134 -12.178 -4.257 1.00 71.44 399 ALA A N 1
ATOM 3082 C CA . ALA A 1 399 ? 15.448 -12.470 -4.804 1.00 71.44 399 ALA A CA 1
ATOM 3083 C C . ALA A 1 399 ? 16.296 -11.185 -4.866 1.00 71.44 399 ALA A C 1
ATOM 3085 O O . ALA A 1 399 ? 15.744 -10.103 -5.078 1.00 71.44 399 ALA A O 1
ATOM 3086 N N . PRO A 1 400 ? 17.630 -11.274 -4.713 1.00 71.31 400 PRO A N 1
ATOM 3087 C CA . PRO A 1 400 ? 18.500 -10.172 -5.104 1.00 71.31 400 PRO A CA 1
ATOM 3088 C C . PRO A 1 400 ? 18.358 -9.914 -6.619 1.00 71.31 400 PRO A C 1
ATOM 3090 O O . PRO A 1 400 ? 18.117 -10.876 -7.355 1.00 71.31 400 PRO A O 1
ATOM 3093 N N . PRO A 1 401 ? 18.540 -8.669 -7.100 1.00 82.75 401 PRO A N 1
ATOM 3094 C CA . PRO A 1 401 ? 18.437 -8.356 -8.525 1.00 82.75 401 PRO A CA 1
ATOM 3095 C C . PRO A 1 401 ? 19.396 -9.203 -9.375 1.00 82.75 401 PRO A C 1
ATOM 3097 O O . PRO A 1 401 ? 20.574 -9.347 -9.034 1.00 82.75 401 PRO A O 1
ATOM 3100 N N . ASP A 1 402 ? 18.899 -9.761 -10.480 1.00 83.75 402 ASP A N 1
ATOM 3101 C CA . ASP A 1 402 ? 19.702 -10.557 -11.415 1.00 83.75 402 ASP A CA 1
ATOM 3102 C C . ASP A 1 402 ? 20.361 -9.634 -12.452 1.00 83.75 402 ASP A C 1
ATOM 3104 O O . ASP A 1 402 ? 19.686 -8.968 -13.241 1.00 83.75 402 ASP A O 1
ATOM 3108 N N . PHE A 1 403 ? 21.693 -9.545 -12.418 1.00 88.44 403 PHE A N 1
ATOM 3109 C CA . PHE A 1 403 ? 22.469 -8.619 -13.242 1.00 88.44 403 PHE A CA 1
ATOM 3110 C C . PHE A 1 403 ? 23.523 -9.370 -14.062 1.00 88.44 403 PHE A C 1
ATOM 3112 O O . PHE A 1 403 ? 24.632 -9.644 -13.600 1.00 88.44 403 PHE A O 1
ATOM 3119 N N . ARG A 1 404 ? 23.153 -9.710 -15.299 1.00 88.69 404 ARG A N 1
ATOM 3120 C CA . ARG A 1 404 ? 23.956 -10.477 -16.257 1.00 88.69 404 ARG A CA 1
ATOM 3121 C C . ARG A 1 404 ? 24.520 -9.539 -17.320 1.00 88.69 404 ARG A C 1
ATOM 3123 O O . ARG A 1 404 ? 23.822 -9.139 -18.251 1.00 88.69 404 ARG A O 1
ATOM 3130 N N . ASP A 1 405 ? 25.780 -9.167 -17.135 1.00 85.38 405 ASP A N 1
ATOM 3131 C CA . ASP A 1 405 ? 26.494 -8.168 -17.934 1.00 85.38 405 ASP A CA 1
ATOM 3132 C C . ASP A 1 405 ? 27.989 -8.521 -17.969 1.00 85.38 405 ASP A C 1
ATOM 3134 O O . ASP A 1 405 ? 28.823 -7.845 -17.371 1.00 85.38 405 ASP A O 1
ATOM 3138 N N . ASP A 1 406 ? 28.331 -9.630 -18.633 1.00 79.69 406 ASP A N 1
ATOM 3139 C CA . ASP A 1 406 ? 29.684 -10.224 -18.621 1.00 79.69 406 ASP A CA 1
ATOM 3140 C C . ASP A 1 406 ? 30.797 -9.300 -19.165 1.00 79.69 406 ASP A C 1
ATOM 3142 O O . ASP A 1 406 ? 31.981 -9.607 -19.030 1.00 79.69 406 ASP A O 1
ATOM 3146 N N . ALA A 1 407 ? 30.422 -8.171 -19.774 1.00 82.88 407 ALA A N 1
ATOM 3147 C CA . ALA A 1 407 ? 31.312 -7.168 -20.351 1.00 82.88 407 ALA A CA 1
ATOM 3148 C C . ALA A 1 407 ? 31.198 -5.775 -19.685 1.00 82.88 407 ALA A C 1
ATOM 3150 O O . ALA A 1 407 ? 31.734 -4.808 -20.225 1.00 82.88 407 ALA A O 1
ATOM 3151 N N . ASP A 1 408 ? 30.512 -5.650 -18.536 1.00 88.12 408 ASP A N 1
ATOM 3152 C CA . ASP A 1 408 ? 30.275 -4.378 -17.820 1.00 88.12 408 ASP A CA 1
ATOM 3153 C C . ASP A 1 408 ? 29.583 -3.280 -18.686 1.00 88.12 408 ASP A C 1
ATOM 3155 O O . ASP A 1 408 ? 29.645 -2.086 -18.373 1.00 88.12 408 ASP A O 1
ATOM 3159 N N . ILE A 1 409 ? 28.919 -3.640 -19.791 1.00 89.50 409 ILE A N 1
ATOM 3160 C CA . ILE A 1 409 ? 28.347 -2.701 -20.774 1.00 89.50 409 ILE A CA 1
ATOM 3161 C C . ILE A 1 409 ? 27.149 -1.960 -20.180 1.00 89.50 409 ILE A C 1
ATOM 3163 O O . ILE A 1 409 ? 27.107 -0.726 -20.191 1.00 89.50 409 ILE A O 1
ATOM 3167 N N . SER A 1 410 ? 26.180 -2.702 -19.639 1.00 89.50 410 SER A N 1
ATOM 3168 C CA . SER A 1 410 ? 24.995 -2.113 -19.008 1.00 89.50 410 SER A CA 1
ATOM 3169 C C . SER A 1 410 ? 25.372 -1.318 -17.767 1.00 89.50 410 SER A C 1
ATOM 3171 O O . SER A 1 410 ? 24.874 -0.214 -17.577 1.00 89.50 410 SER A O 1
ATOM 3173 N N . LYS A 1 411 ? 26.293 -1.827 -16.948 1.00 90.50 411 LYS A N 1
ATOM 3174 C CA . LYS A 1 411 ? 26.827 -1.152 -15.757 1.00 90.50 411 LYS A CA 1
ATOM 3175 C C . LYS A 1 411 ? 27.450 0.204 -16.094 1.00 90.50 411 LYS A C 1
ATOM 3177 O O . LYS A 1 411 ? 27.070 1.208 -15.493 1.00 90.50 411 LYS A O 1
ATOM 3182 N N . ASN A 1 412 ? 28.358 0.255 -17.073 1.00 91.56 412 ASN A N 1
ATOM 3183 C CA . ASN A 1 412 ? 28.980 1.507 -17.512 1.00 91.56 412 ASN A CA 1
ATOM 3184 C C . ASN A 1 412 ? 27.943 2.480 -18.094 1.00 91.56 412 ASN A C 1
ATOM 3186 O O . ASN A 1 412 ? 27.973 3.669 -17.770 1.00 91.56 412 ASN A O 1
ATOM 3190 N N . PHE A 1 413 ? 26.985 1.976 -18.880 1.00 94.38 413 PHE A N 1
ATOM 3191 C CA . PHE A 1 413 ? 25.864 2.772 -19.377 1.00 94.38 413 PHE A CA 1
ATOM 3192 C C . PHE A 1 413 ? 25.035 3.364 -18.224 1.00 94.38 413 PHE A C 1
ATOM 3194 O O . PHE A 1 413 ? 24.840 4.572 -18.188 1.00 94.38 413 PHE A O 1
ATOM 3201 N N . ILE A 1 414 ? 24.602 2.561 -17.246 1.00 94.56 414 ILE A N 1
ATOM 3202 C CA . ILE A 1 414 ? 23.751 2.979 -16.113 1.00 94.56 414 ILE A CA 1
ATOM 3203 C C . ILE A 1 414 ? 24.423 4.058 -15.254 1.00 94.56 414 ILE A C 1
ATOM 3205 O O . ILE A 1 414 ? 23.779 5.057 -14.924 1.00 94.56 414 ILE A O 1
ATOM 3209 N N . ILE A 1 415 ? 25.712 3.881 -14.937 1.00 91.50 415 ILE A N 1
ATOM 3210 C CA . ILE A 1 415 ? 26.506 4.824 -14.130 1.00 91.50 415 ILE A CA 1
ATOM 3211 C C . ILE A 1 415 ? 26.599 6.199 -14.809 1.00 91.50 415 ILE A C 1
ATOM 3213 O O . ILE A 1 415 ? 26.556 7.221 -14.130 1.00 91.50 415 ILE A O 1
ATOM 3217 N N . GLN A 1 416 ? 26.673 6.248 -16.142 1.00 92.19 416 GLN A N 1
ATOM 3218 C CA . GLN A 1 416 ? 26.622 7.506 -16.895 1.00 92.19 416 GLN A CA 1
ATOM 3219 C C . GLN A 1 416 ? 25.186 8.025 -17.069 1.00 92.19 416 GLN A C 1
ATOM 3221 O O . GLN A 1 416 ? 24.946 9.232 -17.030 1.00 92.19 416 GLN A O 1
ATOM 3226 N N . PHE A 1 417 ? 24.226 7.120 -17.280 1.00 95.94 417 PHE A N 1
ATOM 3227 C CA . PHE A 1 417 ? 22.890 7.440 -17.769 1.00 95.94 417 PHE A CA 1
ATOM 3228 C C . PHE A 1 417 ? 22.075 8.270 -16.784 1.00 95.94 417 PHE A C 1
ATOM 3230 O O . PHE A 1 417 ? 21.565 9.318 -17.168 1.00 95.94 417 PHE A O 1
ATOM 3237 N N . PHE A 1 418 ? 21.943 7.851 -15.524 1.00 96.12 418 PHE A N 1
ATOM 3238 C CA . PHE A 1 418 ? 21.094 8.584 -14.578 1.00 96.12 418 PHE A CA 1
ATOM 3239 C C . PHE A 1 418 ? 21.662 9.970 -14.207 1.00 96.12 418 PHE A C 1
ATOM 3241 O O . PHE A 1 418 ? 20.924 10.947 -14.357 1.00 96.12 418 PHE A O 1
ATOM 3248 N N . PRO A 1 419 ? 22.961 10.129 -13.872 1.00 94.81 419 PRO A N 1
ATOM 3249 C CA . PRO A 1 419 ? 23.548 11.451 -13.635 1.00 94.81 419 PRO A CA 1
ATOM 3250 C C . PRO A 1 419 ? 23.463 12.387 -14.850 1.00 94.81 419 PRO A C 1
ATOM 3252 O O . PRO A 1 419 ? 23.176 13.577 -14.697 1.00 94.81 419 PRO A O 1
ATOM 3255 N N . ALA A 1 420 ? 23.650 11.874 -16.072 1.00 95.12 420 ALA A N 1
ATOM 3256 C CA . ALA A 1 420 ? 23.482 12.672 -17.288 1.00 95.12 420 ALA A CA 1
ATOM 3257 C C . ALA A 1 420 ? 22.003 12.957 -17.616 1.00 95.12 420 ALA A C 1
ATOM 3259 O O . ALA A 1 420 ? 21.701 14.004 -18.182 1.00 95.12 420 ALA A O 1
ATOM 3260 N N . PHE A 1 421 ? 21.059 12.089 -17.239 1.00 96.38 421 PHE A N 1
ATOM 3261 C CA . PHE A 1 421 ? 19.623 12.336 -17.416 1.00 96.38 421 PHE A CA 1
ATOM 3262 C C . PHE A 1 421 ? 19.100 13.433 -16.475 1.00 96.38 421 PHE A C 1
ATOM 3264 O O . PHE A 1 421 ? 18.123 14.111 -16.802 1.00 96.38 421 PHE A O 1
ATOM 3271 N N . ASP A 1 422 ? 19.771 13.638 -15.345 1.00 96.00 422 ASP A N 1
ATOM 3272 C CA . ASP A 1 422 ? 19.479 14.710 -14.394 1.00 96.00 422 ASP A CA 1
ATOM 3273 C C . ASP A 1 422 ? 20.174 16.029 -14.766 1.00 96.00 422 ASP A C 1
ATOM 3275 O O . ASP A 1 422 ? 19.564 17.091 -14.678 1.00 96.00 422 ASP A O 1
ATOM 3279 N N . THR A 1 423 ? 21.426 15.973 -15.239 1.00 95.38 423 THR A N 1
ATOM 3280 C CA . THR A 1 423 ? 22.245 17.174 -15.507 1.00 95.38 423 THR A CA 1
ATOM 3281 C C . THR A 1 423 ? 22.234 17.655 -16.961 1.00 95.38 423 THR A C 1
ATOM 3283 O O . THR A 1 423 ? 22.172 18.859 -17.203 1.00 95.38 423 THR A O 1
ATOM 3286 N N . ASN A 1 424 ? 22.308 16.758 -17.951 1.00 94.94 424 ASN A N 1
ATOM 3287 C CA . ASN A 1 424 ? 22.368 17.119 -19.369 1.00 94.94 424 ASN A CA 1
ATOM 3288 C C . ASN A 1 424 ? 21.830 16.009 -20.292 1.00 94.94 424 ASN A C 1
ATOM 3290 O O . ASN A 1 424 ? 22.568 15.297 -20.984 1.00 94.94 424 ASN A O 1
ATOM 3294 N N . ARG A 1 425 ? 20.498 15.937 -20.373 1.00 95.88 425 ARG A N 1
ATOM 3295 C CA . ARG A 1 425 ? 19.744 15.019 -21.246 1.00 95.88 425 ARG A CA 1
ATOM 3296 C C . ARG A 1 425 ? 20.150 15.076 -22.728 1.00 95.88 425 ARG A C 1
ATOM 3298 O O . ARG A 1 425 ? 19.918 14.112 -23.454 1.00 95.88 425 ARG A O 1
ATOM 3305 N N . GLN A 1 426 ? 20.745 16.180 -23.192 1.00 94.00 426 GLN A N 1
ATOM 3306 C CA . GLN A 1 426 ? 21.130 16.357 -24.597 1.00 94.00 426 GLN A CA 1
ATOM 3307 C C . GLN A 1 426 ? 22.365 15.529 -24.976 1.00 94.00 426 GLN A C 1
ATOM 3309 O O . GLN A 1 426 ? 22.441 15.065 -26.114 1.00 94.00 426 GLN A O 1
ATOM 3314 N N . LEU A 1 427 ? 23.291 15.296 -24.035 1.00 93.38 427 LEU A N 1
ATOM 3315 C CA . LEU A 1 427 ? 24.450 14.424 -24.259 1.00 93.38 427 LEU A CA 1
ATOM 3316 C C . LEU A 1 427 ? 23.993 12.991 -24.535 1.00 93.38 427 LEU A C 1
ATOM 3318 O O . LEU A 1 427 ? 24.329 12.437 -25.576 1.00 93.38 427 LEU A O 1
ATOM 3322 N N . LEU A 1 428 ? 23.127 12.439 -23.677 1.00 95.06 428 LEU A N 1
ATOM 3323 C CA . LEU A 1 428 ? 22.569 11.093 -23.850 1.00 95.06 428 LEU A CA 1
ATOM 3324 C C . LEU A 1 428 ? 21.886 10.904 -25.206 1.00 95.06 428 LEU A C 1
ATOM 3326 O O . LEU A 1 428 ? 22.086 9.879 -25.853 1.00 95.06 428 LEU A O 1
ATOM 3330 N N . LEU A 1 429 ? 21.099 11.890 -25.646 1.00 95.31 429 LEU A N 1
ATOM 3331 C CA . LEU A 1 429 ? 20.403 11.838 -26.933 1.00 95.31 429 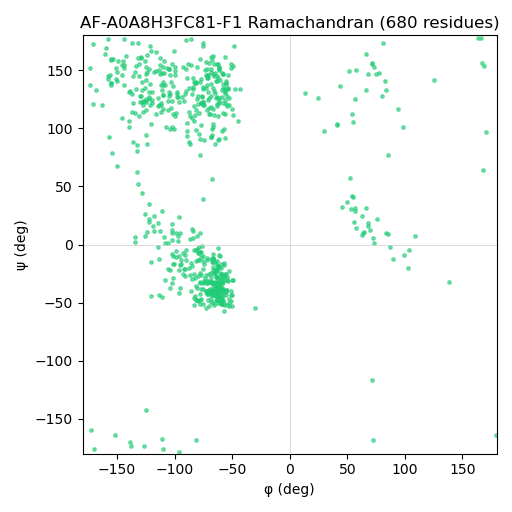LEU A CA 1
ATOM 3332 C C . LEU A 1 429 ? 21.362 11.837 -28.125 1.00 95.31 429 LEU A C 1
ATOM 3334 O O . LEU A 1 429 ? 21.086 11.178 -29.124 1.00 95.31 429 LEU A O 1
ATOM 3338 N N . ASN A 1 430 ? 22.470 12.572 -28.036 1.00 93.62 430 ASN A N 1
ATOM 3339 C CA . ASN A 1 430 ? 23.470 12.616 -29.096 1.00 93.62 430 ASN A CA 1
ATOM 3340 C C . ASN A 1 430 ? 24.329 11.338 -29.119 1.00 93.62 430 ASN A C 1
ATOM 3342 O O . ASN A 1 430 ? 24.619 10.841 -30.207 1.00 93.62 430 ASN A O 1
ATOM 3346 N N . GLU A 1 431 ? 24.671 10.807 -27.941 1.00 93.38 431 GLU A N 1
ATOM 3347 C CA . GLU A 1 431 ? 25.566 9.660 -27.748 1.00 93.38 431 GLU A CA 1
ATOM 3348 C C . GLU A 1 431 ? 24.879 8.316 -28.038 1.00 93.38 431 GLU A C 1
ATOM 3350 O O . GLU A 1 431 ? 25.380 7.512 -28.817 1.00 93.38 431 GLU A O 1
ATOM 3355 N N . TYR A 1 432 ? 23.704 8.074 -27.445 1.00 95.31 432 TYR A N 1
ATOM 3356 C CA . TYR A 1 432 ? 23.103 6.736 -27.384 1.00 95.31 432 TYR A CA 1
ATOM 3357 C C . TYR A 1 432 ? 21.801 6.568 -28.185 1.00 95.31 432 TYR A C 1
ATOM 3359 O O . TYR A 1 432 ? 21.356 5.436 -28.364 1.00 95.31 432 TYR A O 1
ATOM 3367 N N . TYR A 1 433 ? 21.164 7.643 -28.663 1.00 96.19 433 TYR A N 1
ATOM 3368 C CA . TYR A 1 433 ? 19.854 7.582 -29.337 1.00 96.19 433 TYR A CA 1
ATOM 3369 C C . TYR A 1 433 ? 20.000 7.907 -30.828 1.00 96.19 433 TYR A C 1
ATOM 3371 O O . TYR A 1 433 ? 20.629 8.903 -31.186 1.00 96.19 433 TYR A O 1
ATOM 3379 N N . ASP A 1 434 ? 19.401 7.104 -31.710 1.00 93.50 434 ASP A N 1
ATOM 3380 C CA . ASP A 1 434 ? 19.448 7.287 -33.167 1.00 93.50 434 ASP A CA 1
ATOM 3381 C C . ASP A 1 434 ? 18.074 7.688 -33.753 1.00 93.50 434 ASP A C 1
ATOM 3383 O O . ASP A 1 434 ? 17.158 8.099 -33.035 1.00 93.50 434 ASP A O 1
ATOM 3387 N N . ASN A 1 435 ? 17.927 7.638 -35.081 1.00 94.19 435 ASN A N 1
ATOM 3388 C CA . ASN A 1 435 ? 16.667 7.955 -35.773 1.00 94.19 435 ASN A CA 1
ATOM 3389 C C . ASN A 1 435 ? 15.616 6.828 -35.700 1.00 94.19 435 ASN A C 1
ATOM 3391 O O . ASN A 1 435 ? 14.452 7.049 -36.045 1.00 94.19 435 ASN A O 1
ATOM 3395 N N . ASP A 1 436 ? 16.006 5.638 -35.245 1.00 92.38 436 ASP A N 1
ATOM 3396 C CA . ASP A 1 436 ? 15.155 4.461 -35.116 1.00 92.38 436 ASP A CA 1
ATOM 3397 C C . ASP A 1 436 ? 14.759 4.129 -33.675 1.00 92.38 436 ASP A C 1
ATOM 3399 O O . ASP A 1 436 ? 13.718 3.495 -33.491 1.00 92.38 436 ASP A O 1
ATOM 3403 N N . THR A 1 437 ? 15.509 4.617 -32.678 1.00 95.56 437 THR A N 1
ATOM 3404 C CA . THR A 1 437 ? 15.189 4.496 -31.251 1.00 95.56 437 THR A CA 1
ATOM 3405 C C . THR A 1 437 ? 13.734 4.864 -30.959 1.00 95.56 437 THR A C 1
ATOM 3407 O O . THR A 1 437 ? 13.229 5.902 -31.404 1.00 95.56 437 THR A O 1
ATOM 3410 N N . LEU A 1 438 ? 13.068 4.022 -30.170 1.00 96.69 438 LEU A N 1
ATOM 3411 C CA . LEU A 1 438 ? 11.707 4.243 -29.690 1.00 96.69 438 LEU A CA 1
ATOM 3412 C C . LEU A 1 438 ? 11.716 4.670 -28.220 1.00 96.69 438 LEU A C 1
ATOM 3414 O O . LEU A 1 438 ? 12.295 3.993 -27.378 1.00 96.69 438 LEU A O 1
ATOM 3418 N N . PHE A 1 439 ? 11.013 5.754 -27.901 1.00 98.19 439 PHE A N 1
ATOM 3419 C CA . PHE A 1 439 ? 10.728 6.168 -26.530 1.00 98.19 439 PHE A CA 1
ATOM 3420 C C . PHE A 1 439 ? 9.220 6.255 -26.287 1.00 98.19 439 PHE A C 1
ATOM 3422 O O . PHE A 1 439 ? 8.472 6.817 -27.096 1.00 98.19 439 PHE A O 1
ATOM 3429 N N . SER A 1 440 ? 8.761 5.775 -25.130 1.00 97.06 440 SER A N 1
ATOM 3430 C CA . SER A 1 440 ? 7.461 6.200 -24.600 1.00 97.06 440 SER A CA 1
ATOM 3431 C C . SER A 1 440 ? 7.401 6.182 -23.078 1.00 97.06 440 SER A C 1
ATOM 3433 O O . SER A 1 440 ? 8.013 5.343 -22.424 1.00 97.06 440 SER A O 1
ATOM 3435 N N . MET A 1 441 ? 6.616 7.105 -22.526 1.00 97.19 441 MET A N 1
ATOM 3436 C CA . MET A 1 441 ? 6.432 7.271 -21.089 1.00 97.19 441 MET A CA 1
ATOM 3437 C C . MET A 1 441 ? 5.002 6.907 -20.675 1.00 97.19 441 MET A C 1
ATOM 3439 O O . MET A 1 441 ? 4.059 7.154 -21.422 1.00 97.19 441 MET A O 1
ATOM 3443 N N . THR A 1 442 ? 4.814 6.364 -19.475 1.00 96.94 442 THR A N 1
ATOM 3444 C CA . THR A 1 442 ? 3.502 6.074 -18.881 1.00 96.94 442 THR A CA 1
ATOM 3445 C C . THR A 1 442 ? 3.383 6.717 -17.504 1.00 96.94 442 THR A C 1
ATOM 3447 O O . THR A 1 442 ? 4.163 6.423 -16.607 1.00 96.94 442 THR A O 1
ATOM 3450 N N . ALA A 1 443 ? 2.363 7.551 -17.308 1.00 95.00 443 ALA A N 1
ATOM 3451 C CA . ALA A 1 443 ? 1.946 7.980 -15.976 1.00 95.00 443 ALA A CA 1
ATOM 3452 C C . ALA A 1 443 ? 1.015 6.917 -15.363 1.00 95.00 443 ALA A C 1
ATOM 3454 O O . ALA A 1 443 ? -0.057 6.635 -15.911 1.00 95.00 443 ALA A O 1
ATOM 3455 N N . ASN A 1 444 ? 1.407 6.330 -14.229 1.00 92.38 444 ASN A N 1
ATOM 3456 C CA . ASN A 1 444 ? 0.582 5.389 -13.473 1.00 92.38 444 ASN A CA 1
ATOM 3457 C C . ASN A 1 444 ? -0.031 6.079 -12.243 1.00 92.38 444 ASN A C 1
ATOM 3459 O O . ASN A 1 444 ? 0.616 6.250 -11.212 1.00 92.38 444 ASN A O 1
ATOM 3463 N N . THR A 1 445 ? -1.309 6.448 -12.349 1.00 86.81 445 THR A N 1
ATOM 3464 C CA . THR A 1 445 ? -2.074 7.083 -11.260 1.00 86.81 445 THR A CA 1
ATOM 3465 C C . THR A 1 445 ? -2.657 6.094 -10.245 1.00 86.81 445 THR A C 1
ATOM 3467 O O . THR A 1 445 ? -3.261 6.531 -9.269 1.00 86.81 445 THR A O 1
ATOM 3470 N N . GLN A 1 446 ? -2.511 4.785 -10.479 1.00 83.81 446 GLN A N 1
ATOM 3471 C CA . GLN A 1 446 ? -3.119 3.701 -9.692 1.00 83.81 446 GLN A CA 1
ATOM 3472 C C . GLN A 1 446 ? -2.095 2.916 -8.856 1.00 83.81 446 GLN A C 1
ATOM 3474 O O . GLN A 1 446 ? -2.439 1.893 -8.269 1.00 83.81 446 GLN A O 1
ATOM 3479 N N . SER A 1 447 ? -0.834 3.354 -8.815 1.00 81.81 447 SER A N 1
ATOM 3480 C CA . SER A 1 447 ? 0.190 2.696 -8.005 1.00 81.81 447 SER A CA 1
ATOM 3481 C C . SER A 1 447 ? -0.163 2.750 -6.512 1.00 81.81 447 SER A C 1
ATOM 3483 O O . SER A 1 447 ? -0.617 3.802 -6.039 1.00 81.81 447 SER A O 1
ATOM 3485 N N . PRO A 1 448 ? 0.131 1.686 -5.741 1.00 75.56 448 PRO A N 1
ATOM 3486 C CA . PRO A 1 448 ? 0.252 1.790 -4.294 1.00 75.56 448 PRO A CA 1
ATOM 3487 C C . PRO A 1 448 ? 1.170 2.953 -3.902 1.00 75.56 448 PRO A C 1
ATOM 3489 O O . PRO A 1 448 ? 2.043 3.368 -4.672 1.00 75.56 448 PRO A O 1
ATOM 3492 N N . ARG A 1 449 ? 0.941 3.489 -2.707 1.00 78.38 449 ARG A N 1
ATOM 3493 C CA . ARG A 1 449 ? 1.725 4.577 -2.124 1.00 78.38 449 ARG A CA 1
ATOM 3494 C C . ARG A 1 449 ? 2.289 4.117 -0.795 1.00 78.38 449 ARG A C 1
ATOM 3496 O O . ARG A 1 449 ? 1.665 3.299 -0.118 1.00 78.38 449 ARG A O 1
ATOM 3503 N N . GLU A 1 450 ? 3.435 4.671 -0.430 1.00 75.94 450 GLU A N 1
ATOM 3504 C CA . GLU A 1 450 ? 3.970 4.535 0.920 1.00 75.94 450 GLU A CA 1
ATOM 3505 C C . GLU A 1 450 ? 2.912 5.036 1.929 1.00 75.94 450 GLU A C 1
ATOM 3507 O O . GLU A 1 450 ? 2.323 6.102 1.751 1.00 75.94 450 GLU A O 1
ATOM 3512 N N . GLN A 1 451 ? 2.611 4.247 2.965 1.00 57.84 451 GLN A N 1
ATOM 3513 C CA . GLN A 1 451 ? 1.532 4.565 3.918 1.00 57.84 451 GLN A CA 1
ATOM 3514 C C . GLN A 1 451 ? 1.944 5.614 4.967 1.00 57.84 451 GLN A C 1
ATOM 3516 O O . GLN A 1 451 ? 1.096 6.151 5.679 1.00 57.84 451 GLN A O 1
ATOM 3521 N N . THR A 1 452 ? 3.244 5.889 5.070 1.00 52.00 452 THR A N 1
ATOM 3522 C CA . THR A 1 452 ? 3.874 6.751 6.077 1.00 52.00 452 THR A CA 1
ATOM 3523 C C . THR A 1 452 ? 4.077 8.199 5.626 1.00 52.00 452 THR A C 1
ATOM 3525 O O . THR A 1 452 ? 4.241 9.070 6.484 1.00 52.00 452 THR A O 1
ATOM 3528 N N . THR A 1 453 ? 4.017 8.509 4.325 1.00 48.28 453 THR A N 1
ATOM 3529 C CA . THR A 1 453 ? 4.219 9.880 3.836 1.00 48.28 453 THR A CA 1
ATOM 3530 C C . THR A 1 453 ? 3.007 10.772 4.109 1.00 48.28 453 THR A C 1
ATOM 3532 O O . THR A 1 453 ? 1.910 10.570 3.594 1.00 48.28 453 THR A O 1
ATOM 3535 N N . THR A 1 454 ? 3.225 11.844 4.872 1.00 45.94 454 THR A N 1
ATOM 3536 C CA . THR A 1 454 ? 2.258 12.936 5.084 1.00 45.94 454 THR A CA 1
ATOM 3537 C C . THR A 1 454 ? 2.227 13.950 3.934 1.00 45.94 454 THR A C 1
ATOM 3539 O O . THR A 1 454 ? 1.582 14.993 4.049 1.00 45.94 454 THR A O 1
ATOM 3542 N N . THR A 1 455 ? 2.930 13.687 2.830 1.00 48.25 455 THR A N 1
ATOM 3543 C CA . THR A 1 455 ? 3.002 14.599 1.688 1.00 48.25 455 THR A CA 1
ATOM 3544 C C . THR A 1 455 ? 1.644 14.727 0.981 1.00 48.25 455 THR A C 1
ATOM 3546 O O . THR A 1 455 ? 0.871 13.765 0.923 1.00 48.25 455 THR A O 1
ATOM 3549 N N . PRO A 1 456 ? 1.316 15.910 0.420 1.00 52.94 456 PRO A N 1
ATOM 3550 C CA . PRO A 1 456 ? 0.098 16.094 -0.366 1.00 52.94 456 PRO A CA 1
ATOM 3551 C C . PRO A 1 456 ? -0.005 15.108 -1.535 1.00 52.94 456 PRO A C 1
ATOM 3553 O O . PRO A 1 456 ? 0.993 14.559 -1.998 1.00 52.94 456 PRO A O 1
ATOM 3556 N N . HIS A 1 457 ? -1.218 14.922 -2.065 1.00 60.88 457 HIS A N 1
ATOM 3557 C CA . HIS A 1 457 ? -1.462 14.073 -3.235 1.00 60.88 457 HIS A CA 1
ATOM 3558 C C . HIS A 1 457 ? -0.731 14.600 -4.483 1.00 60.88 457 HIS A C 1
ATOM 3560 O O . HIS A 1 457 ? -1.270 15.378 -5.266 1.00 60.88 457 HIS A O 1
ATOM 3566 N N . ALA A 1 458 ? 0.502 14.123 -4.648 1.00 65.31 458 ALA A N 1
ATOM 3567 C CA . ALA A 1 458 ? 1.463 14.450 -5.688 1.00 65.31 458 ALA A CA 1
ATOM 3568 C C . ALA A 1 458 ? 0.898 14.204 -7.099 1.00 65.31 458 ALA A C 1
ATOM 3570 O O . ALA A 1 458 ? 1.007 13.096 -7.637 1.00 65.31 458 ALA A O 1
ATOM 3571 N N . SER A 1 459 ? 0.283 15.219 -7.712 1.00 80.88 459 SER A N 1
ATOM 3572 C CA . SER A 1 459 ? -0.393 15.044 -9.002 1.00 80.88 459 SER A CA 1
ATOM 3573 C C . SER A 1 459 ? 0.586 14.681 -10.120 1.00 80.88 459 SER A C 1
ATOM 3575 O O . SER A 1 459 ? 1.743 15.098 -10.110 1.00 80.88 459 SER A O 1
ATOM 3577 N N . LEU A 1 460 ? 0.131 13.881 -11.085 1.00 87.06 460 LEU A N 1
ATOM 3578 C CA . LEU A 1 460 ? 0.931 13.425 -12.227 1.00 87.06 460 LEU A CA 1
ATOM 3579 C C . LEU A 1 460 ? 0.618 14.199 -13.521 1.00 87.06 460 LEU A C 1
ATOM 3581 O O . LEU A 1 460 ? 1.112 13.810 -14.572 1.00 87.06 460 LEU A O 1
ATOM 3585 N N . ASP A 1 461 ? -0.157 15.288 -13.468 1.00 87.94 461 ASP A N 1
ATOM 3586 C CA . ASP A 1 461 ? -0.692 16.012 -14.642 1.00 87.94 461 ASP A CA 1
ATOM 3587 C C . ASP A 1 461 ? 0.367 16.376 -15.700 1.00 87.94 461 ASP A C 1
ATOM 3589 O O . ASP A 1 461 ? 0.144 16.204 -16.900 1.00 87.94 461 ASP A O 1
ATOM 3593 N N . GLN A 1 462 ? 1.554 16.800 -15.255 1.00 87.88 462 GLN A N 1
ATOM 3594 C CA . GLN A 1 462 ? 2.716 17.074 -16.112 1.00 87.88 462 GLN A CA 1
ATOM 3595 C C . GLN A 1 462 ? 3.165 15.856 -16.939 1.00 87.88 462 GLN A C 1
ATOM 3597 O O . GLN A 1 462 ? 3.486 15.987 -18.117 1.00 87.88 462 GLN A O 1
ATOM 3602 N N . TYR A 1 463 ? 3.096 14.655 -16.361 1.00 92.56 463 TYR A N 1
ATOM 3603 C CA . TYR A 1 463 ? 3.401 13.394 -17.035 1.00 92.56 463 TYR A CA 1
ATOM 3604 C C . TYR A 1 463 ? 2.197 12.831 -17.809 1.00 92.56 463 TYR A C 1
ATOM 3606 O O . TYR A 1 463 ? 2.386 12.180 -18.836 1.00 92.56 463 TYR A O 1
ATOM 3614 N N . ILE A 1 464 ? 0.960 13.092 -17.363 1.00 91.50 464 ILE A N 1
ATOM 3615 C CA . ILE A 1 464 ? -0.273 12.629 -18.029 1.00 91.50 464 ILE A CA 1
ATOM 3616 C C . ILE A 1 464 ? -0.344 13.155 -19.469 1.00 91.50 464 ILE A C 1
ATOM 3618 O O . ILE A 1 464 ? -0.622 12.373 -20.379 1.00 91.50 464 ILE A O 1
ATOM 3622 N N . LYS A 1 465 ? 0.019 14.426 -19.704 1.00 88.38 465 LYS A N 1
ATOM 3623 C CA . LYS A 1 465 ? 0.056 15.043 -21.047 1.00 88.38 465 LYS A CA 1
ATOM 3624 C C . LYS A 1 465 ? 0.908 14.282 -22.071 1.00 88.38 465 LYS A C 1
ATOM 3626 O O . LYS A 1 465 ? 0.577 14.304 -23.253 1.00 88.38 465 LYS A O 1
ATOM 3631 N N . SER A 1 466 ? 1.964 13.595 -21.633 1.00 90.81 466 SER A N 1
ATOM 3632 C CA . SER A 1 466 ? 2.873 12.811 -22.488 1.00 90.81 466 SER A CA 1
ATOM 3633 C C . SER A 1 466 ? 2.777 11.296 -22.239 1.00 90.81 466 SER A C 1
ATOM 3635 O O . SER A 1 466 ? 3.608 10.534 -22.727 1.00 90.81 466 SER A O 1
ATOM 3637 N N . SER A 1 467 ? 1.757 10.847 -21.499 1.00 95.25 467 SER A N 1
ATOM 3638 C CA . SER A 1 467 ? 1.540 9.442 -21.143 1.00 95.25 467 SER A CA 1
ATOM 3639 C C . SER A 1 467 ? 1.059 8.606 -22.335 1.00 95.25 467 SER A C 1
ATOM 3641 O O . SER A 1 467 ? 0.286 9.070 -23.174 1.00 95.25 467 SER A O 1
ATOM 3643 N N . ARG A 1 468 ? 1.473 7.336 -22.375 1.00 95.56 468 ARG A N 1
ATOM 3644 C CA . ARG A 1 468 ? 1.083 6.311 -23.354 1.00 95.56 468 ARG A CA 1
ATOM 3645 C C . ARG A 1 468 ? 0.449 5.085 -22.676 1.00 95.56 468 ARG A C 1
ATOM 3647 O O . ARG A 1 468 ? 0.613 3.953 -23.124 1.00 95.56 468 ARG A O 1
ATOM 3654 N N . ASN A 1 469 ? -0.300 5.295 -21.593 1.00 94.25 469 ASN A N 1
ATOM 3655 C CA . ASN A 1 469 ? -0.992 4.208 -20.898 1.00 94.25 469 ASN A CA 1
ATOM 3656 C C . ASN A 1 469 ? -2.108 3.604 -21.779 1.00 94.25 469 ASN A C 1
ATOM 3658 O O . ASN A 1 469 ? -3.200 4.166 -21.889 1.00 94.25 469 ASN A O 1
ATOM 3662 N N . LEU A 1 470 ? -1.848 2.448 -22.399 1.00 93.50 470 LEU A N 1
ATOM 3663 C CA . LEU A 1 470 ? -2.776 1.806 -23.341 1.00 93.50 470 LEU A CA 1
ATOM 3664 C C . LEU A 1 470 ? -4.077 1.304 -22.683 1.00 93.50 470 LEU A C 1
ATOM 3666 O O . LEU A 1 470 ? -5.070 1.138 -23.388 1.00 93.50 470 LEU A O 1
ATOM 3670 N N . LEU A 1 471 ? -4.093 1.118 -21.355 1.00 91.06 471 LEU A N 1
ATOM 3671 C CA . LEU A 1 471 ? -5.282 0.752 -20.567 1.00 91.06 471 LEU A CA 1
ATOM 3672 C C . LEU A 1 471 ? -6.181 1.958 -20.226 1.00 91.06 471 LEU A C 1
ATOM 3674 O O . LEU A 1 471 ? -7.231 1.788 -19.608 1.00 91.06 471 LEU A O 1
ATOM 3678 N N . LYS A 1 472 ? -5.757 3.180 -20.575 1.00 88.25 472 LYS A N 1
ATOM 3679 C CA . LYS A 1 472 ? -6.519 4.425 -20.371 1.00 88.25 472 LYS A CA 1
ATOM 3680 C C . LYS A 1 472 ? -6.800 5.146 -21.687 1.00 88.25 472 LYS A C 1
ATOM 3682 O O . LYS A 1 472 ? -7.921 5.576 -21.923 1.00 88.25 472 LYS A O 1
ATOM 3687 N N . ILE A 1 473 ? -5.802 5.241 -22.562 1.00 88.44 473 ILE A N 1
ATOM 3688 C CA . ILE A 1 473 ? -5.941 5.855 -23.884 1.00 88.44 473 ILE A CA 1
ATOM 3689 C C . ILE A 1 473 ? -6.530 4.815 -24.832 1.00 88.44 473 ILE A C 1
ATOM 3691 O O . ILE A 1 473 ? -5.841 3.861 -25.189 1.00 88.44 473 ILE A O 1
ATOM 3695 N N . ASN A 1 474 ? -7.772 5.011 -25.275 1.00 90.50 474 ASN A N 1
ATOM 3696 C CA . ASN A 1 474 ? -8.461 4.072 -26.170 1.00 90.50 474 ASN A CA 1
ATOM 3697 C C . ASN A 1 474 ? -8.293 4.404 -27.666 1.00 90.50 474 ASN A C 1
ATOM 3699 O O . ASN A 1 474 ? -8.330 3.504 -28.502 1.00 90.50 474 ASN A O 1
ATOM 3703 N N . HIS A 1 475 ? -8.035 5.667 -28.017 1.00 91.25 475 HIS A N 1
ATOM 3704 C CA . HIS A 1 475 ? -7.951 6.118 -29.410 1.00 91.25 475 HIS A CA 1
ATOM 3705 C C . HIS A 1 475 ? -6.598 5.772 -30.055 1.00 91.25 475 HIS A C 1
ATOM 3707 O O . HIS A 1 475 ? -5.543 6.243 -29.621 1.00 91.25 475 HIS A O 1
ATOM 3713 N N . THR A 1 476 ? -6.613 4.995 -31.144 1.00 91.38 476 THR A N 1
ATOM 3714 C CA . THR A 1 476 ? -5.400 4.522 -31.843 1.00 91.38 476 THR A CA 1
ATOM 3715 C C . THR A 1 476 ? -4.470 5.659 -32.277 1.00 91.38 476 THR A C 1
ATOM 3717 O O . THR A 1 476 ? -3.261 5.563 -32.076 1.00 91.38 476 THR A O 1
ATOM 3720 N N . ARG A 1 477 ? -5.014 6.774 -32.788 1.00 92.50 477 ARG A N 1
ATOM 3721 C CA . ARG A 1 477 ? -4.216 7.946 -33.196 1.00 92.50 477 ARG A CA 1
ATOM 3722 C C . ARG A 1 477 ? -3.434 8.545 -32.020 1.00 92.50 477 ARG A C 1
ATOM 3724 O O . ARG A 1 477 ? -2.258 8.854 -32.175 1.00 92.50 477 ARG A O 1
ATOM 3731 N N . ALA A 1 478 ? -4.032 8.620 -30.829 1.00 88.81 478 ALA A N 1
ATOM 3732 C CA . ALA A 1 478 ? -3.338 9.053 -29.616 1.00 88.81 478 ALA A CA 1
ATOM 3733 C C . ALA A 1 478 ? -2.272 8.032 -29.166 1.00 88.81 478 ALA A C 1
ATOM 3735 O O . ALA A 1 478 ? -1.137 8.417 -28.884 1.00 88.81 478 ALA A O 1
ATOM 3736 N N . ARG A 1 479 ? -2.582 6.723 -29.190 1.00 91.56 479 ARG A N 1
ATOM 3737 C CA . ARG A 1 479 ? -1.620 5.637 -28.881 1.00 91.56 479 ARG A CA 1
ATOM 3738 C C . ARG A 1 479 ? -0.373 5.649 -29.782 1.00 91.56 479 ARG A C 1
ATOM 3740 O O . ARG A 1 479 ? 0.703 5.249 -29.329 1.00 91.56 479 ARG A O 1
ATOM 3747 N N . MET A 1 480 ? -0.526 6.087 -31.035 1.00 90.62 480 MET A N 1
ATOM 3748 C CA . MET A 1 480 ? 0.564 6.284 -32.000 1.00 90.62 480 MET A CA 1
ATOM 3749 C C . MET A 1 480 ? 1.301 7.611 -31.772 1.00 90.62 480 MET A C 1
ATOM 3751 O O . MET A 1 480 ? 2.522 7.610 -31.680 1.00 90.62 480 MET A O 1
ATOM 3755 N N . ASN A 1 481 ? 0.584 8.729 -31.612 1.00 91.31 481 ASN A N 1
ATOM 3756 C CA . ASN A 1 481 ? 1.185 10.056 -31.414 1.00 91.31 481 ASN A CA 1
ATOM 3757 C C . ASN A 1 481 ? 2.019 10.167 -30.122 1.00 91.31 481 ASN A C 1
ATOM 3759 O O . ASN A 1 481 ? 2.953 10.961 -30.068 1.00 91.31 481 ASN A O 1
ATOM 3763 N N . ARG A 1 482 ? 1.700 9.378 -29.086 1.00 93.62 482 ARG A N 1
ATOM 3764 C CA . ARG A 1 482 ? 2.451 9.318 -27.815 1.00 93.62 482 ARG A CA 1
ATOM 3765 C C . ARG A 1 482 ? 3.677 8.382 -27.858 1.00 93.62 482 ARG A C 1
ATOM 3767 O O . ARG A 1 482 ? 4.307 8.169 -26.825 1.00 93.62 482 ARG A O 1
ATOM 3774 N N . LEU A 1 483 ? 4.022 7.813 -29.019 1.00 96.25 483 LEU A N 1
ATOM 3775 C CA . LEU A 1 483 ? 5.284 7.098 -29.255 1.00 96.25 483 LEU A CA 1
ATOM 3776 C C . LEU A 1 483 ? 6.278 8.028 -29.963 1.00 96.25 483 LEU A C 1
ATOM 3778 O O . LEU A 1 483 ? 6.089 8.388 -31.127 1.00 96.25 483 LEU A O 1
ATOM 3782 N N . ALA A 1 484 ? 7.359 8.396 -29.280 1.00 97.06 484 ALA A N 1
ATOM 3783 C CA . ALA A 1 484 ? 8.432 9.180 -29.876 1.00 97.06 484 ALA A CA 1
ATOM 3784 C C . ALA A 1 484 ? 9.415 8.239 -30.590 1.00 97.06 484 ALA A C 1
ATOM 3786 O O . ALA A 1 484 ? 10.150 7.502 -29.941 1.00 97.06 484 ALA A O 1
ATOM 3787 N N . LYS A 1 485 ? 9.430 8.260 -31.929 1.00 97.12 485 LYS A N 1
ATOM 3788 C CA . LYS A 1 485 ? 10.481 7.621 -32.737 1.00 97.12 485 LYS A CA 1
ATOM 3789 C C . LYS A 1 485 ? 11.525 8.653 -33.160 1.00 97.12 485 LYS A C 1
ATOM 3791 O O . LYS A 1 485 ? 11.155 9.668 -33.753 1.00 97.12 485 LYS A O 1
ATOM 3796 N N . GLY A 1 486 ? 12.794 8.332 -32.928 1.00 96.19 486 GLY A N 1
ATOM 3797 C CA . GLY A 1 486 ? 13.954 9.078 -33.403 1.00 96.19 486 GLY A CA 1
ATOM 3798 C C . GLY A 1 486 ? 14.327 10.279 -32.533 1.00 96.19 486 GLY A C 1
ATOM 3799 O O . GLY A 1 486 ? 13.454 11.007 -32.050 1.00 96.19 486 GLY A O 1
ATOM 3800 N N . ARG A 1 487 ? 15.642 10.483 -32.367 1.00 95.62 487 ARG A N 1
ATOM 3801 C CA . ARG A 1 487 ? 16.304 11.477 -31.501 1.00 95.62 487 ARG A CA 1
ATOM 3802 C C . ARG A 1 487 ? 15.524 12.776 -31.288 1.00 95.62 487 ARG A C 1
ATOM 3804 O O . ARG A 1 487 ? 15.233 13.109 -30.148 1.00 95.62 487 ARG A O 1
ATOM 3811 N N . GLU A 1 488 ? 15.123 13.480 -32.346 1.00 96.69 488 GLU A N 1
ATOM 3812 C CA . GLU A 1 488 ? 14.489 14.804 -32.218 1.00 96.69 488 GLU A CA 1
ATOM 3813 C C . GLU A 1 488 ? 13.073 14.781 -31.617 1.00 96.69 488 GLU A C 1
ATOM 3815 O O . GLU A 1 488 ? 12.705 15.693 -30.876 1.00 96.69 488 GLU A O 1
ATOM 3820 N N . LYS A 1 489 ? 12.283 13.719 -31.837 1.00 96.44 489 LYS A N 1
ATOM 3821 C CA . LYS A 1 489 ? 10.987 13.566 -31.146 1.00 96.44 489 LYS A CA 1
ATOM 3822 C C . LYS A 1 489 ? 11.176 13.225 -29.672 1.00 96.44 489 LYS A C 1
ATOM 3824 O O . LYS A 1 489 ? 10.377 13.646 -28.838 1.00 96.44 489 LYS A O 1
ATOM 3829 N N . ILE A 1 490 ? 12.235 12.482 -29.356 1.00 97.94 490 ILE A N 1
ATOM 3830 C CA . ILE A 1 490 ? 12.603 12.136 -27.981 1.00 97.94 490 ILE A CA 1
ATOM 3831 C C . ILE A 1 490 ? 13.124 13.391 -27.265 1.00 97.94 490 ILE A C 1
ATOM 3833 O O . ILE A 1 490 ? 12.660 13.683 -26.169 1.00 97.94 490 ILE A O 1
ATOM 3837 N N . ARG A 1 491 ? 13.955 14.208 -27.932 1.00 97.19 491 ARG A N 1
ATOM 3838 C CA . ARG A 1 491 ? 14.413 15.535 -27.482 1.00 97.19 491 ARG A CA 1
ATOM 3839 C C . ARG A 1 491 ? 13.240 16.450 -27.137 1.00 97.19 491 ARG A C 1
ATOM 3841 O O . ARG A 1 491 ? 13.173 16.971 -26.027 1.00 97.19 491 ARG A O 1
ATOM 3848 N N . ALA A 1 492 ? 12.284 16.590 -28.056 1.00 95.69 492 ALA A N 1
ATOM 3849 C CA . ALA A 1 492 ? 11.091 17.404 -27.844 1.00 95.69 492 ALA A CA 1
ATOM 3850 C C . ALA A 1 492 ? 10.258 16.927 -26.639 1.00 95.69 492 ALA A C 1
ATOM 3852 O O . ALA A 1 492 ? 9.805 17.754 -25.853 1.00 95.69 492 ALA A O 1
ATOM 3853 N N . LEU A 1 493 ? 10.092 15.610 -26.453 1.00 95.19 493 LEU A N 1
ATOM 3854 C CA . LEU A 1 493 ? 9.359 15.060 -25.308 1.00 95.19 493 LEU A CA 1
ATOM 3855 C C . LEU A 1 493 ? 10.142 15.242 -23.999 1.00 95.19 493 LEU A C 1
ATOM 3857 O O . LEU A 1 493 ? 9.579 15.742 -23.029 1.00 95.19 493 LEU A O 1
ATOM 3861 N N . TRP A 1 494 ? 11.433 14.907 -23.960 1.00 96.00 494 TRP A N 1
ATOM 3862 C CA . TRP A 1 494 ? 12.291 15.041 -22.774 1.00 96.00 494 TRP A CA 1
ATOM 3863 C C . TRP A 1 494 ? 12.425 16.491 -22.284 1.00 96.00 494 TRP A C 1
ATOM 3865 O O . TRP A 1 494 ? 12.550 16.703 -21.078 1.00 96.00 494 TRP A O 1
ATOM 3875 N N . ASN A 1 495 ? 12.313 17.476 -23.181 1.00 94.12 495 ASN A N 1
ATOM 3876 C CA . ASN A 1 495 ? 12.235 18.900 -22.837 1.00 94.12 495 ASN A CA 1
ATOM 3877 C C . ASN A 1 495 ? 10.889 19.311 -22.190 1.00 94.12 495 ASN A C 1
ATOM 3879 O O . ASN A 1 495 ? 10.798 20.401 -21.636 1.00 94.12 495 ASN A O 1
ATOM 3883 N N . THR A 1 496 ? 9.846 18.469 -22.243 1.00 93.19 496 THR A N 1
ATOM 3884 C CA . THR A 1 496 ? 8.579 18.672 -21.498 1.00 93.19 496 THR A CA 1
ATOM 3885 C C . THR A 1 496 ? 8.557 17.991 -20.129 1.00 93.19 496 THR A C 1
ATOM 3887 O O . THR A 1 496 ? 7.604 18.173 -19.372 1.00 93.19 496 THR A O 1
ATOM 3890 N N . LEU A 1 497 ? 9.576 17.187 -19.805 1.00 92.75 497 LEU A N 1
ATOM 3891 C CA . LEU A 1 497 ? 9.674 16.495 -18.523 1.00 92.75 497 LEU A CA 1
ATOM 3892 C C . LEU A 1 497 ? 10.425 17.386 -17.517 1.00 92.75 497 LEU A C 1
ATOM 3894 O O . LEU A 1 497 ? 11.513 17.852 -17.864 1.00 92.75 497 LEU A O 1
ATOM 3898 N N . PRO A 1 498 ? 9.922 17.574 -16.280 1.00 93.06 498 PRO A N 1
ATOM 3899 C CA . PRO A 1 498 ? 10.625 18.315 -15.224 1.00 93.06 498 PRO A CA 1
ATOM 3900 C C . PRO A 1 498 ? 12.063 17.832 -15.026 1.00 93.06 498 PRO A C 1
ATOM 3902 O O . PRO A 1 498 ? 12.356 16.663 -15.325 1.00 93.06 498 PRO A O 1
ATOM 3905 N N . ALA A 1 499 ? 12.958 18.677 -14.502 1.00 94.44 499 ALA A N 1
ATOM 3906 C CA . ALA A 1 499 ? 14.271 18.174 -14.109 1.00 94.44 499 ALA A CA 1
ATOM 3907 C C . ALA A 1 499 ? 14.134 17.192 -12.932 1.00 94.44 499 ALA A C 1
ATOM 3909 O O . ALA A 1 499 ? 13.140 17.175 -12.194 1.00 94.44 499 ALA A O 1
ATOM 3910 N N . THR A 1 500 ? 15.115 16.306 -12.821 1.00 95.81 500 THR A N 1
ATOM 3911 C CA . THR A 1 500 ? 15.104 15.160 -11.913 1.00 95.81 500 THR A CA 1
ATOM 3912 C C . THR A 1 500 ? 16.412 15.102 -11.138 1.00 95.81 500 THR A C 1
ATOM 3914 O O . THR A 1 500 ? 17.429 15.624 -11.586 1.00 95.81 500 THR A O 1
ATOM 3917 N N . ARG A 1 501 ? 16.377 14.479 -9.960 1.00 96.81 501 ARG A N 1
ATOM 3918 C CA . ARG A 1 501 ? 17.556 14.093 -9.186 1.00 96.81 501 ARG A CA 1
ATOM 3919 C C . ARG A 1 501 ? 17.324 12.709 -8.588 1.00 96.81 501 ARG A C 1
ATOM 3921 O O . ARG A 1 501 ? 16.538 12.567 -7.649 1.00 96.81 501 ARG A O 1
ATOM 3928 N N . HIS A 1 502 ? 17.985 11.701 -9.132 1.00 97.25 502 HIS A N 1
ATOM 3929 C CA . HIS A 1 502 ? 17.978 10.341 -8.600 1.00 97.25 502 HIS A CA 1
ATOM 3930 C C . HIS A 1 502 ? 18.920 10.236 -7.375 1.00 97.25 502 HIS A C 1
ATOM 3932 O O . HIS A 1 502 ? 19.784 11.102 -7.191 1.00 97.25 502 HIS A O 1
ATOM 3938 N N . PRO A 1 503 ? 18.757 9.224 -6.502 1.00 95.38 503 PRO A N 1
ATOM 3939 C CA . PRO A 1 503 ? 19.749 8.876 -5.485 1.00 95.38 503 PRO A CA 1
ATOM 3940 C C . PRO A 1 503 ? 21.074 8.464 -6.126 1.00 95.38 503 PRO A C 1
ATOM 3942 O O . PRO A 1 503 ? 21.080 7.920 -7.231 1.00 95.38 503 PRO A O 1
ATOM 3945 N N . ASP A 1 504 ? 22.194 8.668 -5.438 1.00 92.94 504 ASP A N 1
ATOM 3946 C CA . ASP A 1 504 ? 23.483 8.211 -5.967 1.00 92.94 504 ASP A CA 1
ATOM 3947 C C . ASP A 1 504 ? 23.584 6.674 -5.925 1.00 92.94 504 ASP A C 1
ATOM 3949 O O . ASP A 1 504 ? 23.310 6.043 -4.904 1.00 92.94 504 ASP A O 1
ATOM 3953 N N . LEU A 1 505 ? 23.995 6.070 -7.044 1.00 88.50 505 LEU A N 1
ATOM 3954 C CA . LEU A 1 505 ? 24.088 4.612 -7.223 1.00 88.50 505 LEU A CA 1
ATOM 3955 C C . LEU A 1 505 ? 25.135 3.937 -6.314 1.00 88.50 505 LEU A C 1
ATOM 3957 O O . LEU A 1 505 ? 25.126 2.714 -6.182 1.00 88.50 505 LEU A O 1
ATOM 3961 N N . THR A 1 506 ? 26.045 4.709 -5.713 1.00 84.44 506 THR A N 1
ATOM 3962 C CA . THR A 1 506 ? 27.139 4.222 -4.860 1.00 84.44 506 THR A CA 1
ATOM 3963 C C . THR A 1 506 ? 26.857 4.456 -3.376 1.00 84.44 506 THR A C 1
ATOM 3965 O O . THR A 1 506 ? 27.228 3.613 -2.561 1.00 84.44 506 THR A O 1
ATOM 3968 N N . SER A 1 507 ? 26.231 5.582 -3.006 1.00 89.38 507 SER A N 1
ATOM 3969 C CA . SER A 1 507 ? 25.965 5.932 -1.599 1.00 89.38 507 SER A CA 1
ATOM 3970 C C . SER A 1 507 ? 24.540 5.655 -1.108 1.00 89.38 507 SER A C 1
ATOM 3972 O O . SER A 1 507 ? 24.350 5.572 0.103 1.00 89.38 507 SER A O 1
ATOM 3974 N N . GLU A 1 508 ? 23.568 5.463 -2.008 1.00 90.94 508 GLU A N 1
ATOM 3975 C CA . GLU A 1 508 ? 22.174 5.110 -1.682 1.00 90.94 508 GLU A CA 1
ATOM 3976 C C . GLU A 1 508 ? 21.673 3.870 -2.482 1.00 90.94 508 GLU A C 1
ATOM 3978 O O . GLU A 1 508 ? 20.575 3.903 -3.057 1.00 90.94 508 GLU A O 1
ATOM 3983 N N . PRO A 1 509 ? 22.462 2.773 -2.606 1.00 88.44 509 PRO A N 1
ATOM 3984 C CA . PRO A 1 509 ? 22.155 1.651 -3.501 1.00 88.44 509 PRO A CA 1
ATOM 3985 C C . PRO A 1 509 ? 20.884 0.875 -3.122 1.00 88.44 509 PRO A C 1
ATOM 3987 O O . PRO A 1 509 ? 20.249 0.289 -3.992 1.00 88.44 509 PRO A O 1
ATOM 3990 N N . GLU A 1 510 ? 20.469 0.881 -1.853 1.00 88.50 510 GLU A N 1
ATOM 3991 C CA . GLU A 1 510 ? 19.256 0.203 -1.372 1.00 88.50 510 GLU A CA 1
ATOM 3992 C C . GLU A 1 510 ? 17.966 0.717 -2.033 1.00 88.50 510 GLU A C 1
ATOM 3994 O O . GLU A 1 510 ? 16.976 -0.008 -2.151 1.00 88.50 510 GLU A O 1
ATOM 3999 N N . LYS A 1 511 ? 17.991 1.957 -2.532 1.00 91.75 511 LYS A N 1
ATOM 4000 C CA . LYS A 1 511 ? 16.869 2.605 -3.223 1.00 91.75 511 LYS A CA 1
ATOM 4001 C C . LYS A 1 511 ? 16.693 2.164 -4.672 1.00 91.75 511 LYS A C 1
ATOM 4003 O O . LYS A 1 511 ? 15.768 2.635 -5.337 1.00 91.75 511 LYS A O 1
ATOM 4008 N N . TRP A 1 512 ? 17.571 1.293 -5.157 1.00 92.94 512 TRP A N 1
ATOM 4009 C CA . TRP A 1 512 ? 17.614 0.823 -6.529 1.00 92.94 512 TRP A CA 1
ATOM 4010 C C . TRP A 1 512 ? 17.419 -0.693 -6.583 1.00 92.94 512 TRP A C 1
ATOM 4012 O O . TRP A 1 512 ? 18.115 -1.451 -5.914 1.00 92.94 512 TRP A O 1
ATOM 4022 N N . CYS A 1 513 ? 16.516 -1.145 -7.449 1.00 93.06 513 CYS A N 1
ATOM 4023 C CA . CYS A 1 513 ? 16.496 -2.523 -7.928 1.00 93.06 513 CYS A CA 1
ATOM 4024 C C . CYS A 1 513 ? 16.753 -2.482 -9.432 1.00 93.06 513 CYS A C 1
ATOM 4026 O O . CYS A 1 513 ? 15.955 -1.921 -10.185 1.00 93.06 513 CYS A O 1
ATOM 4028 N N . ILE A 1 514 ? 17.904 -3.001 -9.858 1.00 93.75 514 ILE A N 1
ATOM 4029 C CA . ILE A 1 514 ? 18.346 -2.951 -11.250 1.00 93.75 514 ILE A CA 1
ATOM 4030 C C . ILE A 1 514 ? 18.699 -4.359 -11.705 1.00 93.75 514 ILE A C 1
ATOM 4032 O O . ILE A 1 514 ? 19.612 -4.982 -11.170 1.00 93.75 514 ILE A O 1
ATOM 4036 N N . GLU A 1 515 ? 17.994 -4.819 -12.728 1.00 92.56 515 GLU A N 1
ATOM 4037 C CA . GLU A 1 515 ? 18.215 -6.100 -13.385 1.00 92.56 515 GLU A CA 1
ATOM 4038 C C . GLU A 1 515 ? 18.806 -5.885 -14.781 1.00 92.56 515 GLU A C 1
ATOM 4040 O O . GLU A 1 515 ? 18.473 -4.916 -15.472 1.00 92.56 515 GLU A O 1
ATOM 4045 N N . CYS A 1 516 ? 19.649 -6.816 -15.223 1.00 92.94 516 CYS A N 1
ATOM 4046 C CA . CYS A 1 516 ? 20.205 -6.838 -16.573 1.00 92.94 516 CYS A CA 1
ATOM 4047 C C . CYS A 1 516 ? 20.177 -8.263 -17.123 1.00 92.94 516 CYS A C 1
ATOM 4049 O O . CYS A 1 516 ? 20.658 -9.192 -16.479 1.00 92.94 516 CYS A O 1
ATOM 4051 N N . HIS A 1 517 ? 19.640 -8.430 -18.329 1.00 89.06 517 HIS A N 1
ATOM 4052 C CA . HIS A 1 517 ? 19.546 -9.723 -19.000 1.00 89.06 517 HIS A CA 1
ATOM 4053 C C . HIS A 1 517 ? 19.976 -9.613 -20.466 1.00 89.06 517 HIS A C 1
ATOM 4055 O O . HIS A 1 517 ? 19.748 -8.596 -21.124 1.00 89.06 517 HIS A O 1
ATOM 4061 N N . SER A 1 518 ? 20.546 -10.684 -21.018 1.00 85.81 518 SER A N 1
ATOM 4062 C CA . SER A 1 518 ? 20.846 -10.776 -22.449 1.00 85.81 518 SER A CA 1
ATOM 4063 C C . SER A 1 518 ? 19.559 -10.849 -23.276 1.00 85.81 518 SER A C 1
ATOM 4065 O O . SER A 1 518 ? 18.707 -11.705 -23.042 1.00 85.81 518 SER A O 1
ATOM 4067 N N . ASN A 1 519 ? 19.429 -9.980 -24.277 1.00 77.25 519 ASN A N 1
ATOM 4068 C CA . ASN A 1 519 ? 18.353 -10.014 -25.262 1.00 77.25 519 ASN A CA 1
ATOM 4069 C C . ASN A 1 519 ? 18.910 -10.540 -26.592 1.00 77.25 519 ASN A C 1
ATOM 4071 O O . ASN A 1 519 ? 19.771 -9.911 -27.198 1.00 77.25 519 ASN A O 1
ATOM 4075 N N . VAL A 1 520 ? 18.433 -11.703 -27.035 1.00 61.97 520 VAL A N 1
ATOM 4076 C CA . VAL A 1 520 ? 18.992 -12.436 -28.188 1.00 61.97 520 VAL A CA 1
ATOM 4077 C C . VAL A 1 520 ? 18.483 -11.899 -29.539 1.00 61.97 520 VAL A C 1
ATOM 4079 O O . VAL A 1 520 ? 19.061 -12.210 -30.575 1.00 61.97 520 VAL A O 1
ATOM 4082 N N . ALA A 1 521 ? 17.423 -11.082 -29.546 1.00 69.25 521 ALA A N 1
ATOM 4083 C CA . ALA A 1 521 ? 16.730 -10.647 -30.762 1.00 69.25 521 ALA A CA 1
ATOM 4084 C C . ALA A 1 521 ? 16.485 -9.125 -30.788 1.00 69.25 521 ALA A C 1
ATOM 4086 O O . ALA A 1 521 ? 15.358 -8.662 -30.988 1.00 69.25 521 ALA A O 1
ATOM 4087 N N . VAL A 1 522 ? 17.533 -8.322 -30.576 1.00 76.06 522 VAL A N 1
ATOM 4088 C CA . VAL A 1 522 ? 17.430 -6.859 -30.690 1.00 76.06 522 VAL A CA 1
ATOM 4089 C C . VAL A 1 522 ? 17.402 -6.450 -32.174 1.00 76.06 522 VAL A C 1
ATOM 4091 O O . VAL A 1 522 ? 18.301 -6.853 -32.914 1.00 76.06 522 VAL A O 1
ATOM 4094 N N . PRO A 1 523 ? 16.415 -5.649 -32.637 1.00 67.38 523 PRO A N 1
ATOM 4095 C CA . PRO A 1 523 ? 16.322 -5.244 -34.040 1.00 67.38 523 PRO A CA 1
ATOM 4096 C C . PRO A 1 523 ? 17.512 -4.405 -34.521 1.00 67.38 523 PRO A C 1
ATOM 4098 O O . PRO A 1 523 ? 17.818 -3.344 -33.963 1.00 67.38 523 PRO A O 1
ATOM 4101 N N . ASP A 1 524 ? 18.120 -4.847 -35.617 1.00 68.94 524 ASP A N 1
ATOM 4102 C CA . ASP A 1 524 ? 19.238 -4.194 -36.293 1.00 68.94 524 ASP A CA 1
ATOM 4103 C C . ASP A 1 524 ? 18.929 -3.914 -37.778 1.00 68.94 524 ASP A C 1
ATOM 4105 O O . ASP A 1 524 ? 17.965 -4.430 -38.343 1.00 68.94 524 ASP A O 1
ATOM 4109 N N . LYS A 1 525 ? 19.721 -3.027 -38.390 1.00 62.50 525 LYS A N 1
ATOM 4110 C CA . LYS A 1 525 ? 19.541 -2.509 -39.753 1.00 62.50 525 LYS A CA 1
ATOM 4111 C C . LYS A 1 525 ? 20.268 -3.344 -40.815 1.00 62.50 525 LYS A C 1
ATOM 4113 O O . LYS A 1 525 ? 20.000 -3.158 -41.998 1.00 62.50 525 LYS A O 1
ATOM 4118 N N . ILE A 1 526 ? 21.174 -4.232 -40.402 1.00 62.47 526 ILE A N 1
ATOM 4119 C CA . ILE A 1 526 ? 21.979 -5.108 -41.264 1.00 62.47 526 ILE A CA 1
ATOM 4120 C C . ILE A 1 526 ? 21.528 -6.566 -41.083 1.00 62.47 526 ILE A C 1
ATOM 4122 O O . ILE A 1 526 ? 21.313 -7.277 -42.064 1.00 62.47 526 ILE A O 1
ATOM 4126 N N . ILE A 1 527 ? 21.337 -7.013 -39.838 1.00 62.72 527 ILE A N 1
ATOM 4127 C CA . ILE A 1 527 ? 21.001 -8.405 -39.511 1.00 62.72 527 ILE A CA 1
ATOM 4128 C C . ILE A 1 527 ? 19.497 -8.543 -39.229 1.00 62.72 527 ILE A C 1
ATOM 4130 O O . ILE A 1 527 ? 19.019 -8.303 -38.121 1.00 62.72 527 ILE A O 1
ATOM 4134 N N . SER A 1 528 ? 18.738 -9.008 -40.228 1.00 57.34 528 SER A N 1
ATOM 4135 C CA . SER A 1 528 ? 17.277 -9.202 -40.119 1.00 57.34 528 SER A CA 1
ATOM 4136 C C . SER A 1 528 ? 16.842 -10.298 -39.128 1.00 57.34 528 SER A C 1
ATOM 4138 O O . SER A 1 528 ? 15.653 -10.390 -38.823 1.00 57.34 528 SER A O 1
ATOM 4140 N N . ALA A 1 529 ? 17.766 -11.125 -38.631 1.00 61.34 529 ALA A N 1
ATOM 4141 C CA . ALA A 1 529 ? 17.513 -12.070 -37.537 1.00 61.34 529 ALA A CA 1
ATOM 4142 C C . ALA A 1 529 ? 17.548 -11.403 -36.143 1.00 61.34 529 ALA A C 1
ATOM 4144 O O . ALA A 1 529 ? 17.211 -12.043 -35.149 1.00 61.34 529 ALA A O 1
ATOM 4145 N N . GLY A 1 530 ? 17.943 -10.127 -36.071 1.00 62.88 530 GLY A N 1
ATOM 4146 C CA . GLY A 1 530 ? 18.328 -9.457 -34.834 1.00 62.88 530 GLY A CA 1
ATOM 4147 C C . GLY A 1 530 ? 19.768 -9.779 -34.425 1.00 62.88 530 GLY A C 1
ATOM 4148 O O . GLY A 1 530 ? 20.443 -10.608 -35.036 1.00 62.88 530 GLY A O 1
ATOM 4149 N N . VAL A 1 531 ? 20.242 -9.097 -33.386 1.00 74.44 531 VAL A N 1
ATOM 4150 C CA . VAL A 1 531 ? 21.573 -9.305 -32.792 1.00 74.44 531 VAL A CA 1
ATOM 4151 C C . VAL A 1 531 ? 21.440 -9.409 -31.277 1.00 74.44 531 VAL A C 1
ATOM 4153 O O . VAL A 1 531 ? 20.458 -8.938 -30.694 1.00 74.44 531 VAL A O 1
ATOM 4156 N N . GLY A 1 532 ? 22.455 -9.986 -30.636 1.00 78.00 532 GLY A N 1
ATOM 4157 C CA . GLY A 1 532 ? 22.609 -9.911 -29.190 1.00 78.00 532 GLY A CA 1
ATOM 4158 C C . GLY A 1 532 ? 22.699 -8.460 -28.707 1.00 78.00 532 GLY A C 1
ATOM 4159 O O . GLY A 1 532 ? 23.418 -7.637 -29.273 1.00 78.00 532 GLY A O 1
ATOM 4160 N N . GLY A 1 533 ? 21.969 -8.167 -27.640 1.00 86.56 533 GLY A N 1
ATOM 4161 C CA . GLY A 1 533 ? 22.021 -6.923 -26.886 1.00 86.56 533 GLY A CA 1
ATOM 4162 C C . GLY A 1 533 ? 21.629 -7.173 -25.432 1.00 86.56 533 GLY A C 1
ATOM 4163 O O . GLY A 1 533 ? 21.611 -8.317 -24.973 1.00 86.56 533 GLY A O 1
ATOM 4164 N N . LEU A 1 534 ? 21.305 -6.114 -24.695 1.00 91.25 534 LEU A N 1
ATOM 4165 C CA . LEU A 1 534 ? 21.012 -6.183 -23.259 1.00 91.25 534 LEU A CA 1
ATOM 4166 C C . LEU A 1 534 ? 19.675 -5.497 -22.969 1.00 91.25 534 LEU A C 1
ATOM 4168 O O . LEU A 1 534 ? 19.368 -4.455 -23.547 1.00 91.25 534 LEU A O 1
ATOM 4172 N N . ILE A 1 535 ? 18.870 -6.076 -22.082 1.00 93.62 535 ILE A N 1
ATOM 4173 C CA . ILE A 1 535 ? 17.680 -5.435 -21.519 1.00 93.62 535 ILE A CA 1
ATOM 4174 C C . ILE A 1 535 ? 17.934 -5.123 -20.046 1.00 93.62 535 ILE A C 1
ATOM 4176 O O . ILE A 1 535 ? 18.134 -6.017 -19.225 1.00 93.62 535 ILE A O 1
ATOM 4180 N N . ILE A 1 536 ? 17.929 -3.830 -19.740 1.00 95.62 536 ILE A N 1
ATOM 4181 C CA . ILE A 1 536 ? 18.054 -3.269 -18.399 1.00 95.62 536 ILE A CA 1
ATOM 4182 C C . ILE A 1 536 ? 16.647 -2.949 -17.905 1.00 95.62 536 ILE A C 1
ATOM 4184 O O . ILE A 1 536 ? 15.898 -2.269 -18.610 1.00 95.62 536 ILE A O 1
ATOM 4188 N N . THR A 1 537 ? 16.307 -3.364 -16.687 1.00 95.88 537 THR A N 1
ATOM 4189 C CA . THR A 1 537 ? 15.112 -2.884 -15.979 1.00 95.88 537 THR A CA 1
ATOM 4190 C C . THR A 1 537 ? 15.544 -2.261 -14.661 1.00 95.88 537 THR A C 1
ATOM 4192 O O . THR A 1 537 ? 16.165 -2.925 -13.841 1.00 95.88 537 THR A O 1
ATOM 4195 N N . ALA A 1 538 ? 15.242 -0.977 -14.469 1.00 95.94 538 ALA A N 1
ATOM 4196 C CA . ALA A 1 538 ? 15.609 -0.211 -13.284 1.00 95.94 538 ALA A CA 1
ATOM 4197 C C . ALA A 1 538 ? 14.358 0.318 -12.570 1.00 95.94 538 ALA A C 1
ATOM 4199 O O . ALA A 1 538 ? 13.572 1.074 -13.147 1.00 95.94 538 ALA A O 1
ATOM 4200 N N . HIS A 1 539 ? 14.209 -0.049 -11.303 1.00 95.56 539 HIS A N 1
ATOM 4201 C CA . HIS A 1 539 ? 13.206 0.452 -10.371 1.00 95.56 539 HIS A CA 1
ATOM 4202 C C . HIS A 1 539 ? 13.889 1.323 -9.313 1.00 95.56 539 HIS A C 1
ATOM 4204 O O . HIS A 1 539 ? 14.959 0.967 -8.815 1.00 95.56 539 HIS A O 1
ATOM 4210 N N . GLY A 1 540 ? 13.267 2.440 -8.932 1.00 94.81 540 GLY A N 1
ATOM 4211 C CA . GLY A 1 540 ? 13.812 3.293 -7.874 1.00 94.81 540 GLY A CA 1
ATOM 4212 C C . GLY A 1 540 ? 12.989 4.542 -7.570 1.00 94.81 540 GLY A C 1
ATOM 4213 O O . GLY A 1 540 ? 11.818 4.648 -7.954 1.00 94.81 540 GLY A O 1
ATOM 4214 N N . GLU A 1 541 ? 13.609 5.496 -6.872 1.00 95.12 541 GLU A N 1
ATOM 4215 C CA . GLU A 1 541 ? 13.053 6.827 -6.591 1.00 95.12 541 GLU A CA 1
ATOM 4216 C C . GLU A 1 541 ? 13.759 7.946 -7.377 1.00 95.12 541 GLU A C 1
ATOM 4218 O O . GLU A 1 541 ? 14.902 7.799 -7.800 1.00 95.12 541 GLU A O 1
ATOM 4223 N N . PHE A 1 542 ? 13.083 9.082 -7.559 1.00 95.81 542 PHE A N 1
ATOM 4224 C CA . PHE A 1 542 ? 13.717 10.350 -7.936 1.00 95.81 542 PHE A CA 1
ATOM 4225 C C . PHE A 1 542 ? 13.026 11.530 -7.248 1.00 95.81 542 PHE A C 1
ATOM 4227 O O . PHE A 1 542 ? 11.844 11.466 -6.901 1.00 95.81 542 PHE A O 1
ATOM 4234 N N . MET A 1 543 ? 13.761 12.621 -7.062 1.00 94.69 543 MET A N 1
ATOM 4235 C CA . MET A 1 543 ? 13.246 13.913 -6.611 1.00 94.69 543 MET A CA 1
ATOM 4236 C C . MET A 1 543 ? 13.051 14.848 -7.811 1.00 94.69 543 MET A C 1
ATOM 4238 O O . MET A 1 543 ? 13.808 14.788 -8.780 1.00 94.69 543 MET A O 1
ATOM 4242 N N . GLN A 1 544 ? 12.025 15.691 -7.754 1.00 90.44 544 GLN A N 1
ATOM 4243 C CA . GLN A 1 544 ? 11.742 16.750 -8.725 1.00 90.44 544 GLN A CA 1
ATOM 4244 C C . GLN A 1 544 ? 12.191 18.130 -8.207 1.00 90.44 544 GLN A C 1
ATOM 4246 O O . GLN A 1 544 ? 12.450 18.296 -7.017 1.00 90.44 544 GLN A O 1
ATOM 4251 N N . GLU A 1 545 ? 12.246 19.135 -9.088 1.00 83.12 545 GLU A N 1
ATOM 4252 C CA . GLU A 1 545 ? 12.610 20.529 -8.750 1.00 83.12 545 GLU A CA 1
ATOM 4253 C C . GLU A 1 545 ? 11.691 21.180 -7.700 1.00 83.12 545 GLU A C 1
ATOM 4255 O O . GLU A 1 545 ? 12.138 22.011 -6.915 1.00 83.12 545 GLU A O 1
ATOM 4260 N N . ASP A 1 546 ? 10.422 20.769 -7.636 1.00 81.56 546 ASP A N 1
ATOM 4261 C CA . ASP A 1 546 ? 9.447 21.173 -6.611 1.00 81.56 546 ASP A CA 1
ATOM 4262 C C . ASP A 1 546 ? 9.631 20.427 -5.267 1.00 81.56 546 ASP A C 1
ATOM 4264 O O . ASP A 1 546 ? 8.775 20.493 -4.383 1.00 81.56 546 ASP A O 1
ATOM 4268 N N . GLY A 1 547 ? 10.734 19.683 -5.114 1.00 84.12 547 GLY A N 1
ATOM 4269 C CA . GLY A 1 547 ? 11.032 18.820 -3.969 1.00 84.12 547 GLY A CA 1
ATOM 4270 C C . GLY A 1 547 ? 10.202 17.533 -3.926 1.00 84.12 547 GLY A C 1
ATOM 4271 O O . GLY A 1 547 ? 10.337 16.741 -2.990 1.00 84.12 547 GLY A O 1
ATOM 4272 N N . MET A 1 548 ? 9.330 17.293 -4.910 1.00 86.81 548 MET A N 1
ATOM 4273 C CA . MET A 1 548 ? 8.379 16.189 -4.871 1.00 86.81 548 MET A CA 1
ATOM 4274 C C . MET A 1 548 ? 9.065 14.864 -5.202 1.00 86.81 548 MET A C 1
ATOM 4276 O O . MET A 1 548 ? 9.638 14.684 -6.278 1.00 86.81 548 MET A O 1
ATOM 4280 N N . LYS A 1 549 ? 8.993 13.906 -4.273 1.00 90.75 549 LYS A N 1
ATOM 4281 C CA . LYS A 1 549 ? 9.554 12.571 -4.484 1.00 90.75 549 LYS A CA 1
ATOM 4282 C C . LYS A 1 549 ? 8.602 11.689 -5.304 1.00 90.75 549 LYS A C 1
ATOM 4284 O O . LYS A 1 549 ? 7.385 11.700 -5.097 1.00 90.75 549 LYS A O 1
ATOM 4289 N N . ARG A 1 550 ? 9.161 10.905 -6.224 1.00 92.44 550 ARG A N 1
ATOM 4290 C CA . ARG A 1 550 ? 8.474 9.954 -7.110 1.00 92.44 550 ARG A CA 1
ATOM 4291 C C . ARG A 1 550 ? 9.144 8.592 -7.047 1.00 92.44 550 ARG A C 1
ATOM 4293 O O . ARG A 1 550 ? 10.309 8.494 -6.673 1.00 92.44 550 ARG A O 1
ATOM 4300 N N . SER A 1 551 ? 8.421 7.565 -7.478 1.00 95.06 551 SER A N 1
ATOM 4301 C CA . SER A 1 551 ? 9.021 6.286 -7.860 1.00 95.06 551 SER A CA 1
ATOM 4302 C C . SER A 1 551 ? 8.851 6.068 -9.362 1.00 95.06 551 SER A C 1
ATOM 4304 O O . SER A 1 551 ? 7.921 6.606 -9.977 1.00 95.06 551 SER A O 1
ATOM 4306 N N . PHE A 1 552 ? 9.740 5.279 -9.952 1.00 96.75 552 PHE A N 1
ATOM 4307 C CA . PHE A 1 552 ? 9.733 4.984 -11.380 1.00 96.75 552 PHE A CA 1
ATOM 4308 C C . PHE A 1 552 ? 10.128 3.535 -11.665 1.00 96.75 552 PHE A C 1
ATOM 4310 O O . PHE A 1 552 ? 10.723 2.860 -10.826 1.00 96.75 552 PHE A O 1
ATOM 4317 N N . ASP A 1 553 ? 9.797 3.097 -12.877 1.00 97.12 553 ASP A N 1
ATOM 4318 C CA . ASP A 1 553 ? 10.173 1.804 -13.442 1.00 97.12 553 ASP A CA 1
ATOM 4319 C C . ASP A 1 553 ? 10.593 2.060 -14.898 1.00 97.12 553 ASP A C 1
ATOM 4321 O O . ASP A 1 553 ? 9.771 2.520 -15.695 1.00 97.12 553 ASP A O 1
ATOM 4325 N N . ARG A 1 554 ? 11.866 1.850 -15.253 1.00 97.62 554 ARG A N 1
ATOM 4326 C CA . ARG A 1 554 ? 12.406 2.162 -16.588 1.00 97.62 554 ARG A CA 1
ATOM 4327 C C . ARG A 1 554 ? 13.064 0.941 -17.216 1.00 97.62 554 ARG A C 1
ATOM 4329 O O . ARG A 1 554 ? 13.982 0.371 -16.637 1.00 97.62 554 ARG A O 1
ATOM 4336 N N . THR A 1 555 ? 12.623 0.578 -18.416 1.00 97.50 555 THR A N 1
ATOM 4337 C CA . THR A 1 555 ? 13.178 -0.535 -19.195 1.00 97.50 555 THR A CA 1
ATOM 4338 C C . THR A 1 555 ? 13.889 0.006 -20.428 1.00 97.50 555 THR A C 1
ATOM 4340 O O . THR A 1 555 ? 13.261 0.648 -21.273 1.00 97.50 555 THR A O 1
ATOM 4343 N N . ILE A 1 556 ? 15.188 -0.270 -20.540 1.00 97.25 556 ILE A N 1
ATOM 4344 C CA . ILE A 1 556 ? 16.053 0.185 -21.632 1.00 97.25 556 ILE A CA 1
ATOM 4345 C C . ILE A 1 556 ? 16.614 -1.042 -22.352 1.00 97.25 556 ILE A C 1
ATOM 4347 O O . ILE A 1 556 ? 17.233 -1.906 -21.737 1.00 97.25 556 ILE A O 1
ATOM 4351 N N . VAL A 1 557 ? 16.405 -1.116 -23.665 1.00 95.12 557 VAL A N 1
ATOM 4352 C CA . VAL A 1 557 ? 16.981 -2.146 -24.536 1.00 95.12 557 VAL A CA 1
ATOM 4353 C C . VAL A 1 557 ? 18.169 -1.546 -25.277 1.00 95.12 557 VAL A C 1
ATOM 4355 O O . VAL A 1 557 ? 17.994 -0.672 -26.130 1.00 95.12 557 VAL A O 1
ATOM 4358 N N . LEU A 1 558 ? 19.362 -2.033 -24.954 1.00 93.62 558 LEU A N 1
ATOM 4359 C CA . LEU A 1 558 ? 20.610 -1.742 -25.648 1.00 93.62 558 LEU A CA 1
ATOM 4360 C C . LEU A 1 558 ? 20.834 -2.750 -26.780 1.00 93.62 558 LEU A C 1
ATOM 4362 O O . LEU A 1 558 ? 20.557 -3.940 -26.634 1.00 93.62 558 LEU A O 1
ATOM 4366 N N . GLY A 1 559 ? 21.386 -2.277 -27.891 1.00 91.12 559 GLY A N 1
ATOM 4367 C CA . GLY A 1 559 ? 21.894 -3.103 -28.987 1.00 91.12 559 GLY A CA 1
ATOM 4368 C C . GLY A 1 559 ? 23.147 -2.481 -29.606 1.00 91.12 559 GLY A C 1
ATOM 4369 O O . GLY A 1 559 ? 23.527 -1.377 -29.205 1.00 91.12 559 GLY A O 1
ATOM 4370 N N . PRO A 1 560 ? 23.784 -3.144 -30.586 1.00 88.31 560 PRO A N 1
ATOM 4371 C CA . PRO A 1 560 ? 24.953 -2.600 -31.273 1.00 88.31 560 PRO A CA 1
ATOM 4372 C C . PRO A 1 560 ? 24.628 -1.274 -31.978 1.00 88.31 560 PRO A C 1
ATOM 4374 O O . PRO A 1 560 ? 23.535 -1.089 -32.531 1.00 88.31 560 PRO A O 1
ATOM 4377 N N . GLY A 1 561 ? 25.574 -0.335 -31.939 1.00 86.50 561 GLY A N 1
ATOM 4378 C CA . GLY A 1 561 ? 25.398 1.027 -32.434 1.00 86.50 561 GLY A CA 1
ATOM 4379 C C . GLY A 1 561 ? 26.692 1.840 -32.490 1.00 86.50 561 GLY A C 1
ATOM 4380 O O . GLY A 1 561 ? 27.777 1.335 -32.227 1.00 86.50 561 GLY A O 1
ATOM 4381 N N . ALA A 1 562 ? 26.564 3.114 -32.862 1.00 83.00 562 ALA A N 1
ATOM 4382 C CA . ALA A 1 562 ? 27.692 4.021 -33.100 1.00 83.00 562 ALA A CA 1
ATOM 4383 C C . ALA A 1 562 ? 28.014 4.963 -31.920 1.00 83.00 562 ALA A C 1
ATOM 4385 O O . ALA A 1 562 ? 28.785 5.902 -32.100 1.00 83.00 562 ALA A O 1
ATOM 4386 N N . GLY A 1 563 ? 27.405 4.754 -30.748 1.00 83.31 563 GLY A N 1
ATOM 4387 C CA . GLY A 1 563 ? 27.726 5.500 -29.530 1.00 83.31 563 GLY A CA 1
ATOM 4388 C C . GLY A 1 563 ? 28.890 4.888 -28.753 1.00 83.31 563 GLY A C 1
ATOM 4389 O O . GLY A 1 563 ? 29.395 3.812 -29.091 1.00 83.31 563 GLY A O 1
ATOM 4390 N N . SER A 1 564 ? 29.284 5.558 -27.671 1.00 82.44 564 SER A N 1
ATOM 4391 C CA . SER A 1 564 ? 30.248 5.070 -26.681 1.00 82.44 564 SER A CA 1
ATOM 4392 C C . SER A 1 564 ? 30.017 3.604 -26.300 1.00 82.44 564 SER A C 1
ATOM 4394 O O . SER A 1 564 ? 28.892 3.165 -26.079 1.00 82.44 564 SER A O 1
ATOM 4396 N 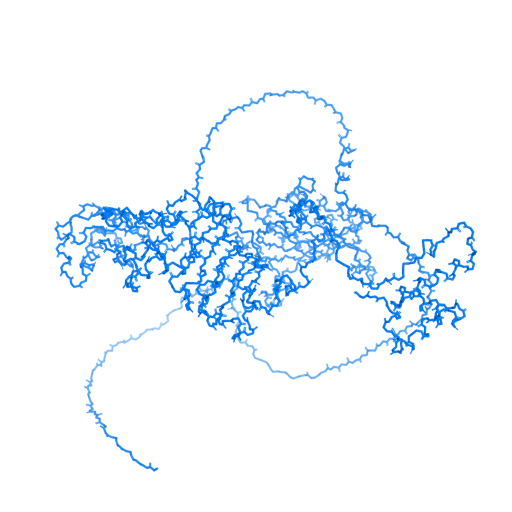N . GLY A 1 565 ? 31.101 2.823 -26.263 1.00 81.06 565 GLY A N 1
ATOM 4397 C CA . GLY A 1 565 ? 31.053 1.375 -26.025 1.00 81.06 565 GLY A CA 1
ATOM 4398 C C . GLY A 1 565 ? 30.512 0.531 -27.191 1.00 81.06 565 GLY A C 1
ATOM 4399 O O . GLY A 1 565 ? 30.348 -0.673 -27.022 1.00 81.06 565 GLY A O 1
ATOM 4400 N N . GLY A 1 566 ? 30.235 1.119 -28.362 1.00 86.69 566 GLY A N 1
ATOM 4401 C CA . GLY A 1 566 ? 29.698 0.397 -29.525 1.00 86.69 566 GLY A CA 1
ATOM 4402 C C . GLY A 1 566 ? 28.208 0.058 -29.411 1.00 86.69 566 GLY A C 1
ATOM 4403 O O . GLY A 1 566 ? 27.730 -0.874 -30.061 1.00 86.69 566 GLY A O 1
ATOM 4404 N N . ILE A 1 567 ? 27.468 0.793 -28.574 1.00 91.31 567 ILE A N 1
ATOM 4405 C CA . ILE A 1 567 ? 26.050 0.551 -28.283 1.00 91.31 567 ILE A CA 1
ATOM 4406 C C . ILE A 1 567 ? 25.143 1.705 -28.725 1.00 91.31 567 ILE A C 1
ATOM 4408 O O . ILE A 1 567 ? 25.578 2.819 -29.015 1.00 91.31 567 ILE A O 1
ATOM 4412 N N . ARG A 1 568 ? 23.840 1.422 -28.766 1.00 93.19 568 ARG A N 1
ATOM 4413 C CA . ARG A 1 568 ? 22.744 2.396 -28.850 1.00 93.19 568 ARG A CA 1
ATOM 4414 C C . ARG A 1 568 ? 21.530 1.899 -28.067 1.00 93.19 568 ARG A C 1
ATOM 4416 O O . ARG A 1 568 ? 21.309 0.693 -27.943 1.00 93.19 568 ARG A O 1
ATOM 4423 N N . VAL A 1 569 ? 20.696 2.827 -27.616 1.00 95.50 569 VAL A N 1
ATOM 4424 C CA . VAL A 1 569 ? 19.350 2.539 -27.116 1.00 95.50 569 VAL A CA 1
ATOM 4425 C C . VAL A 1 569 ? 18.438 2.261 -28.309 1.00 95.50 569 VAL A C 1
ATOM 4427 O O . VAL A 1 569 ? 18.278 3.095 -29.199 1.00 95.50 569 VAL A O 1
ATOM 4430 N N . VAL A 1 570 ? 17.814 1.087 -28.326 1.00 94.25 570 VAL A N 1
ATOM 4431 C CA . VAL A 1 570 ? 16.838 0.681 -29.351 1.00 94.25 570 VAL A CA 1
ATOM 4432 C C . VAL A 1 570 ? 15.411 0.961 -28.876 1.00 94.25 570 VAL A C 1
ATOM 4434 O O . VAL A 1 570 ? 14.576 1.427 -29.652 1.00 94.25 570 VAL A O 1
ATOM 4437 N N . SER A 1 571 ? 15.147 0.762 -27.582 1.00 95.31 571 SER A N 1
ATOM 4438 C CA . SER A 1 571 ? 13.883 1.115 -26.932 1.00 95.31 571 SER A CA 1
ATOM 4439 C C . SER A 1 571 ? 14.126 1.610 -25.506 1.00 95.31 571 SER A C 1
ATOM 4441 O O . SER A 1 571 ? 14.881 0.983 -24.772 1.00 95.31 571 SER A O 1
ATOM 4443 N N . ASP A 1 572 ? 13.443 2.676 -25.096 1.00 97.62 572 ASP A N 1
ATOM 4444 C CA . ASP A 1 572 ? 13.391 3.178 -23.716 1.00 97.62 572 ASP A CA 1
ATOM 4445 C C . ASP A 1 572 ? 11.925 3.398 -23.306 1.00 97.62 572 ASP A C 1
ATOM 4447 O O . ASP A 1 572 ? 11.155 4.099 -23.972 1.00 97.62 572 ASP A O 1
ATOM 4451 N N . MET A 1 573 ? 11.510 2.738 -22.228 1.00 97.69 573 MET A N 1
ATOM 4452 C CA . MET A 1 573 ? 10.150 2.787 -21.701 1.00 97.69 573 MET A CA 1
ATOM 4453 C C . MET A 1 573 ? 10.185 3.207 -20.238 1.00 97.69 573 MET A C 1
ATOM 4455 O O . MET A 1 573 ? 10.694 2.470 -19.400 1.00 97.69 573 MET A O 1
ATOM 4459 N N . MET A 1 574 ? 9.611 4.369 -19.922 1.00 97.12 574 MET A N 1
ATOM 4460 C CA . MET A 1 574 ? 9.628 4.939 -18.571 1.00 97.12 574 MET A CA 1
ATOM 4461 C C . MET A 1 574 ? 8.221 4.986 -17.969 1.00 97.12 574 MET A C 1
ATOM 4463 O O . MET A 1 574 ? 7.342 5.678 -18.479 1.00 97.12 574 MET A O 1
ATOM 4467 N N . THR A 1 575 ? 8.003 4.310 -16.846 1.00 97.56 575 THR A N 1
ATOM 4468 C CA . THR A 1 575 ? 6.805 4.474 -16.016 1.00 97.56 575 THR A CA 1
ATOM 4469 C C . THR A 1 575 ? 7.112 5.425 -14.867 1.00 97.56 575 THR A C 1
ATOM 4471 O O . THR A 1 575 ? 8.063 5.211 -14.122 1.00 97.56 575 THR A O 1
ATOM 4474 N N . VAL A 1 576 ? 6.294 6.466 -14.706 1.00 96.06 576 VAL A N 1
ATOM 4475 C CA . VAL A 1 576 ? 6.335 7.387 -13.562 1.00 96.06 576 VAL A CA 1
ATOM 4476 C C . VAL A 1 576 ? 5.098 7.151 -12.707 1.00 96.06 576 VAL A C 1
ATOM 4478 O O . VAL A 1 576 ? 3.970 7.155 -13.213 1.00 96.06 576 VAL A O 1
ATOM 4481 N N . ARG A 1 577 ? 5.301 6.951 -11.405 1.00 93.50 577 ARG A N 1
ATOM 4482 C CA . ARG A 1 577 ? 4.246 6.637 -10.436 1.00 93.50 577 ARG A CA 1
ATOM 4483 C C . ARG A 1 577 ? 4.341 7.515 -9.187 1.00 93.50 577 ARG A C 1
ATOM 4485 O O . ARG A 1 577 ? 5.265 8.316 -9.026 1.00 93.50 577 ARG A O 1
ATOM 4492 N N . ALA A 1 578 ? 3.346 7.411 -8.308 1.00 90.75 578 ALA A N 1
ATOM 4493 C CA . ALA A 1 578 ? 3.456 8.002 -6.977 1.00 90.75 578 ALA A CA 1
ATOM 4494 C C . ALA A 1 578 ? 4.599 7.328 -6.195 1.00 90.75 578 ALA A C 1
ATOM 4496 O O . ALA A 1 578 ? 4.966 6.189 -6.495 1.00 90.75 578 ALA A O 1
ATOM 4497 N N . TYR A 1 579 ? 5.163 8.030 -5.208 1.00 90.94 579 TYR A N 1
ATOM 4498 C CA . TYR A 1 579 ? 6.176 7.438 -4.339 1.00 90.94 579 TYR A CA 1
ATOM 4499 C C . TYR A 1 579 ? 5.596 6.241 -3.575 1.00 90.94 579 TYR A C 1
ATOM 4501 O O . TYR A 1 579 ? 4.538 6.346 -2.948 1.00 90.94 579 TYR A O 1
ATOM 4509 N N . GLY A 1 580 ? 6.274 5.100 -3.682 1.00 87.88 580 GLY A N 1
ATOM 4510 C CA . GLY A 1 580 ? 5.825 3.819 -3.135 1.00 87.88 580 GLY A CA 1
ATOM 4511 C C . GLY A 1 580 ? 6.818 3.159 -2.183 1.00 87.88 580 GLY A C 1
ATOM 4512 O O . GLY A 1 580 ? 6.627 1.986 -1.889 1.00 87.88 580 GLY A O 1
ATOM 4513 N N . GLY A 1 581 ? 7.863 3.879 -1.762 1.00 88.25 581 GLY A N 1
ATOM 4514 C CA . GLY A 1 581 ? 8.990 3.305 -1.027 1.00 88.25 581 GLY A CA 1
ATOM 4515 C C . GLY A 1 581 ? 9.905 2.431 -1.900 1.00 88.25 581 GLY A C 1
ATOM 4516 O O . GLY A 1 581 ? 9.816 2.454 -3.134 1.00 88.25 581 GLY A O 1
ATOM 4517 N N . TYR A 1 582 ? 10.803 1.698 -1.242 1.00 87.81 582 TYR A N 1
ATOM 4518 C CA . TYR A 1 582 ? 11.767 0.756 -1.843 1.00 87.81 582 TYR A CA 1
ATOM 4519 C C . TYR A 1 582 ? 11.840 -0.590 -1.088 1.00 87.81 582 TYR A C 1
ATOM 4521 O O . TYR A 1 582 ? 12.569 -1.501 -1.471 1.00 87.81 582 TYR A O 1
ATOM 4529 N N . GLU A 1 583 ? 11.026 -0.760 -0.045 1.00 83.50 583 GLU A N 1
ATOM 4530 C CA . GLU A 1 583 ? 11.014 -1.910 0.868 1.00 83.50 583 GLU A CA 1
ATOM 4531 C C . GLU A 1 583 ? 10.656 -3.222 0.154 1.00 83.50 583 GLU A C 1
ATOM 4533 O O . GLU A 1 583 ? 11.000 -4.300 0.627 1.00 83.50 583 GLU A O 1
ATOM 4538 N N . ALA A 1 584 ? 10.002 -3.138 -1.010 1.00 81.25 584 ALA A N 1
ATOM 4539 C CA . ALA A 1 584 ? 9.610 -4.279 -1.835 1.00 81.25 584 ALA A CA 1
ATOM 4540 C C . ALA A 1 584 ? 10.792 -5.123 -2.357 1.00 81.25 584 ALA A C 1
ATOM 4542 O O . ALA A 1 584 ? 10.570 -6.264 -2.757 1.00 81.25 584 ALA A O 1
ATOM 4543 N N . TRP A 1 585 ? 12.017 -4.585 -2.355 1.00 81.62 585 TRP A N 1
ATOM 4544 C CA . TRP A 1 585 ? 13.251 -5.304 -2.705 1.00 81.62 585 TRP A CA 1
ATOM 4545 C C . TRP A 1 585 ? 14.338 -5.238 -1.623 1.00 81.62 585 TRP A C 1
ATOM 4547 O O . TRP A 1 585 ? 15.447 -5.728 -1.832 1.00 81.62 585 TRP A O 1
ATOM 4557 N N . VAL A 1 586 ? 14.025 -4.694 -0.444 1.00 75.56 586 VAL A N 1
ATOM 4558 C CA . VAL A 1 586 ? 14.887 -4.836 0.734 1.00 75.56 586 VAL A CA 1
ATOM 4559 C C . VAL A 1 586 ? 14.707 -6.261 1.274 1.00 75.56 586 VAL A C 1
ATOM 4561 O O . VAL A 1 586 ? 13.581 -6.641 1.601 1.00 75.56 586 VAL A O 1
ATOM 4564 N N . PRO A 1 587 ? 15.773 -7.076 1.405 1.00 64.25 587 PRO A N 1
ATOM 4565 C CA . PRO A 1 587 ? 15.655 -8.397 2.011 1.00 64.25 587 PRO A CA 1
ATOM 4566 C C . PRO A 1 587 ? 15.115 -8.278 3.440 1.00 64.25 587 PRO A C 1
ATOM 4568 O O . PRO A 1 587 ? 15.669 -7.536 4.249 1.00 64.25 587 PRO A O 1
ATOM 4571 N N . ASN A 1 588 ? 14.041 -9.011 3.750 1.00 54.19 588 ASN A N 1
ATOM 4572 C CA . ASN A 1 588 ? 13.359 -8.945 5.046 1.00 54.19 588 ASN A CA 1
ATOM 4573 C C . ASN A 1 588 ? 14.320 -9.248 6.210 1.00 54.19 588 ASN A C 1
ATOM 4575 O O . ASN A 1 588 ? 14.537 -10.404 6.569 1.00 54.19 588 ASN A O 1
ATOM 4579 N N . SER A 1 589 ? 14.818 -8.205 6.875 1.00 44.78 589 SER A N 1
ATOM 4580 C CA . SER A 1 589 ? 15.605 -8.271 8.115 1.00 44.78 589 SER A CA 1
ATOM 4581 C C . SER A 1 589 ? 14.723 -8.571 9.339 1.00 44.78 589 SER A C 1
ATOM 4583 O O . SER A 1 589 ? 14.884 -8.012 10.424 1.00 44.78 589 SER A O 1
ATOM 4585 N N . THR A 1 590 ? 13.741 -9.460 9.167 1.00 36.88 590 THR A N 1
ATOM 4586 C CA . THR A 1 590 ? 12.751 -9.800 10.190 1.00 36.88 590 THR A CA 1
ATOM 4587 C C . THR A 1 590 ? 13.253 -10.956 11.050 1.00 36.88 590 THR A C 1
ATOM 4589 O O . THR A 1 590 ? 13.198 -12.111 10.644 1.00 36.88 590 THR A O 1
ATOM 4592 N N . THR A 1 591 ? 13.688 -10.623 12.268 1.00 31.64 591 THR A N 1
ATOM 4593 C CA . THR A 1 591 ? 13.993 -11.546 13.378 1.00 31.64 591 THR A CA 1
ATOM 4594 C C . THR A 1 591 ? 14.991 -12.671 13.085 1.00 31.64 591 THR A C 1
ATOM 4596 O O . THR A 1 591 ? 14.635 -13.744 12.604 1.00 31.64 591 THR A O 1
ATOM 4599 N N . GLN A 1 592 ? 16.210 -12.506 13.610 1.00 30.08 592 GLN A N 1
ATOM 4600 C CA . GLN A 1 592 ? 16.858 -13.641 14.268 1.00 30.08 592 GLN A CA 1
ATOM 4601 C C . GLN A 1 592 ? 15.874 -14.192 15.312 1.00 30.08 592 GLN A C 1
ATOM 4603 O O . GLN A 1 592 ? 15.476 -13.460 16.220 1.00 30.08 592 GLN A O 1
ATOM 4608 N N . MET A 1 593 ? 15.472 -15.458 15.200 1.00 27.92 593 MET A N 1
ATOM 4609 C CA . MET A 1 593 ? 14.966 -16.159 16.380 1.00 27.92 593 MET A CA 1
ATOM 4610 C C . MET A 1 593 ? 16.158 -16.445 17.303 1.00 27.92 593 MET A C 1
ATOM 4612 O O . MET A 1 593 ? 17.236 -16.767 16.793 1.00 27.92 593 MET A O 1
ATOM 4616 N N . PRO A 1 594 ? 16.003 -16.377 18.638 1.00 31.28 594 PRO A N 1
ATOM 4617 C CA . PRO A 1 594 ? 16.981 -17.000 19.519 1.00 31.28 594 PRO A CA 1
ATOM 4618 C C . PRO A 1 594 ? 17.065 -18.500 19.177 1.00 31.28 594 PRO A C 1
ATOM 4620 O O . PRO A 1 594 ? 16.048 -19.089 18.792 1.00 31.28 594 PRO A O 1
ATOM 4623 N N . PRO A 1 595 ? 18.240 -19.140 19.296 1.00 31.92 595 PRO A N 1
ATOM 4624 C CA . PRO A 1 595 ? 18.360 -20.568 19.039 1.00 31.92 595 PRO A CA 1
ATOM 4625 C C . PRO A 1 595 ? 17.487 -21.335 20.037 1.00 31.92 595 PRO A C 1
ATOM 4627 O O . PRO A 1 595 ? 17.778 -21.375 21.233 1.00 31.92 595 PRO A O 1
ATOM 4630 N N . PHE A 1 596 ? 16.404 -21.938 19.543 1.00 27.23 596 PHE A N 1
ATOM 4631 C CA . PHE A 1 596 ? 15.551 -22.821 20.333 1.00 27.23 596 PHE A CA 1
ATOM 4632 C C . PHE A 1 596 ? 16.339 -24.084 20.679 1.00 27.23 596 PHE A C 1
ATOM 4634 O O . PHE A 1 596 ? 16.409 -25.033 19.901 1.00 27.23 596 PHE A O 1
ATOM 4641 N N . ASN A 1 597 ? 16.955 -24.073 21.858 1.00 35.59 597 ASN A N 1
ATOM 4642 C CA . ASN A 1 597 ? 17.719 -25.192 22.386 1.00 35.59 597 ASN A CA 1
ATOM 4643 C C . ASN A 1 597 ? 16.749 -26.255 22.932 1.00 35.59 597 ASN A C 1
ATOM 4645 O O . ASN A 1 597 ? 16.489 -26.319 24.133 1.00 35.59 597 ASN A O 1
ATOM 4649 N N . VAL A 1 598 ? 16.134 -27.028 22.032 1.00 28.88 598 VAL A N 1
ATOM 4650 C CA . VAL A 1 598 ? 15.131 -28.042 22.387 1.00 28.88 598 VAL A CA 1
ATOM 4651 C C . VAL A 1 598 ? 15.830 -29.336 22.801 1.00 28.88 598 VAL A C 1
ATOM 4653 O O . VAL A 1 598 ? 16.347 -30.076 21.966 1.00 28.88 598 VAL A O 1
ATOM 4656 N N . SER A 1 599 ? 15.824 -29.630 24.099 1.00 30.45 599 SER A N 1
ATOM 4657 C CA . SER A 1 599 ? 16.285 -30.905 24.649 1.00 30.45 599 SER A CA 1
ATOM 4658 C C . SER A 1 599 ? 15.350 -32.045 24.226 1.00 30.45 599 SER A C 1
ATOM 4660 O O . SER A 1 599 ? 14.288 -32.269 24.805 1.00 30.45 599 SER A O 1
ATOM 4662 N N . SER A 1 600 ? 15.747 -32.790 23.195 1.00 29.22 600 SER A N 1
ATOM 4663 C CA . SER A 1 600 ? 14.952 -33.878 22.623 1.00 29.22 600 SER A CA 1
ATOM 4664 C C . SER A 1 600 ? 14.941 -35.130 23.512 1.00 29.22 600 SER A C 1
ATOM 4666 O O . SER A 1 600 ? 15.763 -36.035 23.339 1.00 29.22 600 SER A O 1
ATOM 4668 N N . GLN A 1 601 ? 13.980 -35.224 24.435 1.00 29.02 601 GLN A N 1
ATOM 4669 C CA . GLN A 1 601 ? 13.571 -36.527 24.969 1.00 29.02 601 GLN A CA 1
ATOM 4670 C C . GLN A 1 601 ? 12.860 -37.338 23.874 1.00 29.02 601 GLN A C 1
ATOM 4672 O O . GLN A 1 601 ? 12.096 -36.806 23.070 1.00 29.02 601 GLN A O 1
ATOM 4677 N N . GLN A 1 602 ? 13.175 -38.632 23.801 1.00 33.38 602 GLN A N 1
ATOM 4678 C CA . GLN A 1 602 ? 12.810 -39.487 22.673 1.00 33.38 602 GLN A CA 1
ATOM 4679 C C . GLN A 1 602 ? 11.350 -39.953 22.742 1.00 33.38 602 GLN A C 1
ATOM 4681 O O . GLN A 1 602 ? 10.971 -40.638 23.688 1.00 33.38 602 GLN A O 1
ATOM 4686 N N . ILE A 1 603 ? 10.597 -39.753 21.659 1.00 24.23 603 ILE A N 1
ATOM 4687 C CA . ILE A 1 603 ? 9.552 -40.698 21.239 1.00 24.23 603 ILE A CA 1
ATOM 4688 C C . ILE A 1 603 ? 9.854 -41.075 19.789 1.00 24.23 603 ILE A C 1
ATOM 4690 O O . ILE A 1 603 ? 10.004 -40.209 18.929 1.00 24.23 603 ILE A O 1
ATOM 4694 N N . ARG A 1 604 ? 10.020 -42.375 19.527 1.00 26.58 604 ARG A N 1
ATOM 4695 C CA . ARG A 1 604 ? 10.446 -42.887 18.219 1.00 26.58 604 ARG A CA 1
ATOM 4696 C C . ARG A 1 604 ? 9.237 -43.212 17.348 1.00 26.58 604 ARG A C 1
ATOM 4698 O O . ARG A 1 604 ? 8.443 -44.076 17.700 1.00 26.58 604 ARG A O 1
ATOM 4705 N N . SER A 1 605 ? 9.178 -42.613 16.166 1.00 25.14 605 SER A N 1
ATOM 4706 C CA . SER A 1 605 ? 8.578 -43.240 14.985 1.00 25.14 605 SER A CA 1
ATOM 4707 C C . SER A 1 605 ? 9.461 -42.897 13.787 1.00 25.14 605 SER A C 1
ATOM 4709 O O . SER A 1 605 ? 9.922 -41.764 13.659 1.00 25.14 605 SER A O 1
ATOM 4711 N N . SER A 1 606 ? 9.809 -43.901 12.986 1.00 24.81 606 SER A N 1
ATOM 4712 C CA . SER A 1 606 ? 10.823 -43.789 11.936 1.00 24.81 606 SER A CA 1
ATOM 4713 C C . SER A 1 606 ? 10.176 -43.645 10.558 1.00 24.81 606 SER A C 1
ATOM 4715 O O . SER A 1 606 ? 9.450 -44.557 10.154 1.00 24.81 606 SER A O 1
ATOM 4717 N N . PRO A 1 607 ? 10.487 -42.586 9.791 1.00 28.75 607 PRO A N 1
ATOM 4718 C CA . PRO A 1 607 ? 10.401 -42.650 8.337 1.00 28.75 607 PRO A CA 1
ATOM 4719 C C . PRO A 1 607 ? 11.318 -43.770 7.824 1.00 28.75 607 PRO A C 1
ATOM 4721 O O . PRO A 1 607 ? 12.366 -44.032 8.422 1.00 28.75 607 PRO A O 1
ATOM 4724 N N . ALA A 1 608 ? 10.946 -44.422 6.723 1.00 27.56 608 ALA A N 1
ATOM 4725 C CA . ALA A 1 608 ? 11.841 -45.367 6.060 1.00 27.56 608 ALA A CA 1
ATOM 4726 C C . ALA A 1 608 ? 13.084 -44.627 5.515 1.00 27.56 608 ALA A C 1
ATOM 4728 O O . ALA A 1 608 ? 12.948 -43.500 5.025 1.00 27.56 608 ALA A O 1
ATOM 4729 N N . PRO A 1 609 ? 14.291 -45.214 5.597 1.00 32.88 609 PRO A N 1
ATOM 4730 C CA . PRO A 1 609 ? 15.488 -44.585 5.060 1.00 32.88 609 PRO A CA 1
ATOM 4731 C C . PRO A 1 609 ? 15.456 -44.601 3.529 1.00 32.88 609 PRO A C 1
ATOM 4733 O O . PRO A 1 609 ? 15.390 -45.662 2.914 1.00 32.88 609 PRO A O 1
ATOM 4736 N N . ILE A 1 610 ? 15.575 -43.424 2.911 1.00 42.41 610 ILE A N 1
ATOM 4737 C CA . ILE A 1 610 ? 16.014 -43.330 1.514 1.00 42.41 610 ILE A CA 1
ATOM 4738 C C . ILE A 1 610 ? 17.467 -43.840 1.475 1.00 42.41 610 ILE A C 1
ATOM 4740 O O . ILE A 1 610 ? 18.266 -43.368 2.293 1.00 42.41 610 ILE A O 1
ATOM 4744 N N . PRO A 1 611 ? 17.843 -44.766 0.571 1.00 44.53 611 PRO A N 1
ATOM 4745 C CA . PRO A 1 611 ? 19.227 -45.206 0.437 1.00 44.53 611 PRO A CA 1
ATOM 4746 C C . PRO A 1 611 ? 20.151 -44.019 0.140 1.00 44.53 611 PRO A C 1
ATOM 4748 O O . PRO A 1 611 ? 20.070 -43.388 -0.915 1.00 44.53 611 PRO A O 1
ATOM 4751 N N . ALA A 1 612 ? 21.031 -43.695 1.087 1.00 53.38 612 ALA A N 1
ATOM 4752 C CA . ALA A 1 612 ? 22.076 -42.710 0.861 1.00 53.38 612 ALA A CA 1
ATOM 4753 C C . ALA A 1 612 ? 23.106 -43.299 -0.112 1.00 53.38 612 ALA A C 1
ATOM 4755 O O . ALA A 1 612 ? 23.640 -44.384 0.128 1.00 53.38 612 ALA A O 1
ATOM 4756 N N . LEU A 1 613 ? 23.388 -42.583 -1.204 1.00 59.12 613 LEU A N 1
ATOM 4757 C CA . LEU A 1 613 ? 24.454 -42.949 -2.138 1.00 59.12 613 LEU A CA 1
ATOM 4758 C C . LEU A 1 613 ? 25.786 -43.090 -1.378 1.00 59.12 613 LEU A C 1
ATOM 4760 O O . LEU A 1 613 ? 26.113 -42.190 -0.601 1.00 59.12 613 LEU A O 1
ATOM 4764 N N . PRO A 1 614 ? 26.573 -44.160 -1.607 1.00 61.53 614 PRO A N 1
ATOM 4765 C CA . PRO A 1 614 ? 27.892 -44.298 -1.000 1.00 61.53 614 PRO A CA 1
ATOM 4766 C C . PRO A 1 614 ? 28.789 -43.096 -1.313 1.00 61.53 614 PRO A C 1
ATOM 4768 O O . PRO A 1 614 ? 28.820 -42.618 -2.452 1.00 61.53 614 PRO A O 1
ATOM 4771 N N . ASP A 1 615 ? 29.551 -42.625 -0.324 1.00 52.44 615 ASP A N 1
ATOM 4772 C CA . ASP A 1 615 ? 30.472 -41.504 -0.515 1.00 52.44 615 ASP A CA 1
ATOM 4773 C C . ASP A 1 615 ? 31.460 -41.794 -1.658 1.00 52.44 615 ASP A C 1
ATOM 4775 O O . ASP A 1 615 ? 32.158 -42.808 -1.683 1.00 52.44 615 ASP A O 1
ATOM 4779 N N . GLY A 1 616 ? 31.494 -40.895 -2.645 1.00 61.44 616 GLY A N 1
ATOM 4780 C CA . GLY A 1 616 ? 32.300 -41.060 -3.858 1.00 61.44 616 GLY A CA 1
ATOM 4781 C C . GLY A 1 616 ? 31.650 -41.874 -4.987 1.00 61.44 616 GLY A C 1
ATOM 4782 O O . GLY A 1 616 ? 32.334 -42.167 -5.970 1.00 61.44 616 GLY A O 1
ATOM 4783 N N . PHE A 1 617 ? 30.361 -42.229 -4.909 1.00 69.38 617 PHE A N 1
ATOM 4784 C CA . PHE A 1 617 ? 29.613 -42.734 -6.071 1.00 69.38 617 PHE A CA 1
ATOM 4785 C C . PHE A 1 617 ? 29.663 -41.717 -7.228 1.00 69.38 617 PHE A C 1
ATOM 4787 O O . PHE A 1 617 ? 29.461 -40.517 -7.026 1.00 69.38 617 PHE A O 1
ATOM 4794 N N . GLY A 1 618 ? 29.989 -42.182 -8.435 1.00 64.06 618 GLY A N 1
ATOM 4795 C CA . GLY A 1 618 ? 30.105 -41.353 -9.635 1.00 64.06 618 GLY A CA 1
ATOM 4796 C C . GLY A 1 618 ? 31.279 -40.366 -9.630 1.00 64.06 618 GLY A C 1
ATOM 4797 O O . GLY A 1 618 ? 31.284 -39.420 -10.418 1.00 64.06 618 GLY A O 1
ATOM 4798 N N . ARG A 1 619 ? 32.268 -40.551 -8.743 1.00 73.81 619 ARG A N 1
ATOM 4799 C CA . ARG A 1 619 ? 33.492 -39.735 -8.662 1.00 73.81 619 ARG A CA 1
ATOM 4800 C C . ARG A 1 619 ? 34.738 -40.610 -8.756 1.00 73.81 619 ARG A C 1
ATOM 4802 O O . ARG A 1 619 ? 34.758 -41.735 -8.261 1.00 73.81 619 ARG A O 1
ATOM 4809 N N . SER A 1 620 ? 35.797 -40.071 -9.356 1.00 68.12 620 SER A N 1
ATOM 4810 C CA . SER A 1 620 ? 37.120 -40.697 -9.375 1.00 68.12 620 SER A CA 1
ATOM 4811 C C . SER A 1 620 ? 37.713 -40.728 -7.962 1.00 68.12 620 SER A C 1
ATOM 4813 O O . SER A 1 620 ? 37.973 -39.673 -7.380 1.00 68.12 620 SER A O 1
ATOM 4815 N N . VAL A 1 621 ? 37.931 -41.929 -7.431 1.00 74.56 621 VAL A N 1
ATOM 4816 C CA . VAL A 1 621 ? 38.554 -42.201 -6.126 1.00 74.56 621 VAL A CA 1
ATOM 4817 C C . VAL A 1 621 ? 39.635 -43.260 -6.344 1.00 74.56 621 VAL A C 1
ATOM 4819 O O . VAL A 1 621 ? 39.460 -44.136 -7.195 1.00 74.56 621 VAL A O 1
ATOM 4822 N N . GLU A 1 622 ? 40.747 -43.190 -5.608 1.00 57.91 622 GLU A N 1
ATOM 4823 C CA . GLU A 1 622 ? 41.806 -44.204 -5.685 1.00 57.91 622 GLU A CA 1
ATOM 4824 C C . GLU A 1 622 ? 41.241 -45.618 -5.462 1.00 57.91 622 GLU A C 1
ATOM 4826 O O . GLU A 1 622 ? 40.427 -45.850 -4.569 1.00 57.91 622 GLU A O 1
ATOM 4831 N N . GLY A 1 623 ? 41.648 -46.561 -6.315 1.00 67.06 623 GLY A N 1
ATOM 4832 C CA . GLY A 1 623 ? 41.174 -47.948 -6.294 1.00 67.06 623 GLY A CA 1
ATOM 4833 C C . GLY A 1 623 ? 39.922 -48.248 -7.132 1.00 67.06 623 GLY A C 1
ATOM 4834 O O . GLY A 1 623 ? 39.654 -49.424 -7.374 1.00 67.06 623 GLY A O 1
ATOM 4835 N N . LYS A 1 624 ? 39.176 -47.249 -7.635 1.00 75.50 624 LYS A N 1
ATOM 4836 C CA . LYS A 1 624 ? 38.081 -47.498 -8.598 1.00 75.50 624 LYS A CA 1
ATOM 4837 C C . LYS A 1 624 ? 38.615 -47.756 -10.010 1.00 75.50 624 LYS A C 1
ATOM 4839 O O . LYS A 1 624 ? 39.525 -47.072 -10.472 1.00 75.50 624 LYS A O 1
ATOM 4844 N N . THR A 1 625 ? 38.008 -48.708 -10.719 1.00 78.69 625 THR A N 1
ATOM 4845 C CA . THR A 1 625 ? 38.295 -48.959 -12.140 1.00 78.69 625 THR A CA 1
ATOM 4846 C C . THR A 1 625 ? 37.548 -47.974 -13.043 1.00 78.69 625 THR A C 1
ATOM 4848 O O . THR A 1 625 ? 36.474 -47.475 -12.699 1.00 78.69 625 THR A O 1
ATOM 4851 N N . GLU A 1 626 ? 38.100 -47.709 -14.227 1.00 74.25 626 GLU A N 1
ATOM 4852 C CA . GLU A 1 626 ? 37.524 -46.774 -15.204 1.00 74.25 626 GLU A CA 1
ATOM 4853 C C . GLU A 1 626 ? 36.149 -47.238 -15.723 1.00 74.25 626 GLU A C 1
ATOM 4855 O O . GLU A 1 626 ? 35.229 -46.428 -15.859 1.00 74.25 626 GLU A O 1
ATOM 4860 N N . GLU A 1 627 ? 35.953 -48.552 -15.899 1.00 77.75 627 GLU A N 1
ATOM 4861 C CA . GLU A 1 627 ? 34.629 -49.121 -16.178 1.00 77.75 627 GLU A CA 1
ATOM 4862 C C . GLU A 1 627 ? 33.621 -48.834 -15.062 1.00 77.75 627 GLU A C 1
ATOM 4864 O O . GLU A 1 627 ? 32.483 -48.466 -15.351 1.00 77.75 627 GLU A O 1
ATOM 4869 N N . GLN A 1 628 ? 34.005 -49.026 -13.795 1.00 77.62 628 GLN A N 1
ATOM 4870 C CA . GLN A 1 628 ? 33.090 -48.818 -12.676 1.00 77.62 628 GLN A CA 1
ATOM 4871 C C . GLN A 1 628 ? 32.701 -47.342 -12.571 1.00 77.62 628 GLN A C 1
ATOM 4873 O O . GLN A 1 628 ? 31.517 -47.037 -12.445 1.00 77.62 628 GLN A O 1
ATOM 4878 N N . LEU A 1 629 ? 33.664 -46.425 -12.706 1.00 79.88 629 LEU A N 1
ATOM 4879 C CA . LEU A 1 629 ? 33.385 -44.990 -12.739 1.00 79.88 629 LEU A CA 1
ATOM 4880 C C . LEU A 1 629 ? 32.420 -44.624 -13.880 1.00 79.88 629 LEU A C 1
ATOM 4882 O O . LEU A 1 629 ? 31.475 -43.872 -13.661 1.00 79.88 629 LEU A O 1
ATOM 4886 N N . THR A 1 630 ? 32.619 -45.194 -15.071 1.00 81.12 630 THR A N 1
ATOM 4887 C CA . THR A 1 630 ? 31.754 -44.973 -16.245 1.00 81.12 630 THR A CA 1
ATOM 4888 C C . THR A 1 630 ? 30.329 -45.498 -16.026 1.00 81.12 630 THR A C 1
ATOM 4890 O O . THR A 1 630 ? 29.355 -44.843 -16.392 1.00 81.12 630 THR A O 1
ATOM 4893 N N . LYS A 1 631 ? 30.184 -46.661 -15.380 1.00 84.62 631 LYS A N 1
ATOM 4894 C CA . LYS A 1 631 ? 28.880 -47.255 -15.040 1.00 84.62 631 LYS A CA 1
ATOM 4895 C C . LYS A 1 631 ? 28.148 -46.429 -13.973 1.00 84.62 631 LYS A C 1
ATOM 4897 O O . LYS A 1 631 ? 26.955 -46.159 -14.113 1.00 84.62 631 LYS A O 1
ATOM 4902 N N . GLU A 1 632 ? 28.862 -45.953 -12.951 1.00 84.88 632 GLU A N 1
ATOM 4903 C CA . GLU A 1 632 ? 28.305 -45.078 -11.909 1.00 84.88 632 GLU A CA 1
ATOM 4904 C C . GLU A 1 632 ? 27.861 -43.706 -12.462 1.00 84.88 632 GLU A C 1
ATOM 4906 O O . GLU A 1 632 ? 26.795 -43.214 -12.088 1.00 84.88 632 GLU A O 1
ATOM 4911 N N . THR A 1 633 ? 28.616 -43.086 -13.382 1.00 83.81 633 THR A N 1
ATOM 4912 C CA . THR A 1 633 ? 28.231 -41.786 -13.973 1.00 83.81 633 THR A CA 1
ATOM 4913 C C . THR A 1 633 ? 27.029 -41.889 -14.909 1.00 83.81 633 THR A C 1
ATOM 4915 O O . THR A 1 633 ? 26.126 -41.056 -14.809 1.00 83.81 633 THR A O 1
ATOM 4918 N N . MET A 1 634 ? 26.945 -42.931 -15.746 1.00 84.50 634 MET A N 1
ATOM 4919 C CA . MET A 1 634 ? 25.760 -43.185 -16.580 1.00 84.50 634 MET A CA 1
ATOM 4920 C C . MET A 1 634 ? 24.491 -43.376 -15.736 1.00 84.50 634 MET A C 1
ATOM 4922 O O . MET A 1 634 ? 23.434 -42.852 -16.092 1.00 84.50 634 MET A O 1
ATOM 4926 N N . ALA A 1 635 ? 24.589 -44.074 -14.598 1.00 86.56 635 ALA A N 1
ATOM 4927 C CA . ALA A 1 635 ? 23.457 -44.277 -13.695 1.00 86.56 635 ALA A CA 1
ATOM 4928 C C . ALA A 1 635 ? 22.957 -42.956 -13.083 1.00 86.56 635 ALA A C 1
ATOM 4930 O O . ALA A 1 635 ? 21.746 -42.722 -13.047 1.00 86.56 635 ALA A O 1
ATOM 4931 N N . MET A 1 636 ? 23.863 -42.057 -12.672 1.00 84.31 636 MET A N 1
ATOM 4932 C CA . MET A 1 636 ? 23.485 -40.715 -12.201 1.00 84.31 636 MET A CA 1
ATOM 4933 C C . MET A 1 636 ? 22.837 -39.867 -13.304 1.00 84.31 636 MET A C 1
ATOM 4935 O O . MET A 1 636 ? 21.865 -39.160 -13.038 1.00 84.31 636 MET A O 1
ATOM 4939 N N . GLU A 1 637 ? 23.337 -39.932 -14.541 1.00 84.81 637 GLU A N 1
ATOM 4940 C CA . GLU A 1 637 ? 22.749 -39.176 -15.651 1.00 84.81 637 GLU A CA 1
ATOM 4941 C C . GLU A 1 637 ? 21.338 -39.680 -15.999 1.00 84.81 637 GLU A C 1
ATOM 4943 O O . GLU A 1 637 ? 20.423 -38.869 -16.169 1.00 84.81 637 GLU A O 1
ATOM 4948 N N . LEU A 1 638 ? 21.119 -41.000 -16.042 1.00 86.19 638 LEU A N 1
ATOM 4949 C CA . LEU A 1 638 ? 19.784 -41.553 -16.287 1.00 86.19 638 LEU A CA 1
ATOM 4950 C C . LEU A 1 638 ? 18.814 -41.232 -15.136 1.00 86.19 638 LEU A C 1
ATOM 4952 O O . LEU A 1 638 ? 17.679 -40.837 -15.406 1.00 86.19 638 LEU A O 1
ATOM 4956 N N . THR A 1 639 ? 19.272 -41.293 -13.879 1.00 86.75 639 THR A N 1
ATOM 4957 C CA . THR A 1 639 ? 18.521 -40.834 -12.687 1.00 86.75 639 THR A CA 1
ATOM 4958 C C . THR A 1 639 ? 18.036 -39.392 -12.892 1.00 86.75 639 THR A C 1
ATOM 4960 O O . THR A 1 639 ? 16.839 -39.111 -12.824 1.00 86.75 639 THR A O 1
ATOM 4963 N N . GLY A 1 640 ? 18.951 -38.477 -13.239 1.00 83.88 640 GLY A N 1
ATOM 4964 C CA . GLY A 1 640 ? 18.647 -37.058 -13.450 1.00 83.88 640 GLY A CA 1
ATOM 4965 C C . GLY A 1 640 ? 17.736 -36.759 -14.649 1.00 83.88 640 GLY A C 1
ATOM 4966 O O . GLY A 1 640 ? 17.052 -35.738 -14.647 1.00 83.88 640 GLY A O 1
ATOM 4967 N N . ARG A 1 641 ? 17.690 -37.640 -15.658 1.00 85.50 641 ARG A N 1
ATOM 4968 C CA . ARG A 1 641 ? 16.806 -37.520 -16.836 1.00 85.50 641 ARG A CA 1
ATOM 4969 C C . ARG A 1 641 ? 15.412 -38.133 -16.642 1.00 85.50 641 ARG A C 1
ATOM 4971 O O . ARG A 1 641 ? 14.512 -37.812 -17.415 1.00 85.50 641 ARG A O 1
ATOM 4978 N N . THR A 1 642 ? 15.234 -39.034 -15.674 1.00 87.38 642 THR A N 1
ATOM 4979 C CA . THR A 1 642 ? 14.015 -39.864 -15.533 1.00 87.38 642 THR A CA 1
ATOM 4980 C C . THR A 1 642 ? 13.276 -39.685 -14.207 1.00 87.38 642 THR A C 1
ATOM 4982 O O . THR A 1 642 ? 12.128 -40.109 -14.102 1.00 87.38 642 THR A O 1
ATOM 4985 N N . HIS A 1 643 ? 13.914 -39.073 -13.200 1.00 88.19 643 HIS A N 1
ATOM 4986 C CA . HIS A 1 643 ? 13.469 -39.063 -11.798 1.00 88.19 643 HIS A CA 1
ATOM 4987 C C . HIS A 1 643 ? 13.301 -40.461 -11.167 1.00 88.19 643 HIS A C 1
ATOM 4989 O O . HIS A 1 643 ? 12.732 -40.577 -10.079 1.00 88.19 643 HIS A O 1
ATOM 4995 N N . MET A 1 644 ? 13.827 -41.519 -11.798 1.00 86.44 644 MET A N 1
ATOM 4996 C CA . MET A 1 644 ? 13.960 -42.819 -11.142 1.00 86.44 644 MET A CA 1
ATOM 4997 C C . MET A 1 644 ? 14.971 -42.761 -9.991 1.00 86.44 644 MET A C 1
ATOM 4999 O O . MET A 1 644 ? 15.818 -41.872 -9.937 1.00 86.44 644 MET A O 1
ATOM 5003 N N . THR A 1 645 ? 14.924 -43.736 -9.087 1.00 88.25 645 THR A N 1
ATOM 5004 C CA . THR A 1 645 ? 16.007 -43.987 -8.131 1.00 88.25 645 THR A CA 1
ATOM 5005 C C . THR A 1 645 ? 17.260 -44.513 -8.849 1.00 88.25 645 THR A C 1
ATOM 5007 O O . THR A 1 645 ? 17.207 -44.995 -9.988 1.00 88.25 645 THR A O 1
ATOM 501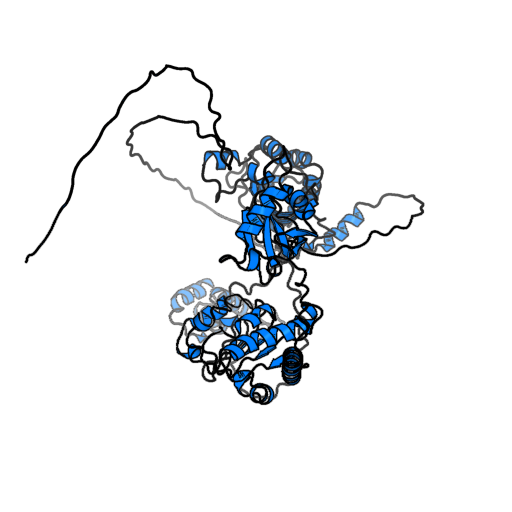0 N N . ILE A 1 646 ? 18.418 -44.425 -8.184 1.00 86.75 646 ILE A N 1
ATOM 5011 C CA . ILE A 1 646 ? 19.700 -44.866 -8.761 1.00 86.75 646 ILE A CA 1
ATOM 5012 C C . ILE A 1 646 ? 19.716 -46.371 -9.070 1.00 86.75 646 ILE A C 1
ATOM 5014 O O . ILE A 1 646 ? 20.312 -46.793 -10.057 1.00 86.75 646 ILE A O 1
ATOM 5018 N N . GLU A 1 647 ? 19.025 -47.172 -8.257 1.00 85.12 647 GLU A N 1
ATOM 5019 C CA . GLU A 1 647 ? 18.969 -48.632 -8.374 1.00 85.12 647 GLU A CA 1
ATOM 5020 C C . GLU A 1 647 ? 18.203 -49.049 -9.635 1.00 85.12 647 GLU A C 1
ATOM 5022 O O . GLU A 1 647 ? 18.730 -49.792 -10.463 1.00 85.12 647 GLU A O 1
ATOM 5027 N N . TYR A 1 648 ? 17.013 -48.479 -9.855 1.00 85.31 648 TYR A N 1
ATOM 5028 C CA . TYR A 1 648 ? 16.226 -48.708 -11.072 1.00 85.31 648 TYR A CA 1
ATOM 5029 C C . TYR A 1 648 ? 16.911 -48.135 -12.322 1.00 85.31 648 TYR A C 1
ATOM 5031 O O . TYR A 1 648 ? 16.867 -48.751 -13.388 1.00 85.31 648 TYR A O 1
ATOM 5039 N N . SER A 1 649 ? 17.624 -47.012 -12.193 1.00 88.00 649 SER A N 1
ATOM 5040 C CA . SER A 1 649 ? 18.458 -46.470 -13.276 1.00 88.00 649 SER A CA 1
ATOM 5041 C C . SER A 1 649 ? 19.622 -47.406 -13.634 1.00 88.00 649 SER A C 1
ATOM 5043 O O . SER A 1 649 ? 19.911 -47.604 -14.814 1.00 88.00 649 SER A O 1
ATOM 5045 N N . GLY A 1 650 ? 20.260 -48.030 -12.638 1.00 87.00 650 GLY A N 1
ATOM 5046 C CA . GLY A 1 650 ? 21.312 -49.030 -12.833 1.00 87.00 650 GLY A CA 1
ATOM 5047 C C . GLY A 1 650 ? 20.805 -50.321 -13.484 1.00 87.00 650 GLY A C 1
ATOM 5048 O O . GLY A 1 650 ? 21.433 -50.814 -14.419 1.00 87.00 650 GLY A O 1
ATOM 5049 N N . LEU A 1 651 ? 19.645 -50.830 -13.053 1.00 87.88 651 LEU A N 1
ATOM 5050 C CA . LEU A 1 651 ? 18.988 -51.993 -13.668 1.00 87.88 651 LEU A CA 1
ATOM 5051 C C . LEU A 1 651 ? 18.631 -51.727 -15.139 1.00 87.88 651 LEU A C 1
ATOM 5053 O O . LEU A 1 651 ? 18.994 -52.511 -16.014 1.00 87.88 651 LEU A O 1
ATOM 5057 N N . CYS A 1 652 ? 18.010 -50.579 -15.426 1.00 87.12 652 CYS A N 1
ATOM 5058 C CA . CYS A 1 652 ? 17.629 -50.183 -16.783 1.00 87.12 652 CYS A CA 1
ATOM 5059 C C . CYS A 1 652 ? 18.847 -50.059 -17.724 1.00 87.12 652 CYS A C 1
ATOM 5061 O O . CYS A 1 652 ? 18.790 -50.476 -18.885 1.00 87.12 652 CYS A O 1
ATOM 5063 N N . LEU A 1 653 ? 19.981 -49.550 -17.224 1.00 88.50 653 LEU A N 1
ATOM 5064 C CA . LEU A 1 653 ? 21.245 -49.535 -17.969 1.00 88.50 653 LEU A CA 1
ATOM 5065 C C . LEU A 1 653 ? 21.814 -50.939 -18.189 1.00 88.50 653 LEU A C 1
ATOM 5067 O O . LEU A 1 653 ? 22.274 -51.220 -19.295 1.00 88.50 653 LEU A O 1
ATOM 5071 N N . ALA A 1 654 ? 21.770 -51.819 -17.186 1.00 88.56 654 ALA A N 1
ATOM 5072 C CA . ALA A 1 654 ? 22.274 -53.184 -17.304 1.00 88.56 654 ALA A CA 1
ATOM 5073 C C . ALA A 1 654 ? 21.514 -53.992 -18.373 1.00 88.56 654 ALA A C 1
ATOM 5075 O O . ALA A 1 654 ? 22.147 -54.602 -19.235 1.00 88.56 654 ALA A O 1
ATOM 5076 N N . GLU A 1 655 ? 20.178 -53.929 -18.381 1.00 85.62 655 GLU A N 1
ATOM 5077 C CA . GLU A 1 655 ? 19.338 -54.561 -19.413 1.00 85.62 655 GLU A CA 1
ATOM 5078 C C . GLU A 1 655 ? 19.552 -53.942 -20.804 1.00 85.62 655 GLU A C 1
ATOM 5080 O O . GLU A 1 655 ? 19.530 -54.640 -21.817 1.00 85.62 655 GLU A O 1
ATOM 5085 N N . SER A 1 656 ? 19.844 -52.639 -20.864 1.00 88.25 656 SER A N 1
ATOM 5086 C CA . SER A 1 656 ? 20.087 -51.898 -22.112 1.00 88.25 656 SER A CA 1
ATOM 5087 C C . SER A 1 656 ? 21.529 -51.990 -22.634 1.00 88.25 656 SER A C 1
ATOM 5089 O O . SER A 1 656 ? 21.921 -51.204 -23.504 1.00 88.25 656 SER A O 1
ATOM 5091 N N . GLY A 1 657 ? 22.341 -52.912 -22.105 1.00 86.12 657 GLY A N 1
ATOM 5092 C CA . GLY A 1 657 ? 23.732 -53.118 -22.525 1.00 86.12 657 GLY A CA 1
ATOM 5093 C C . GLY A 1 657 ? 24.659 -51.939 -22.207 1.00 86.12 657 GLY A C 1
ATOM 5094 O O . GLY A 1 657 ? 25.584 -51.666 -22.967 1.00 86.12 657 GLY A O 1
ATOM 5095 N N . TRP A 1 658 ? 24.382 -51.213 -21.119 1.00 86.00 658 TRP A N 1
ATOM 5096 C CA . TRP A 1 658 ? 25.051 -49.973 -20.699 1.00 86.00 658 TRP A CA 1
ATOM 5097 C C . TRP A 1 658 ? 25.033 -48.852 -21.755 1.00 86.00 658 TRP A C 1
ATOM 5099 O O . TRP A 1 658 ? 25.924 -48.007 -21.810 1.00 86.00 658 TRP A O 1
ATOM 5109 N N . ASN A 1 659 ? 23.980 -48.804 -22.578 1.00 88.62 659 ASN A N 1
ATOM 5110 C CA . ASN A 1 659 ? 23.724 -47.712 -23.514 1.00 88.62 659 ASN A CA 1
ATOM 5111 C C . ASN A 1 659 ? 22.611 -46.784 -22.988 1.00 88.62 659 ASN A C 1
ATOM 5113 O O . ASN A 1 659 ? 21.460 -47.197 -22.844 1.00 88.62 659 ASN A O 1
ATOM 5117 N N . LEU A 1 660 ? 22.950 -45.516 -22.733 1.00 85.31 660 LEU A N 1
ATOM 5118 C CA . LEU A 1 660 ? 22.057 -44.542 -22.091 1.00 85.31 660 LEU A CA 1
ATOM 5119 C C . LEU A 1 660 ? 20.848 -44.131 -22.956 1.00 85.31 660 LEU A C 1
ATOM 5121 O O . LEU A 1 660 ? 19.767 -43.901 -22.418 1.00 85.31 660 LEU A O 1
ATOM 5125 N N . GLU A 1 661 ? 20.994 -44.082 -24.283 1.00 86.69 661 GLU A N 1
ATOM 5126 C CA . GLU A 1 661 ? 19.889 -43.776 -25.209 1.00 86.69 661 GLU A CA 1
ATOM 5127 C C . GLU A 1 661 ? 18.899 -44.949 -25.293 1.00 86.69 661 GLU A C 1
ATOM 5129 O O . GLU A 1 661 ? 17.684 -44.745 -25.273 1.00 86.69 661 GLU A O 1
ATOM 5134 N N . ASN A 1 662 ? 19.404 -46.188 -25.316 1.00 88.19 662 ASN A N 1
ATOM 5135 C CA . ASN A 1 662 ? 18.562 -47.383 -25.249 1.00 88.19 662 ASN A CA 1
ATOM 5136 C C . ASN A 1 662 ? 17.824 -47.469 -23.903 1.00 88.19 662 ASN A C 1
ATOM 5138 O O . ASN A 1 662 ? 16.617 -47.701 -23.895 1.00 88.19 662 ASN A O 1
ATOM 5142 N N . ALA A 1 663 ? 18.514 -47.200 -22.788 1.00 88.44 663 ALA A N 1
ATOM 5143 C CA . ALA A 1 663 ? 17.919 -47.202 -21.451 1.00 88.44 663 ALA A CA 1
ATOM 5144 C C . ALA A 1 663 ? 16.828 -46.133 -21.293 1.00 88.44 663 ALA A C 1
ATOM 5146 O O . ALA A 1 663 ? 15.756 -46.412 -20.758 1.00 88.44 663 ALA A O 1
ATOM 5147 N N . TYR A 1 664 ? 17.039 -44.926 -21.826 1.00 89.88 664 TYR A N 1
ATOM 5148 C CA . TYR A 1 664 ? 16.007 -43.889 -21.807 1.00 89.88 664 TYR A CA 1
ATOM 5149 C C . TYR A 1 664 ? 14.758 -44.290 -22.618 1.00 89.88 664 TYR A C 1
ATOM 5151 O O . TYR A 1 664 ? 13.633 -44.048 -22.182 1.00 89.88 664 TYR A O 1
ATOM 5159 N N . ARG A 1 665 ? 14.931 -44.978 -23.756 1.00 88.38 665 ARG A N 1
ATOM 5160 C CA . ARG A 1 665 ? 13.813 -45.515 -24.558 1.00 88.38 665 ARG A CA 1
ATOM 5161 C C . ARG A 1 665 ? 13.091 -46.678 -23.873 1.00 88.38 665 ARG A C 1
ATOM 5163 O O . ARG A 1 665 ? 11.864 -46.736 -23.933 1.00 88.38 665 ARG A O 1
ATOM 5170 N N . ALA A 1 666 ? 13.826 -47.573 -23.212 1.00 84.12 666 ALA A N 1
ATOM 5171 C CA . ALA A 1 666 ? 13.255 -48.658 -22.416 1.00 84.12 666 ALA A CA 1
ATOM 5172 C C . ALA A 1 666 ? 12.419 -48.100 -21.251 1.00 84.12 666 ALA A C 1
ATOM 5174 O O . ALA A 1 666 ? 11.261 -48.484 -21.083 1.00 84.12 666 ALA A O 1
ATOM 5175 N N . PHE A 1 667 ? 12.954 -47.111 -20.526 1.00 91.38 667 PHE A N 1
ATOM 5176 C CA . PHE A 1 667 ? 12.223 -46.367 -19.499 1.00 91.38 667 PHE A CA 1
ATOM 5177 C C . PHE A 1 667 ? 10.950 -45.705 -20.046 1.00 91.38 667 PHE A C 1
ATOM 5179 O O . PHE A 1 667 ? 9.879 -45.898 -19.476 1.00 91.38 667 PHE A O 1
ATOM 5186 N N . GLU A 1 668 ? 11.023 -44.966 -21.158 1.00 88.81 668 GLU A N 1
ATOM 5187 C CA . GLU A 1 668 ? 9.852 -44.281 -21.731 1.00 88.81 668 GLU A CA 1
ATOM 5188 C C . GLU A 1 668 ? 8.710 -45.247 -22.098 1.00 88.81 668 GLU A C 1
ATOM 5190 O O . GLU A 1 668 ? 7.541 -44.879 -21.966 1.00 88.81 668 GLU A O 1
ATOM 5195 N N . GLY A 1 669 ? 9.029 -46.484 -22.498 1.00 84.50 669 GLY A N 1
ATOM 5196 C CA . GLY A 1 669 ? 8.045 -47.551 -22.712 1.00 84.50 669 GLY A CA 1
ATOM 5197 C C . GLY A 1 669 ? 7.543 -48.222 -21.424 1.00 84.50 669 GLY A C 1
ATOM 5198 O O . GLY A 1 669 ? 6.382 -48.624 -21.358 1.00 84.50 669 GLY A O 1
ATOM 5199 N N . ALA A 1 670 ? 8.388 -48.335 -20.394 1.00 84.25 670 ALA A N 1
ATOM 5200 C CA . ALA A 1 670 ? 8.087 -49.057 -19.154 1.00 84.25 670 ALA A CA 1
ATOM 5201 C C . ALA A 1 670 ? 7.479 -48.193 -18.032 1.00 84.25 670 ALA A C 1
ATOM 5203 O O . ALA A 1 670 ? 6.820 -48.735 -17.146 1.00 84.25 670 ALA A O 1
ATOM 5204 N N . LYS A 1 671 ? 7.658 -46.864 -18.052 1.00 85.19 671 LYS A N 1
ATOM 5205 C CA . LYS A 1 671 ? 7.364 -45.947 -16.927 1.00 85.19 671 LYS A CA 1
ATOM 5206 C C . LYS A 1 671 ? 5.943 -45.999 -16.358 1.00 85.19 671 LYS A C 1
ATOM 5208 O O . LYS A 1 671 ? 5.757 -45.666 -15.195 1.00 85.19 671 LYS A O 1
ATOM 5213 N N . GLY A 1 672 ? 4.949 -46.418 -17.146 1.00 83.50 672 GLY A N 1
ATOM 5214 C CA . GLY A 1 672 ? 3.568 -46.604 -16.676 1.00 83.50 672 GLY A CA 1
ATOM 5215 C C . GLY A 1 672 ? 3.345 -47.864 -15.827 1.00 83.50 672 GLY A C 1
ATOM 5216 O O . GLY A 1 672 ? 2.312 -47.971 -15.175 1.00 83.50 672 GLY A O 1
ATOM 5217 N N . ASN A 1 673 ? 4.306 -48.794 -15.832 1.00 84.12 673 ASN A N 1
ATOM 5218 C CA . ASN A 1 673 ? 4.251 -50.094 -15.157 1.00 84.12 673 ASN A CA 1
ATOM 5219 C C . ASN A 1 673 ? 5.278 -50.223 -14.013 1.00 84.12 673 ASN A C 1
ATOM 5221 O O . ASN A 1 673 ? 5.335 -51.267 -13.365 1.00 84.12 673 ASN A O 1
ATOM 5225 N N . LEU A 1 674 ? 6.111 -49.202 -13.778 1.00 84.38 674 LEU A N 1
ATOM 5226 C CA . LEU A 1 674 ? 7.090 -49.199 -12.687 1.00 84.38 674 LEU A CA 1
ATOM 5227 C C . LEU A 1 674 ? 6.403 -48.920 -11.333 1.00 84.38 674 LEU A C 1
ATOM 5229 O O . LEU A 1 674 ? 5.483 -48.099 -11.278 1.00 84.38 674 LEU A O 1
ATOM 5233 N N . PRO A 1 675 ? 6.835 -49.565 -10.232 1.00 83.56 675 PRO A N 1
ATOM 5234 C CA . PRO A 1 675 ? 6.285 -49.309 -8.902 1.00 83.56 675 PRO A CA 1
ATOM 5235 C C . PRO A 1 675 ? 6.644 -47.900 -8.414 1.00 83.56 675 PRO A C 1
ATOM 5237 O O . PRO A 1 675 ? 7.628 -47.308 -8.850 1.00 83.56 675 PRO A O 1
ATOM 5240 N N . GLN A 1 676 ? 5.886 -47.367 -7.451 1.00 81.06 676 GLN A N 1
ATOM 5241 C CA . GLN A 1 676 ? 6.124 -46.020 -6.911 1.00 81.06 676 GLN A CA 1
ATOM 5242 C C . GLN A 1 676 ? 7.529 -45.860 -6.291 1.00 81.06 676 GLN A C 1
ATOM 5244 O O . GLN A 1 676 ? 8.119 -44.787 -6.372 1.00 81.06 676 GLN A O 1
ATOM 5249 N N . GLU A 1 677 ? 8.086 -46.941 -5.740 1.00 83.62 677 GLU A N 1
ATOM 5250 C CA . GLU A 1 677 ? 9.447 -47.027 -5.181 1.00 83.62 677 GLU A CA 1
ATOM 5251 C C . GLU A 1 677 ? 10.562 -46.898 -6.238 1.00 83.62 677 GLU A C 1
ATOM 5253 O O . GLU A 1 677 ? 11.715 -46.639 -5.896 1.00 83.62 677 GLU A O 1
ATOM 5258 N N . ALA A 1 678 ? 10.234 -47.030 -7.528 1.00 83.44 678 ALA A N 1
ATOM 5259 C CA . ALA A 1 678 ? 11.177 -46.799 -8.619 1.00 83.44 678 ALA A CA 1
ATOM 5260 C C . ALA A 1 678 ? 11.522 -45.315 -8.814 1.00 83.44 678 ALA A C 1
ATOM 5262 O O . ALA A 1 678 ? 12.453 -45.019 -9.558 1.00 83.44 678 ALA A O 1
ATOM 5263 N N . PHE A 1 679 ? 10.797 -44.388 -8.173 1.00 88.31 679 PHE A N 1
ATOM 5264 C CA . PHE A 1 679 ? 10.916 -42.943 -8.370 1.00 88.31 679 PHE A CA 1
ATOM 5265 C C . PHE A 1 679 ? 11.355 -42.205 -7.101 1.00 88.31 679 PHE A C 1
ATOM 5267 O O . PHE A 1 679 ? 11.029 -42.590 -5.979 1.00 88.31 679 PHE A O 1
ATOM 5274 N N . LEU A 1 680 ? 12.083 -41.104 -7.286 1.00 81.38 680 LEU A N 1
ATOM 5275 C CA . LEU A 1 680 ? 12.443 -40.193 -6.201 1.00 81.38 680 LEU A CA 1
ATOM 5276 C C . LEU A 1 680 ? 11.203 -39.404 -5.723 1.00 81.38 680 LEU A C 1
ATOM 5278 O O . LEU A 1 680 ? 10.370 -39.025 -6.551 1.00 81.38 680 LEU A O 1
ATOM 5282 N N . PRO A 1 681 ? 11.066 -39.123 -4.411 1.00 74.50 681 PRO A N 1
ATOM 5283 C CA . PRO A 1 681 ? 9.968 -38.307 -3.895 1.00 74.50 681 PRO A CA 1
ATOM 5284 C C . PRO A 1 681 ? 10.046 -36.852 -4.394 1.00 74.50 681 PRO A C 1
ATOM 5286 O O . PRO A 1 681 ? 11.138 -36.302 -4.549 1.00 74.50 681 PRO A O 1
ATOM 5289 N N . PHE A 1 682 ? 8.870 -36.254 -4.623 1.00 52.38 682 PHE A N 1
ATOM 5290 C CA . PHE A 1 682 ? 8.669 -34.863 -5.062 1.00 52.38 682 PHE A CA 1
ATOM 5291 C C . PHE A 1 682 ? 8.747 -33.846 -3.912 1.00 52.38 682 PHE A C 1
ATOM 5293 O O . PHE A 1 682 ? 8.259 -34.178 -2.807 1.00 52.38 682 PHE A O 1
#

Mean predicted aligned error: 23.44 Å

Solvent-accessible surface area (backbone atoms only — not comparable to full-atom values): 41672 Å² total; per-residue (Å²): 131,89,79,91,80,89,83,91,90,85,81,92,89,83,93,88,82,92,88,85,86,89,86,83,89,83,91,77,88,80,82,81,82,64,58,95,90,66,60,74,96,81,84,82,90,84,88,84,88,87,86,85,88,89,87,86,87,82,83,85,86,86,85,88,82,84,88,84,88,85,81,91,70,93,77,76,90,72,75,87,58,70,69,55,58,69,64,51,59,76,72,77,70,84,74,84,84,86,84,82,88,81,88,87,88,82,88,83,89,80,85,89,85,84,84,83,90,80,85,83,68,86,65,58,42,48,36,34,35,33,37,49,72,73,11,67,40,32,79,42,102,72,46,27,50,66,61,48,52,60,45,49,34,64,67,31,31,50,94,92,54,79,77,43,61,76,78,44,77,45,77,60,89,73,32,36,41,37,28,29,41,62,84,45,46,66,44,49,46,70,49,40,68,41,73,47,66,86,18,53,26,46,48,46,77,56,62,86,86,61,78,80,85,67,86,57,77,68,50,69,67,62,48,49,52,50,51,51,51,49,51,57,49,57,78,29,45,43,81,86,75,15,28,39,56,54,41,37,59,91,72,35,64,75,45,53,76,66,52,51,59,79,37,74,77,40,44,57,42,44,49,60,45,52,46,51,55,61,57,74,72,42,102,44,72,63,64,44,47,74,48,45,34,26,40,34,43,25,52,55,66,38,53,46,42,82,56,56,49,61,50,48,76,70,51,40,63,26,30,34,42,33,47,24,44,22,47,31,58,46,71,72,34,50,52,82,54,63,63,43,33,69,47,23,30,35,42,33,47,23,65,24,57,25,78,82,67,40,94,59,44,65,60,54,48,56,71,37,23,84,46,48,41,44,48,45,59,50,91,84,58,79,75,54,56,41,64,84,72,59,59,86,86,74,72,68,73,72,69,78,67,58,60,56,51,100,76,49,56,63,58,57,47,51,70,50,44,58,62,33,58,39,75,41,53,65,56,53,41,69,44,32,37,42,75,74,19,37,37,41,33,26,48,41,90,80,57,68,58,45,92,82,67,88,67,74,88,74,77,57,64,77,46,48,80,54,32,49,41,69,94,74,53,80,53,64,71,58,61,52,70,33,46,26,61,12,37,70,46,41,50,60,53,57,73,65,50,79,61,46,45,62,69,52,79,83,87,43,44,77,48,52,48,55,31,29,38,77,33,71,64,33,87,52,96,82,43,88,78,29,38,68,26,37,38,37,40,40,34,34,52,35,32,34,86,90,68,50,64,29,21,38,43,37,40,38,30,37,27,77,41,93,18,80,95,48,27,23,44,51,36,40,39,40,36,42,33,48,39,47,76,48,68,88,71,50,72,83,86,70,69,86,74,78,85,80,83,73,82,79,78,88,79,91,81,80,79,80,82,75,85,74,78,61,91,63,69,57,44,98,51,95,91,67,52,72,68,57,42,53,54,38,40,53,19,53,52,46,16,74,75,66,49,33,28,58,66,54,26,40,52,41,24,60,78,37,74,70,32,70,72,54,20,53,53,51,44,72,74,43,62,92,75,58,58,78,83,42,40,59,87,132

Secondary structure (DSSP, 8-state):
----------------------------PPPPPP-SS------------------------------------PPP-----THHHHHHHTTT-----------------------------TTEEEEEEE-TTTSGGGGSTTTTHHHHHHHHHHHHSPTTS-----SEEEEETTEEEEEEETTTHHHHHTTTT-EETTEEPEEEE--TTSPP-------HHHHHHHHHHHHHHHHTEETTTTEEE-TTGGG-HHHHHTTTTSSHHHHHHHHHHHHHHHHHT-SSHHHHHHH--EEE-TTS--SSSTTTTTHHHH-TT-SEEE--S----SGGGGGGGTT--TT--EEE-TT-THHHH-TTHHHHHHHH-TT--EEE--BTB----GGGGS-GGG--PPPPP-B--TTSHHHHHHHHHHHHHHH-HHHHHHHHEEEEEEEEEEEETT----SS--------HHHHTTB--TTT---HHHHHHT-EESHHHHHHHHTTSPPEEPPPTTTSGGG-EEEEEEEEEE--SS-TT-EEEEEEEEEEEEEETTS-EEEEEEEEEEEE-SSGGGEEEEEEEEEEEE---SGGGS-----PPP-----------PPPPP-PPPTTTTS--TT--HHHHHHHHHHHHHHHHH-B-HHHHHHHHHHTTT-HHHHHHHHHHHTTSS-GGGB---

Foldseek 3Di:
DDDDDDDDDDDDDDDDDDDDDDDDDDDDDDDDDADPLGDDDDDDDDDDDDDDDDDDDDDDDDDDDDDDDDDDDDDDPDDPDLVVVVVPVVVPPDDDDDDDDDDDDDDDDDDDDDDDDDDDDPFKFKKKKAWLCVAPCCPDPVRNQVVVQVVQQVQLDDVPDPGWHFPDWDDDDRMIMTITGPVSQVSRCVQQQPDDRHTGMHMGGDDPPPPDPPPPPCPPLNVVVLVLLVVLQVVQADQVVLEREQEPVVVDPSCVVSCCNVDPVSLLCSLVSSLVSLQVPDPDPVVSCVNRQEYEHEHVQQQACNSNLCCLVSHQAHAYYEHEQYADQACVSDVSCQLTHQNHAYYEHENYNHVVRDPCNLVSVCNRHVNHQWYHYHPPDPGDRNVVPPDPVPPPFQDAAAADDPPCPVVVCVLCPQVCLQPPPPVQLVFFWFQQEKEAEAEDAPDAADPPDPDPPPDCVLVSVLHLPCVPDPDPVVNVVSIQGGSVSVVVVSVSDFRKAFPNCSPPVLQKRKHKDWDAADDDDPDNSHHIWMKMWMWGWMAGPVRFIWIKIKIWIWDADDHPPRIHTRYIYIYIYHHHGRVSNVRPPPDDDDPPPDDDDDDDDDDDDDDDDPPQQLHDDPPDDPVRNLLSVLLVVLCVVQQFDSVLSSVLCVVQVNDSVSSNVVCVVCVVPDDPNRGDDD

InterPro domains:
  IPR001611 Leucine-rich repeat [PS51450] (317-338)
  IPR002075 Nuclear transport factor 2 domain [PF22602] (410-577)
  IPR005637 TAP C-terminal (TAP-C) domain [PF03943] (634-679)
  IPR005637 TAP C-terminal (TAP-C) domain [PS51281] (629-682)
  IPR005637 TAP C-terminal (TAP-C) domain [SM00804] (620-681)
  IPR005637 TAP C-terminal (TAP-C) domain [cd14342] (631-679)
  IPR009060 UBA-like superfamily [SSF46934] (630-679)
  IPR018222 Nuclear transport factor 2, eukaryote [PS50177] (409-576)
  IPR030217 Nuclear RNA export factor [PTHR10662] (19-679)
  IPR032675 Leucine-rich repeat domain superfamily [G3DSA:3.80.10.10] (226-383)
  IPR032710 NTF2-like domain superfamily [SSF54427] (405-593)
  IPR040736 Mex67, RNA recognition motif [PF18444] (126-205)
  IPR057125 NXF1/2/3/5-like, leucine-rich repeat domain [PF24048] (235-376)

Nearest PDB structures (foldseek):
  4wwu-assembly2_H  TM=6.406E-01  e=3.727E-30  Saccharomyces cerevisiae S288C
  4wwu-assembly1_K  TM=6.228E-01  e=1.057E-28  Saccharomyces cerevisiae S288C
  4wp6-assembly1_A  TM=9.119E-01  e=7.150E-13  Thermochaetoides thermophila DSM 1495
  4xm4-assembly4_D  TM=9.035E-01  e=2.694E-12  Thermochaetoides thermophila
  4xm4-assembly3_C  TM=9.265E-01  e=9.085E-11  Thermochaetoides thermophila

Radius of gyration: 39.58 Å; Cα contacts (8 Å, |Δi|>4): 873; chains: 1; bounding box: 116×102×94 Å